Protein AF-A0A8C4QNZ6-F1 (afdb_monomer)

Sequence (370 aa):
MDEILMIPHEGCPALISRLGKADSTLLPKSSPMRVIFQTKAMSCLDMTKPEVVKLGFLVCDISASKLSGIPNEQFKTLMPKLHACGTLSNEKATIVKRKLKTSFGNLGSWTTENILQVGPLLSVFTVNELSALPNTFEVGQALVDVVMTHTASESATSLPEFQRSWDLTLLEKAAFSRLFDTGSQTRKKRTINVECSEIQAPNSTMISTLKDLTSELTSNQLYCMSNSTFKSSVDVLGAVTGFNDSQRSALLARAKEAWSPHIEQWTEAKIYSLGQIVRGLTPVSLTFLKLSSIDAVSNLAGITGWETAQAQVIVTEYLKQSKSTMSSLSSTQLSGLGPLLCFQGVDRIALLDKTAYRCVYHKQRLCQGQ

Radius of gyration: 26.6 Å; Cα contacts (8 Å, |Δi|>4): 464; chains: 1; bounding box: 53×59×66 Å

Foldseek 3Di:
DCVLVVDDLVCLLVLLLVQQPDQCLVDFLPDVVLVSSQVSNVVNDDQQDLCVLSNHLNLLVHDLVSLLNHDLVSVLSNQVSVLQSADDDLSNLVSLVVSLCVNQNQQLPDDLVSLLSNQLNCLSDDLVRLVSHDLALSNLLSLLVSCVVQPDPPPPPDDPRSDRGYPSVSSLVSSCCSLQVPDDDDDDDDDDDDDLPPPRADALVSLVSCQLSCLVDDLSNLLSDDLVRCVNRLQSQQNHQNHDLSNLVSSVNSLCVNQNVQLLNDDLVSVLSNHQSCLNADLVRLLSDDQQDLQSLLSVLPHPDHDLSNLQSSVVSNCVNVVHAQQRDALSSVVSNALSLVSNDPVRPVNHHPVSVVVNVVVDPRHPDD

Structure (mmCIF, N/CA/C/O backbone):
data_AF-A0A8C4QNZ6-F1
#
_entry.id   AF-A0A8C4QNZ6-F1
#
loop_
_atom_site.group_PDB
_atom_site.id
_atom_site.type_symbol
_atom_site.label_atom_id
_atom_site.label_alt_id
_atom_site.label_comp_id
_atom_site.label_asym_id
_atom_site.label_entity_id
_atom_site.label_seq_id
_atom_site.pdbx_PDB_ins_code
_atom_site.Cartn_x
_atom_site.Cartn_y
_atom_site.Cartn_z
_atom_site.occupancy
_atom_site.B_iso_or_equiv
_atom_site.auth_seq_id
_atom_site.auth_comp_id
_atom_site.auth_asym_id
_atom_site.auth_atom_id
_atom_site.pdbx_PDB_model_num
ATOM 1 N N . MET A 1 1 ? -25.619 -29.097 16.255 1.00 56.81 1 MET A N 1
ATOM 2 C CA . MET A 1 1 ? -25.379 -27.632 16.189 1.00 56.81 1 MET A CA 1
ATOM 3 C C . MET A 1 1 ? -26.020 -26.906 17.368 1.00 56.81 1 MET A C 1
ATOM 5 O O . MET A 1 1 ? -25.347 -26.079 17.971 1.00 56.81 1 MET A O 1
ATOM 9 N N . ASP A 1 2 ? -27.239 -27.275 17.772 1.00 67.81 2 ASP A N 1
ATOM 10 C CA . ASP A 1 2 ? -27.930 -26.667 18.927 1.00 67.81 2 ASP A CA 1
ATOM 11 C C . ASP A 1 2 ? -27.321 -26.999 20.300 1.00 67.81 2 ASP A C 1
ATOM 13 O O . ASP A 1 2 ? -27.609 -26.320 21.280 1.00 67.81 2 ASP A O 1
ATOM 17 N N . GLU A 1 3 ? -26.419 -27.981 20.385 1.00 81.06 3 GLU A N 1
ATOM 18 C CA . GLU A 1 3 ? -25.734 -28.372 21.629 1.00 81.06 3 GLU A CA 1
ATOM 19 C C . GLU A 1 3 ? -25.041 -27.198 22.336 1.00 81.06 3 GLU A C 1
ATOM 21 O O . GLU A 1 3 ? -25.032 -27.129 23.562 1.00 81.06 3 GLU A O 1
ATOM 26 N N . ILE A 1 4 ? -24.517 -26.226 21.581 1.00 83.62 4 ILE A N 1
ATOM 27 C CA . ILE A 1 4 ? -23.873 -25.032 22.152 1.00 83.62 4 ILE A CA 1
ATOM 28 C C . ILE A 1 4 ? -24.896 -24.128 22.843 1.00 83.62 4 ILE A C 1
ATOM 30 O O . ILE A 1 4 ? -24.603 -23.547 23.890 1.00 83.62 4 ILE A O 1
ATOM 34 N N . LEU A 1 5 ? -26.109 -24.032 22.292 1.00 86.06 5 LEU A N 1
ATOM 35 C CA . LEU A 1 5 ? -27.199 -23.286 22.917 1.00 86.06 5 LEU A CA 1
ATOM 36 C C . LEU A 1 5 ? -27.631 -23.947 24.233 1.00 86.06 5 LEU A C 1
ATOM 38 O O . LEU A 1 5 ? -27.939 -23.232 25.190 1.00 86.06 5 LEU A O 1
ATOM 42 N N . MET A 1 6 ? -27.537 -25.279 24.310 1.00 88.88 6 MET A N 1
ATOM 43 C CA . MET A 1 6 ? -27.914 -26.093 25.473 1.00 88.88 6 MET A CA 1
ATOM 44 C C . MET A 1 6 ? -26.901 -26.074 26.630 1.00 88.88 6 MET A C 1
ATOM 46 O O . MET A 1 6 ? -27.215 -26.565 27.711 1.00 88.88 6 MET A O 1
ATOM 50 N N . ILE A 1 7 ? -25.702 -25.499 26.457 1.00 88.19 7 ILE A N 1
ATOM 51 C CA . ILE A 1 7 ? -24.701 -25.411 27.539 1.00 88.19 7 ILE A CA 1
ATOM 52 C C . ILE A 1 7 ? -25.293 -24.630 28.733 1.00 88.19 7 ILE A C 1
ATOM 54 O O . ILE A 1 7 ? -25.724 -23.492 28.545 1.00 88.19 7 ILE A O 1
ATOM 58 N N . PRO A 1 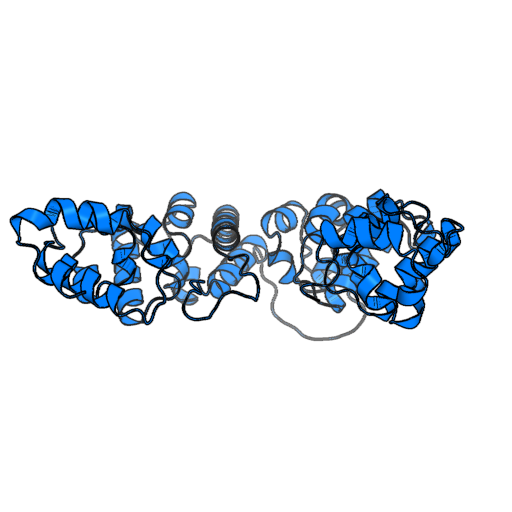8 ? -25.308 -25.166 29.965 1.00 90.69 8 PRO A N 1
ATOM 59 C CA . PRO A 1 8 ? -25.854 -24.456 31.122 1.00 90.69 8 PRO A CA 1
ATOM 60 C C . PRO A 1 8 ? -25.006 -23.230 31.486 1.00 90.69 8 PRO A C 1
ATOM 62 O O . PRO A 1 8 ? -23.842 -23.119 31.096 1.00 90.69 8 PRO A O 1
ATOM 65 N N . HIS A 1 9 ? -25.572 -22.304 32.266 1.00 86.88 9 HIS A N 1
ATOM 66 C CA . HIS A 1 9 ? -24.895 -21.050 32.625 1.00 86.88 9 HIS A CA 1
ATOM 67 C C . HIS A 1 9 ? -23.557 -21.276 33.360 1.00 86.88 9 HIS A C 1
ATOM 69 O O . HIS A 1 9 ? -22.608 -20.517 33.186 1.00 86.88 9 HIS A O 1
ATOM 75 N N . GLU A 1 10 ? -23.430 -22.364 34.117 1.00 90.44 10 GLU A N 1
ATOM 76 C CA . GLU A 1 10 ? -22.184 -22.785 34.781 1.00 90.44 10 GLU A CA 1
ATOM 77 C C . GLU A 1 10 ? -21.031 -23.032 33.790 1.00 90.44 10 GLU A C 1
ATOM 79 O O . GLU A 1 10 ? -19.866 -22.793 34.108 1.00 90.44 10 GLU A O 1
ATOM 84 N N . GLY A 1 11 ? -21.344 -23.445 32.557 1.00 91.38 11 GLY A N 1
ATOM 85 C CA . GLY A 1 11 ? -20.369 -23.653 31.485 1.00 91.38 11 GLY A CA 1
ATOM 86 C C . GLY A 1 11 ? -19.962 -22.373 30.745 1.00 91.38 11 GLY A C 1
ATOM 87 O O . GLY A 1 11 ? -19.005 -22.396 29.964 1.00 91.38 11 GLY A O 1
ATOM 88 N N . CYS A 1 12 ? -20.648 -21.249 30.981 1.00 91.75 12 CYS A N 1
ATOM 89 C CA . CYS A 1 12 ? -20.408 -19.989 30.276 1.00 91.75 12 CYS A CA 1
ATOM 90 C C . CYS A 1 12 ? -18.954 -19.489 30.365 1.00 91.75 12 CYS A C 1
ATOM 92 O O . CYS A 1 12 ? -18.400 -19.144 29.319 1.00 91.75 12 CYS A O 1
ATOM 94 N N . PRO A 1 13 ? -18.276 -19.478 31.533 1.00 89.81 13 PRO A N 1
ATOM 95 C CA . PRO A 1 13 ? -16.903 -18.977 31.615 1.00 89.81 13 PRO A CA 1
ATOM 96 C C . PRO A 1 13 ? -15.925 -19.742 30.713 1.00 89.81 13 PRO A C 1
ATOM 98 O O . PRO A 1 13 ? -15.105 -19.131 30.020 1.00 89.81 13 PRO A O 1
ATOM 101 N N . ALA A 1 14 ? -16.036 -21.074 30.681 1.00 90.38 14 ALA A N 1
ATOM 102 C CA . ALA A 1 14 ? -15.198 -21.930 29.847 1.00 90.38 14 ALA A CA 1
ATOM 103 C C . ALA A 1 14 ? -15.514 -21.746 28.357 1.00 90.38 14 ALA A C 1
ATOM 105 O O . ALA A 1 14 ? -14.595 -21.627 27.541 1.00 90.38 14 ALA A O 1
ATOM 106 N N . LEU A 1 15 ? -16.802 -21.669 28.009 1.00 90.44 15 LEU A N 1
ATOM 107 C CA . LEU A 1 15 ? -17.253 -21.451 26.638 1.00 90.44 15 LEU A CA 1
ATOM 108 C C . LEU A 1 15 ? -16.753 -20.114 26.087 1.00 90.44 15 LEU A C 1
ATOM 110 O O . LEU A 1 15 ? -16.106 -20.096 25.043 1.00 90.44 15 LEU A O 1
ATOM 114 N N . ILE A 1 16 ? -17.001 -19.009 26.796 1.00 89.75 16 ILE A N 1
ATOM 115 C CA . ILE A 1 16 ? -16.573 -17.670 26.376 1.00 89.75 16 ILE A CA 1
ATOM 116 C C . ILE A 1 16 ? -15.055 -17.613 26.217 1.00 89.75 16 ILE A C 1
ATOM 118 O O . ILE A 1 16 ? -14.563 -17.082 25.227 1.00 89.75 16 ILE A O 1
ATOM 122 N N . SER A 1 17 ? -14.302 -18.204 27.149 1.00 88.12 17 SER A N 1
ATOM 123 C CA . SER A 1 17 ? -12.841 -18.228 27.047 1.00 88.12 17 SER A CA 1
ATOM 124 C C . SER A 1 17 ? -12.354 -18.962 25.794 1.00 88.12 17 SER A C 1
ATOM 126 O O . SER A 1 17 ? -11.399 -18.515 25.160 1.00 88.12 17 SER A O 1
ATOM 128 N N . ARG A 1 18 ? -13.005 -20.068 25.412 1.00 89.56 18 ARG A N 1
ATOM 129 C CA . ARG A 1 18 ? -12.670 -20.812 24.188 1.00 89.56 18 ARG A CA 1
ATOM 130 C C . ARG A 1 18 ? -13.092 -20.058 22.932 1.00 89.56 18 ARG A C 1
ATOM 132 O O . ARG A 1 18 ? -12.281 -19.917 22.023 1.00 89.56 18 ARG A O 1
ATOM 139 N N . LEU A 1 19 ? -14.317 -19.538 22.900 1.00 87.00 19 LEU A N 1
ATOM 140 C CA . LEU A 1 19 ? -14.836 -18.785 21.761 1.00 87.00 19 LEU A CA 1
ATOM 141 C C . LEU A 1 19 ? -14.041 -17.502 21.504 1.00 87.00 19 LEU A C 1
ATOM 143 O O . LEU A 1 19 ? -13.741 -17.202 20.358 1.00 87.00 19 LEU A O 1
ATOM 147 N N . GLY A 1 20 ? -13.632 -16.784 22.550 1.00 84.62 20 GLY A N 1
ATOM 148 C CA . GLY A 1 20 ? -12.805 -15.587 22.401 1.00 84.62 20 GLY A CA 1
ATOM 149 C C . GLY A 1 20 ? -11.385 -15.857 21.910 1.00 84.62 20 GLY A C 1
ATOM 150 O O . GLY A 1 20 ? -10.763 -14.985 21.304 1.00 84.62 20 GLY A O 1
ATOM 151 N N . LYS A 1 21 ? -10.858 -17.061 22.159 1.00 86.12 21 LYS A N 1
ATOM 152 C CA . LYS A 1 21 ? -9.578 -17.509 21.593 1.00 86.12 21 LYS A CA 1
ATOM 153 C C . LYS A 1 21 ? -9.721 -17.996 20.154 1.00 86.12 21 LYS A C 1
ATOM 155 O O . LYS A 1 21 ? -8.738 -17.966 19.420 1.00 86.12 21 LYS A O 1
ATOM 160 N N . ALA A 1 22 ? -10.909 -18.453 19.765 1.00 85.69 22 ALA A N 1
ATOM 161 C CA . ALA A 1 22 ? -11.177 -18.880 18.406 1.00 85.69 22 ALA A CA 1
ATOM 162 C C . ALA A 1 22 ? -11.203 -17.669 17.471 1.00 85.69 22 ALA A C 1
ATOM 164 O O . ALA A 1 22 ? -11.805 -16.633 17.765 1.00 85.69 22 ALA A O 1
ATOM 165 N N . ASP A 1 23 ? -10.556 -17.812 16.321 1.00 82.56 23 ASP A N 1
ATOM 166 C CA . ASP A 1 23 ? -10.627 -16.805 15.283 1.00 82.56 23 ASP A CA 1
ATOM 167 C C . ASP A 1 23 ? -11.925 -16.984 14.491 1.00 82.56 23 ASP A C 1
ATOM 169 O O . ASP A 1 23 ? -12.007 -17.775 13.549 1.00 82.56 23 ASP A O 1
ATOM 173 N N . SER A 1 24 ? -12.972 -16.255 14.898 1.00 78.25 24 SER A N 1
ATOM 174 C CA . SER A 1 24 ? -14.254 -16.292 14.192 1.00 78.25 24 SER A CA 1
ATOM 175 C C . SER A 1 24 ? -14.115 -15.799 12.755 1.00 78.25 24 SER A C 1
ATOM 177 O O . SER A 1 24 ? -14.979 -16.105 11.939 1.00 78.25 24 SER A O 1
ATOM 179 N N . THR A 1 25 ? -13.038 -15.092 12.392 1.00 76.75 25 THR A N 1
ATOM 180 C CA . THR A 1 25 ? -12.791 -14.643 11.020 1.00 76.75 25 THR A CA 1
ATOM 181 C C . THR A 1 25 ? -12.532 -15.814 10.053 1.00 76.75 25 THR A C 1
ATOM 183 O O . THR A 1 25 ? -12.775 -15.702 8.851 1.00 76.75 25 THR A O 1
ATOM 186 N N . LEU A 1 26 ? -12.206 -17.002 10.562 1.00 83.00 26 LEU A N 1
ATOM 187 C CA . LEU A 1 26 ? -12.099 -18.217 9.748 1.00 83.00 26 LEU A CA 1
ATOM 188 C C . LEU A 1 26 ? -13.453 -18.778 9.290 1.00 83.00 26 LEU A C 1
ATOM 190 O O . LEU A 1 26 ? -13.490 -19.704 8.487 1.00 83.00 26 LEU A O 1
ATOM 194 N N . LEU A 1 27 ? -14.570 -18.241 9.785 1.00 86.31 27 LEU A N 1
ATOM 195 C CA . LEU A 1 27 ? -15.903 -18.595 9.300 1.00 86.31 27 LEU A CA 1
ATOM 196 C C . LEU A 1 27 ? -16.350 -17.641 8.181 1.00 86.31 27 LEU A C 1
ATOM 198 O O . LEU A 1 27 ? -16.097 -16.436 8.292 1.00 86.31 27 LEU A O 1
ATOM 202 N N . PRO A 1 28 ? -17.107 -18.113 7.175 1.00 87.94 28 PRO A N 1
ATOM 203 C CA . PRO A 1 28 ? -17.796 -17.230 6.235 1.00 87.94 28 PRO A CA 1
ATOM 204 C C . PRO A 1 28 ? -18.690 -16.220 6.968 1.00 87.94 28 PRO A C 1
ATOM 206 O O . PRO A 1 28 ? -19.259 -16.543 8.017 1.00 87.94 28 PRO A O 1
ATOM 209 N N . LYS A 1 29 ? -18.853 -15.003 6.435 1.00 84.38 29 LYS A N 1
ATOM 210 C CA . LYS A 1 29 ? -19.768 -13.980 6.988 1.00 84.38 29 LYS A CA 1
ATOM 211 C C . LYS A 1 29 ? -21.213 -14.485 7.122 1.00 84.38 29 LYS A C 1
ATOM 213 O O . LYS A 1 29 ? -21.885 -14.135 8.085 1.00 84.38 29 LYS A O 1
ATOM 218 N N . SER A 1 30 ? -21.659 -15.334 6.199 1.00 87.06 30 SER A N 1
ATOM 219 C CA . SER A 1 30 ? -23.001 -15.935 6.144 1.00 87.06 30 SER A CA 1
ATOM 220 C C . SER A 1 30 ? -23.188 -17.145 7.072 1.00 87.06 30 SER A C 1
ATOM 222 O O . SER A 1 30 ? -24.290 -17.683 7.168 1.00 87.06 30 SER A O 1
ATOM 224 N N . SER A 1 31 ? -22.134 -17.598 7.763 1.00 89.69 31 SER A N 1
ATOM 225 C CA . SER A 1 31 ? -22.170 -18.843 8.534 1.00 89.69 31 SER A CA 1
ATOM 226 C C . SER A 1 31 ? -23.193 -18.795 9.685 1.00 89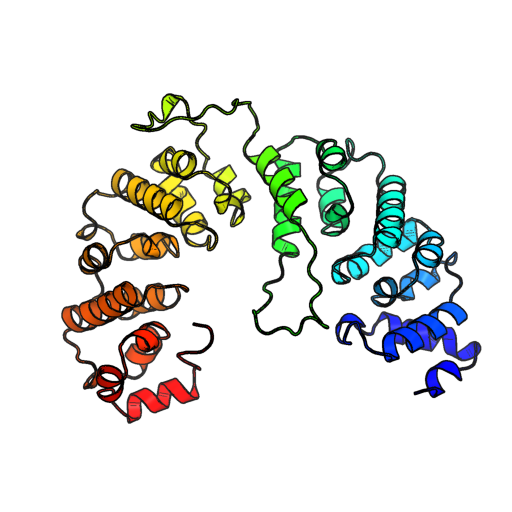.69 31 SER A C 1
ATOM 228 O O . SER A 1 31 ? -23.049 -17.959 10.585 1.00 89.69 31 SER A O 1
ATOM 230 N N . PRO A 1 32 ? -24.148 -19.747 9.763 1.00 89.94 32 PRO A N 1
ATOM 231 C CA . PRO A 1 32 ? -25.096 -19.846 10.881 1.00 89.94 32 PRO A CA 1
ATOM 232 C C . PRO A 1 32 ? -24.414 -20.015 12.246 1.00 89.94 32 PRO A C 1
ATOM 234 O O . PRO A 1 32 ? -24.936 -19.579 13.272 1.00 89.94 32 PRO A O 1
ATOM 237 N N . MET A 1 33 ? -23.207 -20.592 12.263 1.00 88.62 33 MET A N 1
ATOM 238 C CA . MET A 1 33 ? -22.416 -20.771 13.484 1.00 88.62 33 MET A CA 1
ATOM 239 C C . MET A 1 33 ? -22.080 -19.441 14.160 1.00 88.62 33 MET A C 1
ATOM 241 O O . MET A 1 33 ? -22.045 -19.384 15.388 1.00 88.62 33 MET A O 1
ATOM 245 N N . ARG A 1 34 ? -21.899 -18.355 13.394 1.00 88.06 34 ARG A N 1
ATOM 246 C CA . ARG A 1 34 ? -21.683 -17.014 13.962 1.00 88.06 34 ARG A CA 1
ATOM 247 C C . ARG A 1 34 ? -22.871 -16.569 14.803 1.00 88.06 34 ARG A C 1
ATOM 249 O O . ARG A 1 34 ? -22.679 -16.087 15.915 1.00 88.06 34 ARG A O 1
ATOM 256 N N . VAL A 1 35 ? -24.088 -16.788 14.303 1.00 88.38 35 VAL A N 1
ATOM 257 C CA . VAL A 1 35 ? -25.332 -16.426 14.999 1.00 88.38 35 VAL A CA 1
ATOM 258 C C . VAL A 1 35 ? -25.490 -17.256 16.271 1.00 88.38 35 VAL A C 1
ATOM 260 O O . VAL A 1 35 ? -25.821 -16.707 17.322 1.00 88.38 35 VAL A O 1
ATOM 263 N N . ILE A 1 36 ? -25.187 -18.558 16.213 1.00 90.12 36 ILE A N 1
ATOM 264 C CA . ILE A 1 36 ? -25.231 -19.456 17.378 1.00 90.12 36 ILE A CA 1
ATOM 265 C C . ILE A 1 36 ? -24.229 -19.004 18.448 1.00 90.12 36 ILE A C 1
ATOM 267 O O . ILE A 1 36 ? -24.603 -18.821 19.609 1.00 90.12 36 ILE A O 1
ATOM 271 N N . PHE A 1 37 ? -22.969 -18.771 18.065 1.00 89.56 37 PHE A N 1
ATOM 272 C CA . PHE A 1 37 ? -21.928 -18.303 18.983 1.00 89.56 37 PHE A CA 1
ATOM 273 C C . PHE A 1 37 ? -22.267 -16.948 19.590 1.00 89.56 37 PHE A C 1
ATOM 275 O O . PHE A 1 37 ? -22.144 -16.780 20.802 1.00 89.56 37 PHE A O 1
ATOM 282 N N . GLN A 1 38 ? -22.738 -16.003 18.776 1.00 88.88 38 GLN A N 1
ATOM 283 C CA . GLN A 1 38 ? -23.176 -14.694 19.240 1.00 88.88 38 GLN A CA 1
ATOM 284 C C . GLN A 1 38 ? -24.318 -14.835 20.249 1.00 88.88 38 GLN A C 1
ATOM 286 O O . GLN A 1 38 ? -24.228 -14.300 21.350 1.00 88.88 38 GLN A O 1
ATOM 291 N N . THR A 1 39 ? -25.373 -15.573 19.899 1.00 90.44 39 THR A N 1
ATOM 292 C CA . THR A 1 39 ? -26.559 -15.756 20.747 1.00 90.44 39 THR A CA 1
ATOM 293 C C . THR A 1 39 ? -26.166 -16.341 22.092 1.00 90.44 39 THR A C 1
ATOM 295 O O . THR A 1 39 ? -26.510 -15.789 23.141 1.00 90.44 39 THR A O 1
ATOM 298 N N . LYS A 1 40 ? -25.363 -17.411 22.072 1.00 91.88 40 LYS A N 1
ATOM 299 C CA . LYS A 1 40 ? -24.914 -18.035 23.307 1.00 91.88 40 LYS A CA 1
ATOM 300 C C . LYS A 1 40 ? -24.022 -17.106 24.121 1.00 91.88 40 LYS A C 1
ATOM 302 O O . LYS A 1 40 ? -24.237 -16.967 25.324 1.00 91.88 40 LYS A O 1
ATOM 307 N N . ALA A 1 41 ? -23.079 -16.418 23.478 1.00 90.50 41 ALA A N 1
ATOM 308 C CA . ALA A 1 41 ? -22.184 -15.500 24.165 1.00 90.50 41 ALA A CA 1
ATOM 309 C C . ALA A 1 41 ? -22.943 -14.351 24.842 1.00 90.50 41 ALA A C 1
ATOM 311 O O . ALA A 1 41 ? -22.635 -14.005 25.979 1.00 90.50 41 ALA A O 1
ATOM 312 N N . MET A 1 42 ? -23.979 -13.814 24.191 1.00 89.69 42 MET A N 1
ATOM 313 C CA . MET A 1 42 ? -24.818 -12.751 24.755 1.00 89.69 42 MET A CA 1
ATOM 314 C C . MET A 1 42 ? -25.686 -13.215 25.931 1.00 89.69 42 MET A C 1
ATOM 316 O O . MET A 1 42 ? -26.061 -12.380 26.748 1.00 89.69 42 MET A O 1
ATOM 320 N N . SER A 1 43 ? -25.995 -14.512 26.037 1.00 91.44 43 SER A N 1
ATOM 321 C CA . SER A 1 43 ? -26.660 -15.077 27.225 1.00 91.44 43 SER A CA 1
ATOM 322 C C . SER A 1 43 ? -25.704 -15.316 28.400 1.00 91.44 43 SER A C 1
ATOM 324 O O . SER A 1 43 ? -26.144 -15.419 29.537 1.00 91.44 43 SER A O 1
ATOM 326 N N . CYS A 1 44 ? -24.402 -15.407 28.117 1.00 91.06 44 CYS A N 1
ATOM 327 C CA . CYS A 1 44 ? -23.356 -15.743 29.081 1.00 91.06 44 CYS A CA 1
ATOM 328 C C . CYS A 1 44 ? -22.613 -14.523 29.646 1.00 91.06 44 CYS A C 1
ATOM 330 O O . CYS A 1 44 ? -21.883 -14.658 30.626 1.00 91.06 44 CYS A O 1
ATOM 332 N N . LEU A 1 45 ? -22.715 -13.364 28.990 1.00 90.25 45 LEU A N 1
ATOM 333 C CA . LEU A 1 45 ? -21.933 -12.175 29.316 1.00 90.25 45 LEU A CA 1
ATOM 334 C C . LEU A 1 45 ? -22.825 -10.986 29.654 1.00 90.25 45 LEU A C 1
ATOM 336 O O . LEU A 1 45 ? -23.682 -10.581 28.868 1.00 90.25 45 LEU A O 1
ATOM 340 N N . ASP A 1 46 ? -22.518 -10.354 30.782 1.00 90.12 46 ASP A N 1
ATOM 341 C CA . ASP A 1 46 ? -22.916 -8.980 31.047 1.00 90.12 46 ASP A CA 1
ATOM 342 C C . ASP A 1 46 ? -21.903 -8.040 30.378 1.00 90.12 46 ASP A C 1
ATOM 344 O O . ASP A 1 46 ? -20.723 -8.002 30.731 1.00 90.12 46 ASP A O 1
ATOM 348 N N . MET A 1 47 ? -22.375 -7.274 29.392 1.00 88.38 47 MET A N 1
ATOM 349 C CA . MET A 1 47 ? -21.545 -6.376 28.583 1.00 88.38 47 MET A CA 1
ATOM 350 C C . MET A 1 47 ? -20.901 -5.245 29.393 1.00 88.38 47 MET A C 1
ATOM 352 O O . MET A 1 47 ? -19.978 -4.606 28.896 1.00 88.38 47 MET A O 1
ATOM 356 N N . THR A 1 48 ? -21.378 -4.995 30.613 1.00 89.56 48 THR A N 1
ATOM 357 C CA . THR A 1 48 ? -20.853 -3.956 31.507 1.00 89.56 48 THR A CA 1
ATOM 358 C C . THR A 1 48 ? -19.716 -4.449 32.401 1.00 89.56 48 THR A C 1
ATOM 360 O O . THR A 1 48 ? -19.046 -3.642 33.048 1.00 89.56 48 THR A O 1
ATOM 363 N N . LYS A 1 49 ? -19.482 -5.765 32.450 1.00 91.56 49 LYS A N 1
ATOM 364 C CA . LYS A 1 49 ? -18.498 -6.383 33.340 1.00 91.56 49 LYS A CA 1
ATOM 365 C C . LYS A 1 49 ? -17.144 -6.591 32.648 1.00 91.56 49 LYS A C 1
ATOM 367 O O . LYS A 1 49 ? -17.088 -6.688 31.418 1.00 91.56 49 LYS A O 1
ATOM 372 N N . PRO A 1 50 ? -16.034 -6.684 33.407 1.00 90.31 50 PRO A N 1
ATOM 373 C CA . PRO A 1 50 ? -14.691 -6.835 32.844 1.00 90.31 50 PRO A CA 1
ATOM 374 C C . PRO A 1 50 ? -14.515 -8.058 31.935 1.00 90.31 50 PRO A C 1
ATOM 376 O O . PRO A 1 50 ? -13.691 -8.032 31.026 1.00 90.31 50 PRO A O 1
ATOM 379 N N . GLU A 1 51 ? -15.297 -9.120 32.132 1.00 90.44 51 GLU A N 1
ATOM 380 C CA . GLU A 1 51 ? -15.240 -10.365 31.364 1.00 90.44 51 GLU A CA 1
ATOM 381 C C . GLU A 1 51 ? -15.554 -10.179 29.878 1.00 90.44 51 GLU A C 1
ATOM 383 O O . GLU A 1 51 ? -15.191 -11.042 29.079 1.00 90.44 51 GLU A O 1
ATOM 388 N N . VAL A 1 52 ? -16.160 -9.056 29.482 1.00 91.94 52 VAL A N 1
ATOM 389 C CA . VAL A 1 52 ? -16.472 -8.741 28.083 1.00 91.94 52 VAL A CA 1
ATOM 390 C C . VAL A 1 52 ? -15.231 -8.717 27.180 1.00 91.94 52 VAL A C 1
ATOM 392 O O . VAL A 1 52 ? -15.332 -9.020 25.992 1.00 91.94 52 VAL A O 1
ATOM 395 N N . VAL A 1 53 ? -14.032 -8.473 27.729 1.00 93.06 53 VAL A N 1
ATOM 396 C CA . VAL A 1 53 ? -12.763 -8.568 26.973 1.00 93.06 53 VAL A CA 1
ATOM 397 C C . VAL A 1 53 ? -12.486 -9.983 26.458 1.00 93.06 53 VAL A C 1
ATOM 399 O O . VAL A 1 53 ? -11.754 -10.165 25.488 1.00 93.06 53 VAL A O 1
ATOM 402 N N . LYS A 1 54 ? -13.104 -11.001 27.072 1.00 92.00 54 LYS A N 1
ATOM 403 C CA . LYS A 1 54 ? -13.002 -12.399 26.646 1.00 92.00 54 LYS A C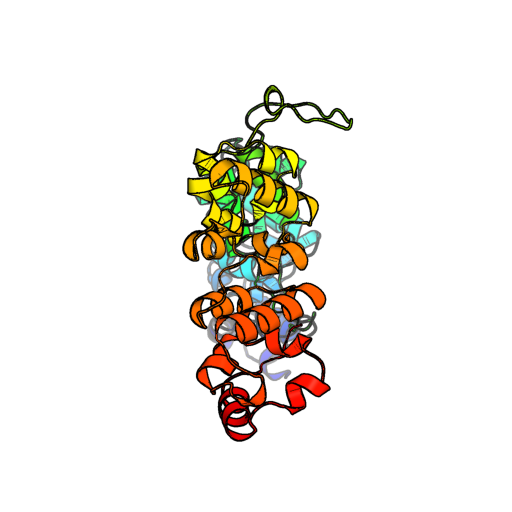A 1
ATOM 404 C C . LYS A 1 54 ? -13.823 -12.695 25.388 1.00 92.00 54 LYS A C 1
ATOM 406 O O . LYS A 1 54 ? -13.766 -13.822 24.921 1.00 92.00 54 LYS A O 1
ATOM 411 N N . LEU A 1 55 ? -14.559 -11.730 24.822 1.00 90.31 55 LEU A N 1
ATOM 412 C CA . LEU A 1 55 ? -15.255 -11.903 23.539 1.00 90.31 55 LEU A CA 1
ATOM 413 C C . LEU A 1 55 ? -14.303 -12.210 22.379 1.00 90.31 55 LEU A C 1
ATOM 415 O O . LEU A 1 55 ? -14.695 -12.898 21.438 1.00 90.31 55 LEU A O 1
ATOM 419 N N . GLY A 1 56 ? -13.068 -11.702 22.419 1.00 90.38 56 GLY A N 1
ATOM 420 C CA . GLY A 1 56 ? -12.123 -11.889 21.322 1.00 90.38 56 GLY A CA 1
ATOM 421 C C . GLY A 1 56 ? -12.683 -11.396 19.984 1.00 90.38 56 GLY A C 1
ATOM 422 O O . GLY A 1 56 ? -13.242 -10.303 19.910 1.00 90.38 56 GLY A O 1
ATOM 423 N N . PHE A 1 57 ? -12.569 -12.212 18.931 1.00 89.25 57 PHE A N 1
ATOM 424 C CA . PHE A 1 57 ? -13.066 -11.875 17.588 1.00 89.25 57 PHE A CA 1
ATOM 425 C C . PHE A 1 57 ? -14.598 -11.859 17.465 1.00 89.25 57 PHE A C 1
ATOM 427 O O . PHE A 1 57 ? -15.124 -11.262 16.528 1.00 89.25 57 PHE A O 1
ATOM 434 N N . LEU A 1 58 ? -15.343 -12.409 18.436 1.00 89.00 58 LEU A N 1
ATOM 435 C CA . LEU A 1 58 ? -16.811 -12.311 18.434 1.00 89.00 58 LEU A CA 1
ATOM 436 C C . LEU A 1 58 ? -17.314 -10.871 18.582 1.00 89.00 58 LEU A C 1
ATOM 438 O O . LEU A 1 58 ? -18.476 -10.596 18.287 1.00 89.00 58 LEU A O 1
ATOM 442 N N . VAL A 1 59 ? -16.457 -9.929 18.992 1.00 91.44 59 VAL A N 1
ATOM 443 C CA . VAL A 1 59 ? -16.782 -8.495 18.995 1.00 91.44 59 VAL A CA 1
ATOM 444 C C . VAL A 1 59 ? -17.171 -7.976 17.599 1.00 91.44 59 VAL A C 1
ATOM 446 O O . VAL A 1 59 ? -17.909 -6.999 17.492 1.00 91.44 59 VAL A O 1
ATOM 449 N N . CYS A 1 60 ? -16.754 -8.650 16.523 1.00 89.50 60 CYS A N 1
ATOM 450 C CA . CYS A 1 60 ? -17.191 -8.330 15.164 1.00 89.50 60 CYS A CA 1
ATOM 451 C C . CYS A 1 60 ? -18.678 -8.638 14.937 1.00 89.50 60 CYS A C 1
ATOM 453 O O . CYS A 1 60 ? -19.357 -7.935 14.185 1.00 89.50 60 CYS A O 1
ATOM 455 N N . ASP A 1 61 ? -19.203 -9.657 15.617 1.00 87.94 61 ASP A N 1
ATOM 456 C CA . ASP A 1 61 ? -20.531 -10.216 15.374 1.00 87.94 61 ASP A CA 1
ATOM 457 C C . ASP A 1 61 ? -21.608 -9.607 16.296 1.00 87.94 61 ASP A C 1
ATOM 459 O O . ASP A 1 61 ? -22.785 -9.598 15.947 1.00 87.94 61 ASP A O 1
ATOM 463 N N . ILE A 1 62 ? -21.241 -9.001 17.436 1.00 90.75 62 ILE A N 1
ATOM 464 C CA . ILE A 1 62 ? -22.219 -8.403 18.368 1.00 90.75 62 ILE A CA 1
ATOM 465 C C . ILE A 1 62 ? -22.987 -7.222 17.757 1.00 90.75 62 ILE A C 1
ATOM 467 O O . ILE A 1 62 ? -22.478 -6.512 16.898 1.00 90.75 62 ILE A O 1
ATOM 471 N N . SER A 1 63 ? -24.205 -6.958 18.233 1.00 91.81 63 SER A N 1
ATOM 472 C CA . SER A 1 63 ? -25.009 -5.805 17.794 1.00 91.81 63 SER A CA 1
ATOM 473 C C . SER A 1 63 ? -24.434 -4.456 18.261 1.00 91.81 63 SER A C 1
ATOM 475 O O . SER A 1 63 ? -23.687 -4.382 19.239 1.00 91.81 63 SER A O 1
ATOM 477 N N . ALA A 1 64 ? -24.832 -3.363 17.598 1.00 93.75 64 ALA A N 1
ATOM 478 C CA . ALA A 1 64 ? -24.418 -2.006 17.964 1.00 93.75 64 ALA A CA 1
ATOM 479 C C . ALA A 1 64 ? -24.840 -1.618 19.398 1.00 93.75 64 ALA A C 1
ATOM 481 O O . ALA A 1 64 ? -24.076 -0.971 20.117 1.00 93.75 64 ALA A O 1
ATOM 482 N N . SER A 1 65 ? -26.018 -2.063 19.851 1.00 92.44 65 SER A N 1
ATOM 483 C CA . SER A 1 65 ? -26.505 -1.817 21.216 1.00 92.44 65 SER A CA 1
ATOM 484 C C . SER A 1 65 ? -25.636 -2.509 22.269 1.00 92.44 65 SER A C 1
ATOM 486 O O . SER A 1 65 ? -25.241 -1.885 23.253 1.00 92.44 65 SER A O 1
ATOM 488 N N . LYS A 1 66 ? -25.257 -3.771 22.033 1.00 93.81 66 LYS A N 1
ATOM 489 C CA . LYS A 1 66 ? -24.358 -4.525 22.918 1.00 93.81 66 LYS A CA 1
ATOM 490 C C . LYS A 1 66 ? -22.950 -3.937 22.920 1.00 93.81 66 LYS A C 1
ATOM 492 O O . LYS A 1 66 ? -22.375 -3.768 23.991 1.00 93.81 66 LYS A O 1
ATOM 497 N N . LEU A 1 67 ? -22.435 -3.541 21.753 1.00 94.81 67 LEU A N 1
ATOM 498 C CA . LEU A 1 67 ? -21.158 -2.832 21.644 1.00 94.81 67 LEU A CA 1
ATOM 499 C C . LEU A 1 67 ? -21.179 -1.522 22.441 1.00 94.81 67 LEU A C 1
ATOM 501 O O . LEU A 1 67 ? -20.204 -1.202 23.111 1.00 94.81 67 LEU A O 1
ATOM 505 N N . SER A 1 68 ? -22.292 -0.781 22.420 1.00 94.56 68 SER A N 1
ATOM 506 C CA . SER A 1 68 ? -22.444 0.470 23.173 1.00 94.56 68 SER A CA 1
ATOM 507 C C . SER A 1 68 ? -22.224 0.284 24.677 1.00 94.56 68 SER A C 1
ATOM 509 O O . SER A 1 68 ? -21.574 1.133 25.293 1.00 94.56 68 SER A O 1
ATOM 511 N N . GLY A 1 69 ? -22.708 -0.832 25.232 1.00 93.44 69 GLY A N 1
ATOM 512 C CA . GLY A 1 69 ? -22.635 -1.156 26.659 1.00 93.44 69 GLY A CA 1
ATOM 513 C C . GLY A 1 69 ? -21.244 -1.525 27.185 1.00 93.44 69 GLY A C 1
ATOM 514 O O . GLY A 1 69 ? -21.050 -1.498 28.395 1.00 93.44 69 GLY A O 1
ATOM 515 N N . ILE A 1 70 ? -20.275 -1.821 26.310 1.00 95.31 70 ILE A N 1
ATOM 516 C CA . ILE A 1 70 ? -18.897 -2.152 26.716 1.00 95.31 70 ILE A CA 1
ATOM 517 C C . ILE A 1 70 ? -18.238 -0.921 27.350 1.00 95.31 70 ILE A C 1
ATOM 519 O O . ILE A 1 70 ? -18.160 0.103 26.673 1.00 95.31 70 ILE A O 1
ATOM 523 N N . PRO A 1 71 ? -17.716 -0.950 28.584 1.00 95.44 71 PRO A N 1
ATOM 524 C CA . PRO A 1 71 ? -17.040 0.222 29.130 1.00 95.44 71 PRO A CA 1
ATOM 525 C C . PRO A 1 71 ? -15.754 0.547 28.346 1.00 95.44 71 PRO A C 1
ATOM 527 O O . PRO A 1 71 ? -15.168 -0.309 27.682 1.00 95.44 71 PRO A O 1
ATOM 530 N N . ASN A 1 72 ? -15.334 1.814 28.354 1.00 94.31 72 ASN A N 1
ATOM 531 C CA . ASN A 1 72 ? -14.302 2.307 27.428 1.00 94.31 72 ASN A CA 1
ATOM 532 C C . ASN A 1 72 ? -12.938 1.623 27.600 1.00 94.31 72 ASN A C 1
ATOM 534 O O . ASN A 1 72 ? -12.249 1.393 26.608 1.00 94.31 72 ASN A O 1
ATOM 538 N N . GLU A 1 73 ? -12.581 1.241 28.825 1.00 93.31 73 GLU A N 1
ATOM 539 C CA . GLU A 1 73 ? -11.337 0.518 29.104 1.00 93.31 73 GLU A CA 1
ATOM 540 C C . GLU A 1 73 ? -11.339 -0.876 28.462 1.00 93.31 73 GLU A C 1
ATOM 542 O O . GLU A 1 73 ? -10.406 -1.239 27.750 1.00 93.31 73 GLU A O 1
ATOM 547 N N . GLN A 1 74 ? -12.436 -1.625 28.591 1.00 95.38 74 GLN A N 1
ATOM 548 C CA . GLN A 1 74 ? -12.584 -2.924 27.932 1.00 95.38 74 GLN A CA 1
ATOM 549 C C . GLN A 1 74 ? -12.693 -2.783 26.409 1.00 95.38 74 GLN A C 1
ATOM 551 O O . GLN A 1 74 ? -12.194 -3.634 25.673 1.00 95.38 74 GLN A O 1
ATOM 556 N N . PHE A 1 75 ? -13.307 -1.701 25.919 1.00 96.31 75 PHE A N 1
ATOM 557 C CA . PHE A 1 75 ? -13.334 -1.397 24.489 1.00 96.31 75 PHE A CA 1
ATOM 558 C C . PHE A 1 75 ? -11.916 -1.221 23.932 1.00 96.31 75 PHE A C 1
ATOM 560 O O . PHE A 1 75 ? -11.613 -1.826 22.906 1.00 96.31 75 PHE A O 1
ATOM 567 N N . LYS A 1 76 ? -11.033 -0.482 24.626 1.00 95.31 76 LYS A N 1
ATOM 568 C CA . LYS A 1 76 ? -9.618 -0.343 24.234 1.00 95.31 76 LYS A CA 1
ATOM 569 C C . LYS A 1 76 ? -8.925 -1.705 24.136 1.00 95.31 76 LYS A C 1
ATOM 571 O O . LYS A 1 76 ? -8.238 -1.964 23.153 1.00 95.31 76 LYS A O 1
ATOM 576 N N . THR A 1 77 ? -9.163 -2.606 25.094 1.00 94.88 77 THR A N 1
ATOM 577 C CA . THR A 1 77 ? -8.615 -3.978 25.073 1.00 94.88 77 THR A CA 1
ATOM 578 C C . THR A 1 77 ? -9.116 -4.809 23.885 1.00 94.88 77 THR A C 1
ATOM 580 O O . THR A 1 77 ? -8.397 -5.674 23.389 1.00 94.88 77 THR A O 1
ATOM 583 N N . LEU A 1 78 ? -10.339 -4.558 23.411 1.00 94.31 78 LEU A N 1
ATOM 584 C CA . LEU A 1 78 ? -10.944 -5.274 22.285 1.00 94.31 78 LEU A CA 1
ATOM 585 C C . LEU A 1 78 ? -10.588 -4.683 20.911 1.00 94.31 78 LEU A C 1
ATOM 587 O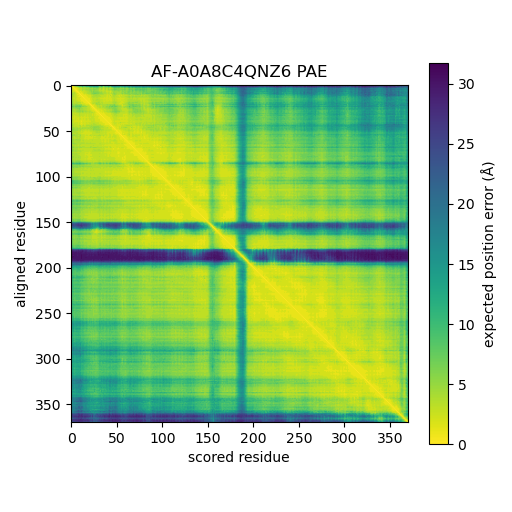 O . LEU A 1 78 ? -10.816 -5.355 19.904 1.00 94.31 78 LEU A O 1
ATOM 591 N N . MET A 1 79 ? -10.012 -3.476 20.835 1.00 95.06 79 MET A N 1
ATOM 592 C CA . MET A 1 79 ? -9.677 -2.831 19.555 1.00 95.06 79 MET A CA 1
ATOM 593 C C . MET A 1 79 ? -8.805 -3.697 18.637 1.00 95.06 79 MET A C 1
ATOM 595 O O . MET A 1 79 ? -9.200 -3.863 17.486 1.00 95.06 79 MET A O 1
ATOM 599 N N . PRO A 1 80 ? -7.726 -4.365 19.100 1.00 92.19 80 PRO A N 1
ATOM 600 C CA . PRO A 1 80 ? -6.928 -5.221 18.218 1.00 92.19 80 PRO A CA 1
ATOM 601 C C . PRO A 1 80 ? -7.743 -6.339 17.551 1.00 92.19 80 PRO A C 1
ATOM 603 O O . PRO A 1 80 ? -7.423 -6.773 16.449 1.00 92.19 80 PRO A O 1
ATOM 606 N N . LYS A 1 81 ? -8.821 -6.804 18.198 1.00 91.81 81 LYS A N 1
ATOM 607 C CA . LYS A 1 81 ? -9.761 -7.772 17.612 1.00 91.81 81 LYS A CA 1
ATOM 608 C C . LYS A 1 81 ? -10.737 -7.102 16.652 1.00 91.81 81 LYS A C 1
ATOM 610 O O . LYS A 1 81 ? -11.039 -7.676 15.611 1.00 91.81 81 LYS A O 1
ATOM 615 N N . LEU A 1 82 ? -11.170 -5.877 16.958 1.00 92.50 82 LEU A N 1
ATOM 616 C CA . LEU A 1 82 ? -11.972 -5.057 16.050 1.00 92.50 82 LEU A CA 1
ATOM 617 C C . LEU A 1 82 ? -11.233 -4.715 14.749 1.00 92.50 82 LEU A C 1
ATOM 619 O O . LEU A 1 82 ? -11.872 -4.651 13.703 1.00 92.50 82 LEU A O 1
ATOM 623 N N . HIS A 1 83 ? -9.906 -4.555 14.782 1.00 91.88 83 HIS A N 1
ATOM 624 C CA . HIS A 1 83 ? -9.103 -4.283 13.583 1.00 91.88 83 HIS A CA 1
ATOM 625 C C . HIS A 1 83 ? -9.263 -5.384 12.524 1.00 91.88 83 HIS A C 1
ATOM 627 O O . HIS A 1 83 ? -9.216 -5.096 11.334 1.00 91.88 83 HIS A O 1
ATOM 633 N N . ALA A 1 84 ? -9.531 -6.626 12.938 1.00 88.00 84 ALA A N 1
ATOM 634 C CA . ALA A 1 84 ? -9.724 -7.763 12.039 1.00 88.00 84 ALA A CA 1
ATOM 635 C C . ALA A 1 84 ? -11.168 -7.934 11.531 1.00 88.00 84 ALA A C 1
ATOM 637 O O . ALA A 1 84 ? -11.435 -8.832 10.732 1.00 88.00 84 ALA A O 1
ATOM 638 N N . CYS A 1 85 ? -12.122 -7.114 11.988 1.00 87.25 85 CYS A N 1
ATOM 639 C CA . CYS A 1 85 ? -13.512 -7.237 11.545 1.00 87.25 85 CYS A CA 1
ATOM 640 C C . CYS A 1 85 ? -13.707 -6.829 10.080 1.00 87.25 85 CYS A C 1
ATOM 642 O O . CYS A 1 85 ? -14.629 -7.327 9.431 1.00 87.25 85 CYS A O 1
ATOM 644 N N . GLY A 1 86 ? -12.857 -5.931 9.573 1.00 84.62 86 GLY A N 1
ATOM 645 C CA . GLY A 1 86 ? -13.077 -5.238 8.308 1.00 84.62 86 GLY A CA 1
ATOM 646 C C . GLY A 1 86 ? -14.280 -4.296 8.393 1.00 84.62 86 GLY A C 1
ATOM 647 O O . GLY A 1 86 ? -14.563 -3.711 9.438 1.00 84.62 86 GLY A O 1
ATOM 648 N N . THR A 1 87 ? -15.024 -4.180 7.296 1.00 83.00 87 THR A N 1
ATOM 649 C CA . THR A 1 87 ? -16.201 -3.305 7.164 1.00 83.00 87 THR A CA 1
ATOM 650 C C . THR A 1 87 ? -17.207 -3.407 8.320 1.00 83.00 87 THR A C 1
ATOM 652 O O . THR A 1 87 ? -17.686 -4.495 8.653 1.00 83.00 87 THR A O 1
ATOM 655 N N . LEU A 1 88 ? -17.620 -2.257 8.862 1.00 89.00 88 LEU A N 1
ATOM 656 C CA . LEU A 1 88 ? -18.673 -2.145 9.875 1.00 89.00 88 LEU A CA 1
ATOM 657 C C . LEU A 1 88 ? -19.974 -1.604 9.271 1.00 89.00 88 LEU A C 1
ATOM 659 O O . LEU A 1 88 ? -19.959 -0.703 8.440 1.00 89.00 88 LEU A O 1
ATOM 663 N N . SER A 1 89 ? -21.118 -2.081 9.766 1.00 90.06 89 SER A N 1
ATOM 664 C CA . SER A 1 89 ? -22.417 -1.442 9.503 1.00 90.06 89 SER A CA 1
ATOM 665 C C . SER A 1 89 ? -22.445 -0.002 10.039 1.00 90.06 89 SER A C 1
ATOM 667 O O . SER A 1 89 ? -21.855 0.255 11.093 1.00 90.06 89 SER A O 1
ATOM 669 N N . ASN A 1 90 ? -23.233 0.884 9.424 1.00 92.31 90 ASN A N 1
ATOM 670 C CA . ASN A 1 90 ? -23.376 2.295 9.826 1.00 92.31 90 ASN A CA 1
ATOM 671 C C . ASN A 1 90 ? -23.694 2.500 11.321 1.00 92.31 90 ASN A C 1
ATOM 673 O O . ASN A 1 90 ? -23.130 3.386 11.970 1.00 92.31 90 ASN A O 1
ATOM 677 N N . GLU A 1 91 ? -24.553 1.653 11.897 1.00 94.94 91 GLU A N 1
ATOM 678 C CA . GLU A 1 91 ? -24.896 1.710 13.323 1.00 94.94 91 GLU A CA 1
ATOM 679 C C . GLU A 1 91 ? -23.678 1.417 14.208 1.00 94.94 91 GLU A C 1
ATOM 681 O O . GLU A 1 91 ? -23.331 2.206 15.089 1.00 94.94 91 GLU A O 1
ATOM 686 N N . LYS A 1 92 ? -22.971 0.309 13.939 1.00 94.00 92 LYS A N 1
ATOM 687 C CA . LYS A 1 92 ? -21.734 -0.045 14.652 1.00 94.00 92 LYS A CA 1
ATOM 688 C C . LYS A 1 92 ? -20.660 1.026 14.478 1.00 94.00 92 LYS A C 1
ATOM 690 O O . LYS A 1 92 ? -20.046 1.406 15.469 1.00 94.00 92 LYS A O 1
ATOM 695 N N . ALA A 1 93 ? -20.467 1.546 13.265 1.00 95.38 93 ALA A N 1
ATOM 696 C CA . ALA A 1 93 ? -19.492 2.599 12.988 1.00 95.38 93 ALA A CA 1
ATOM 697 C C . ALA A 1 93 ? -19.762 3.858 13.832 1.00 95.38 93 ALA A C 1
ATOM 699 O O . ALA A 1 93 ? -18.835 4.425 14.405 1.00 95.38 93 ALA A O 1
ATOM 700 N N . THR A 1 94 ? -21.031 4.242 14.006 1.00 96.50 94 THR A N 1
ATOM 701 C CA . THR A 1 94 ? -21.432 5.357 14.884 1.00 96.50 94 THR A CA 1
ATOM 702 C C . THR A 1 94 ? -21.062 5.100 16.349 1.00 96.50 94 THR A C 1
ATOM 704 O O . THR A 1 94 ? -20.542 5.985 17.035 1.00 96.50 94 THR A O 1
ATOM 707 N N . ILE A 1 95 ? -21.285 3.878 16.840 1.00 97.12 95 ILE A N 1
ATOM 708 C CA . ILE A 1 95 ? -20.928 3.489 18.210 1.00 97.12 95 ILE A CA 1
ATOM 709 C C . ILE A 1 95 ? -19.409 3.462 18.408 1.00 97.12 95 ILE A C 1
ATOM 711 O O . ILE A 1 95 ? -18.926 4.025 19.390 1.00 97.12 95 ILE A O 1
ATOM 715 N N . VAL A 1 96 ? -18.662 2.861 17.475 1.00 97.06 96 VAL A N 1
ATOM 716 C CA . VAL A 1 96 ? -17.191 2.829 17.486 1.00 97.06 96 VAL A CA 1
ATOM 717 C C . VAL A 1 96 ? -16.637 4.248 17.479 1.00 97.06 96 VAL A C 1
ATOM 719 O O . VAL A 1 96 ? -15.865 4.595 18.366 1.00 97.06 96 VAL A O 1
ATOM 722 N N . LYS A 1 97 ? -17.107 5.107 16.567 1.00 96.50 97 LYS A N 1
ATOM 723 C CA . LYS A 1 97 ? -16.722 6.523 16.490 1.00 96.50 97 LYS A CA 1
ATOM 724 C C . LYS A 1 97 ? -16.888 7.236 17.828 1.00 96.50 97 LYS A C 1
ATOM 726 O O . LYS A 1 97 ? -15.970 7.907 18.296 1.00 96.50 97 LYS A O 1
ATOM 731 N N . ARG A 1 98 ? -18.055 7.088 18.463 1.00 96.31 98 ARG A N 1
ATOM 732 C CA . ARG A 1 98 ? -18.325 7.695 19.771 1.00 96.31 98 ARG A CA 1
ATOM 733 C C . ARG A 1 98 ? -17.373 7.161 20.839 1.00 96.31 98 ARG A C 1
ATOM 735 O O . ARG A 1 98 ? -16.806 7.961 21.574 1.00 96.31 98 ARG A O 1
ATOM 742 N N . LYS A 1 99 ? -17.168 5.841 20.908 1.00 96.94 99 LYS A N 1
ATOM 743 C CA . LYS A 1 99 ? -16.241 5.233 21.873 1.00 96.94 99 LYS A CA 1
ATOM 744 C C . LYS A 1 99 ? -14.809 5.706 21.680 1.00 96.94 99 LYS A C 1
ATOM 746 O O . LYS A 1 99 ? -14.163 6.026 22.666 1.00 96.94 99 LYS A O 1
ATOM 751 N N . LEU A 1 100 ? -14.342 5.828 20.441 1.00 97.19 100 LEU A N 1
ATOM 752 C CA . LEU A 1 100 ? -13.021 6.375 20.137 1.00 97.19 100 LEU A CA 1
ATOM 753 C C . LEU A 1 100 ? -12.874 7.807 20.666 1.00 97.19 100 LEU A C 1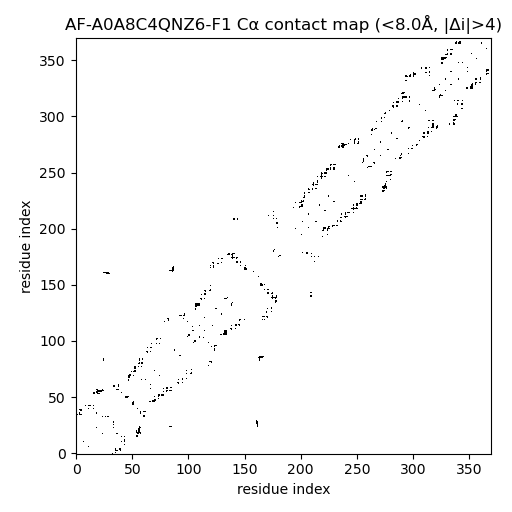
ATOM 755 O O . LEU A 1 100 ? -11.928 8.088 21.396 1.00 97.19 100 LEU A O 1
ATOM 759 N N . LYS A 1 101 ? -13.849 8.688 20.399 1.00 95.31 101 LYS A N 1
ATOM 760 C CA . LYS A 1 101 ? -13.835 10.064 20.930 1.00 95.31 101 LYS A CA 1
ATOM 761 C C . LYS A 1 101 ? -13.849 10.103 22.463 1.00 95.31 101 LYS A C 1
ATOM 763 O O . LYS A 1 101 ? -13.162 10.925 23.055 1.00 95.31 101 LYS A O 1
ATOM 768 N N . THR A 1 102 ? -14.600 9.221 23.126 1.00 95.19 102 THR A N 1
ATOM 769 C CA . THR A 1 102 ? -14.616 9.172 24.600 1.00 95.19 102 THR A CA 1
ATOM 770 C C . THR A 1 102 ? -13.327 8.583 25.184 1.00 95.19 102 THR A C 1
ATOM 772 O O . THR A 1 102 ? -12.889 9.013 26.244 1.00 95.19 102 THR A O 1
ATOM 775 N N . SER A 1 103 ? -12.714 7.615 24.503 1.00 94.94 103 SER A N 1
ATOM 776 C CA . SER A 1 103 ? -11.511 6.909 24.960 1.00 94.94 103 SER A CA 1
ATOM 777 C C . SER A 1 103 ? -10.214 7.695 24.767 1.00 94.94 103 SER A C 1
ATOM 779 O O . SER A 1 103 ? -9.295 7.520 25.568 1.00 94.94 103 SER A O 1
ATOM 781 N N . PHE A 1 104 ? -10.140 8.513 23.713 1.00 94.44 104 PHE A N 1
ATOM 782 C CA . PHE A 1 104 ? -8.923 9.211 23.273 1.00 94.44 104 PHE A CA 1
ATOM 783 C C . PHE A 1 104 ? -9.060 10.739 23.247 1.00 94.44 104 PHE A C 1
ATOM 785 O O . PHE A 1 104 ? -8.086 11.444 22.996 1.00 94.44 104 PHE A O 1
ATOM 792 N N . GLY A 1 105 ? -10.258 11.270 23.501 1.00 93.19 105 GLY A N 1
ATOM 793 C CA . GLY A 1 105 ? -10.536 12.701 23.435 1.00 93.19 105 GLY A CA 1
ATOM 794 C C . GLY A 1 105 ? -10.757 13.211 22.008 1.00 93.19 105 GLY A C 1
ATOM 795 O O . GLY A 1 105 ? -11.085 12.457 21.087 1.00 93.19 105 GLY A O 1
ATOM 796 N N . ASN A 1 106 ? -10.606 14.524 21.829 1.00 93.25 106 ASN A N 1
ATOM 797 C CA . ASN A 1 106 ? -10.802 15.191 20.542 1.00 93.25 106 ASN A CA 1
ATOM 798 C C . ASN A 1 106 ? -9.672 14.836 19.561 1.00 93.25 106 ASN A C 1
ATOM 800 O O . ASN A 1 106 ? -8.514 14.815 19.953 1.00 93.25 106 ASN A O 1
ATOM 804 N N . LEU A 1 107 ? -9.991 14.629 18.281 1.00 94.31 107 LEU A N 1
ATOM 805 C CA . LEU A 1 107 ? -9.021 14.246 17.249 1.00 94.31 107 LEU A CA 1
ATOM 806 C C . LEU A 1 107 ? -7.841 15.229 17.157 1.00 94.31 107 LEU A C 1
ATOM 808 O O . LEU A 1 107 ? -6.713 14.803 16.942 1.00 94.31 107 LEU A O 1
ATOM 812 N N . GLY A 1 108 ? -8.067 16.523 17.397 1.00 95.00 108 GLY A N 1
ATOM 813 C CA . GLY A 1 108 ? -6.995 17.527 17.386 1.00 95.00 108 GLY A CA 1
ATOM 814 C C . GLY A 1 108 ? -5.931 17.367 18.474 1.00 95.00 108 GLY A C 1
ATOM 815 O O . GLY A 1 108 ? -4.865 17.957 18.353 1.00 95.00 108 GLY A O 1
ATOM 816 N N . SER A 1 109 ? -6.185 16.564 19.512 1.00 94.38 109 SER A N 1
ATOM 817 C CA . SER A 1 109 ? -5.206 16.246 20.559 1.00 94.38 109 SER A CA 1
ATOM 818 C C . SER A 1 109 ? -4.627 14.836 20.432 1.00 94.38 109 SER A C 1
ATOM 820 O O . SER A 1 109 ? -3.974 14.362 21.360 1.00 94.38 109 SER A O 1
ATOM 822 N N . TRP A 1 110 ? -4.911 14.118 19.343 1.00 96.50 110 TRP A N 1
ATOM 823 C CA . TRP A 1 110 ? -4.420 12.753 19.179 1.00 96.50 110 TRP A CA 1
ATOM 824 C C . TRP A 1 110 ? -2.937 12.739 18.817 1.00 96.50 110 TRP A C 1
ATOM 826 O O . TRP A 1 110 ? -2.491 13.462 17.928 1.00 96.50 110 TRP A O 1
ATOM 836 N N . THR A 1 111 ? -2.189 11.878 19.501 1.00 96.44 111 THR A N 1
ATOM 837 C CA . THR A 1 111 ? -0.778 11.603 19.224 1.00 96.44 111 THR A CA 1
ATOM 838 C C . THR A 1 111 ? -0.632 10.525 18.147 1.00 96.44 111 THR A C 1
ATOM 840 O O . THR A 1 111 ? -1.590 9.822 17.811 1.00 96.44 111 THR A O 1
ATOM 843 N N . THR A 1 112 ? 0.584 10.351 17.627 1.00 97.06 112 THR A N 1
ATOM 844 C CA . THR A 1 112 ? 0.921 9.234 16.729 1.00 97.06 112 THR A CA 1
ATOM 845 C C . THR A 1 112 ? 0.645 7.877 17.377 1.00 97.06 112 THR A C 1
ATOM 847 O O . THR A 1 112 ? 0.121 6.985 16.719 1.00 97.06 112 THR A O 1
ATOM 850 N N . GLU A 1 113 ? 0.894 7.739 18.681 1.00 96.25 113 GLU A N 1
ATOM 851 C CA . GLU A 1 113 ? 0.582 6.527 19.444 1.00 96.25 113 GLU A CA 1
ATOM 852 C C . GLU A 1 113 ? -0.923 6.223 19.452 1.00 96.25 113 GLU A C 1
ATOM 854 O O . GLU A 1 113 ? -1.317 5.093 19.167 1.00 96.25 113 GLU A O 1
ATOM 859 N N . ASN A 1 114 ? -1.776 7.234 19.666 1.00 96.25 114 ASN A N 1
ATOM 860 C CA . ASN A 1 114 ? -3.229 7.056 19.586 1.00 96.25 114 ASN A CA 1
ATOM 861 C C . ASN A 1 114 ? -3.659 6.598 18.184 1.00 96.25 114 ASN A C 1
ATOM 863 O O . ASN A 1 114 ? -4.485 5.700 18.054 1.00 96.25 114 ASN A O 1
ATOM 867 N N . ILE A 1 115 ? -3.096 7.199 17.131 1.00 97.50 115 ILE A N 1
ATOM 868 C CA . ILE A 1 115 ? -3.404 6.855 15.733 1.00 97.50 115 ILE A CA 1
ATOM 869 C C . ILE A 1 115 ? -3.046 5.396 15.443 1.00 97.50 115 ILE A C 1
ATOM 871 O O . ILE A 1 115 ? -3.886 4.656 14.930 1.00 97.50 115 ILE A O 1
ATOM 875 N N . LEU A 1 116 ? -1.841 4.966 15.824 1.00 96.69 116 LEU A N 1
ATOM 876 C CA . LEU A 1 116 ? -1.383 3.588 15.643 1.00 96.69 116 LEU A CA 1
ATOM 877 C C . LEU A 1 116 ? -2.219 2.599 16.465 1.00 96.69 116 LEU A C 1
ATOM 879 O O . LEU A 1 116 ? -2.556 1.521 15.978 1.00 96.69 116 LEU A O 1
ATOM 883 N N . GLN A 1 117 ? -2.604 2.970 17.689 1.00 95.38 117 GLN A N 1
ATOM 884 C CA . GLN A 1 117 ? -3.426 2.123 18.551 1.00 95.38 117 GLN A CA 1
ATOM 885 C C . GLN A 1 117 ? -4.856 1.951 18.017 1.00 95.38 117 GLN A C 1
ATOM 887 O O . GLN A 1 117 ? -5.426 0.869 18.148 1.00 95.38 117 GLN A O 1
ATOM 892 N N . VAL A 1 118 ? -5.445 3.002 17.436 1.00 96.69 118 VAL A N 1
ATOM 893 C CA . VAL A 1 118 ? -6.789 2.959 16.830 1.00 96.69 118 VAL A CA 1
ATOM 894 C C . VAL A 1 118 ? -6.773 2.264 15.466 1.00 96.69 118 VAL A C 1
ATOM 896 O O . VAL A 1 118 ? -7.755 1.622 15.086 1.00 96.69 118 VAL A O 1
ATOM 899 N N . GLY A 1 119 ? -5.672 2.386 14.724 1.00 95.62 119 GLY A N 1
ATOM 900 C CA . GLY A 1 119 ? -5.441 1.659 13.485 1.00 95.62 119 GLY A CA 1
ATOM 901 C C . GLY A 1 119 ? -6.552 1.865 12.443 1.00 95.62 119 GLY A C 1
ATOM 902 O O . GLY A 1 119 ? -6.965 3.000 12.181 1.00 95.62 119 GLY A O 1
ATOM 903 N N . PRO A 1 120 ? -7.084 0.788 11.838 1.00 95.06 120 PRO A N 1
ATOM 904 C CA . PRO A 1 120 ? -7.985 0.888 10.698 1.00 95.06 120 PRO A CA 1
ATOM 905 C C . PRO A 1 120 ? -9.385 1.368 11.105 1.00 95.06 120 PRO A C 1
ATOM 907 O O . PRO A 1 120 ? -10.170 1.782 10.251 1.00 95.06 120 PRO A O 1
ATOM 910 N N . LEU A 1 121 ? -9.694 1.391 12.410 1.00 95.88 121 LEU A N 1
ATOM 911 C CA . LEU A 1 121 ? -10.932 1.965 12.935 1.00 95.88 121 LEU A CA 1
ATOM 912 C C . LEU A 1 121 ? -11.019 3.473 12.683 1.00 95.88 121 LEU A C 1
ATOM 914 O O . LEU A 1 121 ? -12.113 4.022 12.752 1.00 95.88 121 LEU A O 1
ATOM 918 N N . LEU A 1 122 ? -9.913 4.145 12.341 1.00 96.00 122 LEU A N 1
ATOM 919 C CA . LEU A 1 122 ? -9.926 5.536 11.881 1.00 96.00 122 LEU A CA 1
ATOM 920 C C . LEU A 1 122 ? -10.814 5.749 10.640 1.00 96.00 122 LEU A C 1
ATOM 922 O O . LEU A 1 122 ? -11.338 6.843 10.445 1.00 96.00 122 LEU A O 1
ATOM 926 N N . SER A 1 123 ? -11.053 4.708 9.838 1.00 94.12 123 SER A N 1
ATOM 927 C CA . SER A 1 123 ? -11.946 4.760 8.669 1.00 94.12 123 SER A CA 1
ATOM 928 C C . SER A 1 123 ? -13.413 5.067 9.008 1.00 94.12 123 SER A C 1
ATOM 930 O O . SER A 1 123 ? -14.174 5.467 8.131 1.00 94.12 123 SER A O 1
ATOM 932 N N . VAL A 1 124 ? -13.838 4.940 10.276 1.00 95.00 124 VAL A N 1
ATOM 933 C CA . VAL A 1 124 ? -15.207 5.318 10.677 1.00 95.00 124 VAL A CA 1
ATOM 934 C C . VAL A 1 124 ? -15.423 6.836 10.663 1.00 95.00 124 VAL A C 1
ATOM 936 O O . VAL A 1 124 ? -16.569 7.298 10.693 1.00 95.00 124 VAL A O 1
ATOM 939 N N . PHE A 1 125 ? -14.347 7.629 10.679 1.00 95.62 125 PHE A N 1
ATOM 940 C CA . PHE A 1 125 ? -14.406 9.087 10.635 1.00 95.62 125 PHE A CA 1
ATOM 941 C C . PHE A 1 125 ? -14.582 9.595 9.204 1.00 95.62 125 PHE A C 1
ATOM 943 O O . PHE A 1 125 ? -14.103 9.012 8.238 1.00 95.62 125 PHE A O 1
ATOM 950 N N . THR A 1 126 ? -15.284 10.717 9.070 1.00 93.44 126 THR A N 1
ATOM 951 C CA . THR A 1 126 ? -15.441 11.386 7.771 1.00 93.44 126 THR A CA 1
ATOM 952 C C . THR A 1 126 ? -14.211 12.230 7.430 1.00 93.44 126 THR A C 1
ATOM 954 O O . THR A 1 126 ? -13.418 12.564 8.309 1.00 93.44 126 THR A O 1
ATOM 957 N N . VAL A 1 127 ? -14.090 12.655 6.169 1.00 89.12 127 VAL A N 1
ATOM 958 C CA . VAL A 1 127 ? -13.020 13.566 5.710 1.00 89.12 127 VAL A CA 1
ATOM 959 C C . VAL A 1 127 ? -12.920 14.820 6.583 1.00 89.12 127 VAL A C 1
ATOM 961 O O . VAL A 1 127 ? -11.831 15.173 7.028 1.00 89.12 127 VAL A O 1
ATOM 964 N N . ASN A 1 128 ? -14.061 15.444 6.892 1.00 90.19 128 ASN A N 1
ATOM 965 C CA . ASN A 1 128 ? -14.125 16.661 7.708 1.00 90.19 128 ASN A CA 1
ATOM 966 C C . ASN A 1 128 ? -13.719 16.422 9.171 1.00 90.19 128 ASN A C 1
ATOM 968 O O . ASN A 1 128 ? -13.295 17.341 9.864 1.00 90.19 128 ASN A O 1
ATOM 972 N N . GLU A 1 129 ? -13.879 15.198 9.674 1.00 94.69 129 GLU A N 1
ATOM 973 C CA . GLU A 1 129 ? -13.428 14.842 11.020 1.00 94.69 129 GLU A CA 1
ATOM 974 C C . GLU A 1 129 ? -11.926 14.538 11.025 1.00 94.69 129 GLU A C 1
ATOM 976 O O . GLU A 1 129 ? -11.210 15.014 11.901 1.00 94.69 129 GLU A O 1
ATOM 981 N N . LEU A 1 130 ? -11.424 13.804 10.027 1.00 94.75 130 LEU A N 1
ATOM 982 C CA . LEU A 1 130 ? -10.001 13.478 9.894 1.00 94.75 130 LEU A CA 1
ATOM 983 C C . LEU A 1 130 ? -9.129 14.712 9.626 1.00 94.75 130 LEU A C 1
ATOM 985 O O . LEU A 1 130 ? -7.954 14.726 9.999 1.00 94.75 130 LEU A O 1
ATOM 989 N N . SER A 1 131 ? -9.676 15.780 9.039 1.00 91.19 131 SER A N 1
ATOM 990 C CA . SER A 1 131 ? -8.966 17.061 8.922 1.00 91.19 131 SER A CA 1
ATOM 991 C C . SER A 1 131 ? -8.687 17.725 10.273 1.00 91.19 131 SER A C 1
ATOM 993 O O . SER A 1 131 ? -7.826 18.593 10.339 1.00 91.19 131 SER A O 1
ATOM 995 N N . ALA A 1 132 ? -9.372 17.317 11.350 1.00 94.69 132 ALA A N 1
ATOM 996 C CA . ALA A 1 132 ? -9.103 17.824 12.693 1.00 94.69 132 ALA A CA 1
ATOM 997 C C . ALA A 1 132 ? -7.866 17.190 13.348 1.00 94.69 132 ALA A C 1
ATOM 999 O O . ALA A 1 132 ? -7.374 17.749 14.322 1.00 94.69 132 ALA A O 1
ATOM 1000 N N . LEU A 1 133 ? -7.360 16.048 12.853 1.00 95.94 133 LEU A N 1
ATOM 1001 C CA . LEU A 1 133 ? -6.090 15.485 13.330 1.00 95.94 133 LEU A CA 1
ATOM 1002 C C . LEU A 1 133 ? -4.947 16.483 13.075 1.00 95.94 133 LEU A C 1
ATOM 1004 O O . LEU A 1 133 ? -4.980 17.157 12.037 1.00 95.94 133 LEU A O 1
ATOM 1008 N N . PRO A 1 134 ? -3.909 16.538 13.931 1.00 95.00 134 PRO A N 1
ATOM 1009 C CA . PRO A 1 134 ? -2.799 17.467 13.744 1.00 95.00 134 PRO A CA 1
ATOM 1010 C C . PRO A 1 134 ? -2.204 17.385 12.331 1.00 95.00 134 PRO A C 1
ATOM 1012 O O . PRO A 1 134 ? -2.001 16.298 11.782 1.00 95.00 134 PRO A O 1
ATOM 1015 N N . ASN A 1 135 ? -1.960 18.542 11.715 1.00 92.62 135 ASN A N 1
ATOM 1016 C CA . ASN A 1 135 ? -1.366 18.632 10.380 1.00 92.62 135 ASN A CA 1
ATOM 1017 C C . ASN A 1 135 ? 0.166 18.630 10.485 1.00 92.62 135 ASN A C 1
ATOM 1019 O O . ASN A 1 135 ? 0.809 19.642 10.219 1.00 92.62 135 ASN A O 1
ATOM 1023 N N . THR A 1 136 ? 0.733 17.521 10.963 1.00 92.69 136 THR A N 1
ATOM 1024 C CA . THR A 1 136 ? 2.186 17.346 11.100 1.00 92.69 136 THR A CA 1
ATOM 1025 C C . THR A 1 136 ? 2.672 16.150 10.294 1.00 92.69 136 THR A C 1
ATOM 1027 O O . THR A 1 136 ? 1.901 15.237 9.974 1.00 92.69 136 THR A O 1
ATOM 1030 N N . PHE A 1 137 ? 3.966 16.152 9.977 1.00 91.19 137 PHE A N 1
ATOM 1031 C CA . PHE A 1 137 ? 4.604 15.079 9.223 1.00 91.19 137 PHE A CA 1
ATOM 1032 C C . PHE A 1 137 ? 4.501 13.733 9.956 1.00 91.19 137 PHE A C 1
ATOM 1034 O O . PHE A 1 137 ? 4.187 12.717 9.343 1.00 91.19 137 PHE A O 1
ATOM 1041 N N . GLU A 1 138 ? 4.676 13.728 11.279 1.00 94.88 138 GLU A N 1
ATOM 1042 C CA . GLU A 1 138 ? 4.638 12.527 12.120 1.00 94.88 138 GLU A CA 1
ATOM 1043 C C . GLU A 1 138 ? 3.242 11.894 12.140 1.00 94.88 138 GLU A C 1
ATOM 1045 O O . GLU A 1 138 ? 3.110 10.673 12.091 1.00 94.88 138 GLU A O 1
ATOM 1050 N N . VAL A 1 139 ? 2.186 12.717 12.164 1.00 95.88 139 VAL A N 1
ATOM 1051 C CA . VAL A 1 139 ? 0.803 12.236 12.033 1.00 95.88 139 VAL A CA 1
ATOM 1052 C C . VAL A 1 139 ? 0.556 11.670 10.638 1.00 95.88 139 VAL A C 1
ATOM 1054 O O . VAL A 1 139 ? -0.067 10.617 10.515 1.00 95.88 139 VAL A O 1
ATOM 1057 N N . GLY A 1 140 ? 1.069 12.328 9.595 1.00 95.00 140 GLY A N 1
ATOM 1058 C CA . GLY A 1 140 ? 1.038 11.802 8.231 1.00 95.00 140 GLY A CA 1
ATOM 1059 C C . GLY A 1 140 ? 1.693 10.422 8.133 1.00 95.00 140 GLY A C 1
ATOM 1060 O O . GLY A 1 140 ? 1.082 9.493 7.614 1.00 95.00 140 GLY A O 1
ATOM 1061 N N . GLN A 1 141 ? 2.886 10.261 8.709 1.00 94.81 141 GLN A N 1
ATOM 1062 C CA . GLN A 1 141 ? 3.610 8.990 8.750 1.00 94.81 141 GLN A CA 1
ATOM 1063 C C . GLN A 1 141 ? 2.841 7.907 9.514 1.00 94.81 141 GLN A C 1
ATOM 1065 O O . GLN A 1 141 ? 2.685 6.804 9.000 1.00 94.81 141 GLN A O 1
ATOM 1070 N N . ALA A 1 142 ? 2.301 8.223 10.695 1.00 97.12 142 ALA A N 1
ATOM 1071 C CA . ALA A 1 142 ? 1.510 7.270 11.471 1.00 97.12 142 ALA A CA 1
ATOM 1072 C C . ALA A 1 142 ? 0.278 6.773 10.691 1.00 97.12 142 ALA A C 1
ATOM 1074 O O . ALA A 1 142 ? -0.065 5.595 10.764 1.00 97.12 142 ALA A O 1
ATOM 1075 N N . LEU A 1 143 ? -0.370 7.644 9.907 1.00 96.62 143 LEU A N 1
ATOM 1076 C CA . LEU A 1 143 ? -1.468 7.242 9.025 1.00 96.62 143 LEU A CA 1
ATOM 1077 C C . LEU A 1 143 ? -0.993 6.319 7.894 1.00 96.62 143 LEU A C 1
ATOM 1079 O O . LEU A 1 143 ? -1.683 5.343 7.605 1.00 96.62 143 LEU A O 1
ATOM 1083 N N . VAL A 1 144 ? 0.175 6.575 7.289 1.00 95.25 144 VAL A N 1
ATOM 1084 C CA . VAL A 1 144 ? 0.757 5.645 6.304 1.00 95.25 144 VAL A CA 1
ATOM 1085 C C . VAL A 1 144 ? 1.031 4.289 6.940 1.00 95.25 144 VAL A C 1
ATOM 1087 O O . VAL A 1 144 ? 0.666 3.273 6.362 1.00 95.25 144 VAL A O 1
ATOM 1090 N N . ASP A 1 145 ? 1.609 4.246 8.138 1.00 95.19 145 ASP A N 1
ATOM 1091 C CA . ASP A 1 145 ? 1.890 2.982 8.823 1.00 95.19 145 ASP A CA 1
ATOM 1092 C C . ASP A 1 145 ? 0.602 2.185 9.094 1.00 95.19 145 ASP A C 1
ATOM 1094 O O . ASP A 1 145 ? 0.575 0.970 8.886 1.00 95.19 145 ASP A O 1
ATOM 1098 N N . VAL A 1 146 ? -0.497 2.858 9.459 1.00 95.31 146 VAL A N 1
ATOM 1099 C CA . VAL A 1 146 ? -1.825 2.229 9.576 1.00 95.31 146 VAL A CA 1
ATOM 1100 C C . VAL A 1 146 ? -2.302 1.670 8.234 1.00 95.31 146 VAL A C 1
ATOM 1102 O O . VAL A 1 146 ? -2.742 0.520 8.182 1.00 95.31 146 VAL A O 1
ATOM 1105 N N . VAL A 1 147 ? -2.207 2.453 7.153 1.00 93.62 147 VAL A N 1
ATOM 1106 C CA . VAL A 1 147 ? -2.593 2.014 5.803 1.00 93.62 147 VAL A CA 1
ATOM 1107 C C . VAL A 1 147 ? -1.774 0.795 5.384 1.00 93.62 147 VAL A C 1
ATOM 1109 O O . VAL A 1 147 ? -2.343 -0.225 5.018 1.00 93.62 147 VAL A O 1
ATOM 1112 N N . MET A 1 148 ? -0.450 0.838 5.506 1.00 89.69 148 MET A N 1
ATOM 1113 C CA . MET A 1 148 ? 0.433 -0.250 5.073 1.00 89.69 148 MET A CA 1
ATOM 1114 C C . MET A 1 148 ? 0.277 -1.520 5.921 1.00 89.69 148 MET A C 1
ATOM 1116 O O . MET A 1 148 ? 0.454 -2.623 5.419 1.00 89.69 148 MET A O 1
ATOM 1120 N N . THR A 1 149 ? -0.077 -1.392 7.203 1.00 90.19 149 THR A N 1
ATOM 1121 C CA . THR A 1 149 ? -0.298 -2.555 8.085 1.00 90.19 149 THR A CA 1
ATOM 1122 C C . THR A 1 149 ? -1.642 -3.243 7.814 1.00 90.19 149 THR A C 1
ATOM 1124 O O . THR A 1 149 ? -1.831 -4.409 8.173 1.00 90.19 149 THR A O 1
ATOM 1127 N N . HIS A 1 150 ? -2.606 -2.535 7.215 1.00 87.06 150 HIS A N 1
ATOM 1128 C CA . HIS A 1 150 ? -3.993 -3.000 7.073 1.00 87.06 150 HIS A CA 1
ATOM 1129 C C . HIS A 1 150 ? -4.534 -3.004 5.644 1.00 87.06 150 HIS A C 1
ATOM 1131 O O . HIS A 1 150 ? -5.661 -3.446 5.417 1.00 87.06 150 HIS A O 1
ATOM 1137 N N . THR A 1 151 ? -3.722 -2.596 4.677 1.00 80.38 151 THR A N 1
ATOM 1138 C CA . THR A 1 151 ? -3.883 -2.982 3.281 1.00 80.38 151 THR A CA 1
ATOM 1139 C C . THR A 1 151 ? -3.529 -4.458 3.197 1.00 80.38 151 THR A C 1
ATOM 1141 O O . THR A 1 151 ? -2.375 -4.876 3.265 1.00 80.38 151 THR A O 1
ATOM 1144 N N . ALA A 1 152 ? -4.561 -5.294 3.165 1.00 60.62 152 ALA A N 1
ATOM 1145 C CA . ALA A 1 152 ? -4.354 -6.710 2.969 1.00 60.62 152 ALA A CA 1
ATOM 1146 C C . ALA A 1 152 ? -3.675 -6.918 1.608 1.00 60.62 152 ALA A C 1
ATOM 1148 O O . ALA A 1 152 ? -4.144 -6.411 0.589 1.00 60.62 152 ALA A O 1
ATOM 1149 N N . SER A 1 153 ? -2.620 -7.736 1.583 1.00 51.66 153 SER A N 1
ATOM 1150 C CA . SER A 1 153 ? -2.255 -8.493 0.384 1.00 51.66 153 SER A CA 1
ATOM 1151 C C . SER A 1 153 ? -3.369 -9.517 0.145 1.00 51.66 153 SER A C 1
ATOM 1153 O O . SER A 1 153 ? -3.244 -10.710 0.420 1.00 51.66 153 SER A O 1
ATOM 1155 N N . GLU A 1 154 ? -4.544 -9.026 -0.244 1.00 48.53 154 GLU A N 1
ATOM 1156 C CA . GLU A 1 154 ? -5.635 -9.864 -0.698 1.00 48.53 154 GLU A CA 1
ATOM 1157 C C . GLU A 1 154 ? -5.174 -10.462 -2.019 1.00 48.53 154 GLU A C 1
ATOM 1159 O O . GLU A 1 154 ? -5.262 -9.853 -3.083 1.00 48.53 154 GLU A O 1
ATOM 1164 N N . SER A 1 155 ? -4.644 -11.685 -1.950 1.00 45.94 155 SER A N 1
ATOM 1165 C CA . SER A 1 155 ? -4.591 -12.535 -3.131 1.00 45.94 155 SER A CA 1
ATOM 1166 C C . SER A 1 155 ? -5.980 -12.492 -3.773 1.00 45.94 155 SER A C 1
ATOM 1168 O O . SER A 1 155 ? -6.981 -12.732 -3.089 1.00 45.94 155 SER A O 1
ATOM 1170 N N . ALA A 1 156 ? -6.045 -12.187 -5.071 1.00 47.94 156 ALA A N 1
ATOM 1171 C CA . ALA A 1 156 ? -7.276 -12.041 -5.860 1.00 47.94 156 ALA A CA 1
ATOM 1172 C C . ALA A 1 156 ? -8.173 -13.308 -5.887 1.00 47.94 156 ALA A C 1
ATOM 1174 O O . ALA A 1 156 ? -9.127 -13.401 -6.651 1.00 47.94 156 ALA A O 1
ATOM 1175 N N . THR A 1 157 ? -7.846 -14.308 -5.069 1.00 52.66 157 THR A N 1
ATOM 1176 C CA . THR A 1 157 ? -8.455 -15.630 -4.947 1.00 52.66 157 THR A CA 1
ATOM 1177 C C . THR A 1 157 ? -9.276 -15.803 -3.663 1.00 52.66 157 THR A C 1
ATOM 1179 O O . THR A 1 157 ? -9.887 -16.856 -3.486 1.00 52.66 157 THR A O 1
ATOM 1182 N N . SER A 1 158 ? -9.298 -14.827 -2.744 1.00 63.34 158 SER A N 1
ATOM 1183 C CA . SER A 1 158 ? -10.123 -14.951 -1.533 1.00 63.34 158 SER A CA 1
ATOM 1184 C C . SER A 1 158 ? -11.611 -14.771 -1.861 1.00 63.34 158 SER A C 1
ATOM 1186 O O . SER A 1 158 ? -12.002 -13.843 -2.566 1.00 63.34 158 SER A O 1
ATOM 1188 N N . LEU A 1 159 ? -12.454 -15.690 -1.382 1.00 74.50 159 LEU A N 1
ATOM 1189 C CA . LEU A 1 159 ? -13.899 -15.626 -1.605 1.00 74.50 159 LEU A CA 1
ATOM 1190 C C . LEU A 1 159 ? -14.502 -14.413 -0.862 1.00 74.50 159 LEU A C 1
ATOM 1192 O O . LEU A 1 159 ? -14.138 -14.191 0.299 1.00 74.50 159 LEU A O 1
ATOM 1196 N N . PRO A 1 160 ? -15.482 -13.689 -1.448 1.00 79.62 160 PRO A N 1
ATOM 1197 C CA . PRO A 1 160 ? -16.095 -12.503 -0.830 1.00 79.62 160 PRO A CA 1
ATOM 1198 C C . PRO A 1 160 ? -16.623 -12.722 0.597 1.00 79.62 160 PRO A C 1
ATOM 1200 O O . PRO A 1 160 ? -16.619 -11.812 1.427 1.00 79.62 160 PRO A O 1
ATOM 1203 N N . GLU A 1 161 ? -17.048 -13.948 0.921 1.00 81.12 161 GLU A N 1
ATOM 1204 C CA . GLU A 1 161 ? -17.548 -14.304 2.253 1.00 81.12 161 GLU A CA 1
ATOM 1205 C C . GLU A 1 161 ? -16.477 -14.286 3.358 1.00 81.12 161 GLU A C 1
ATOM 1207 O O . GLU A 1 161 ? -16.831 -14.268 4.539 1.00 81.12 161 GLU A O 1
ATOM 1212 N N . PHE A 1 162 ? -15.191 -14.263 3.003 1.00 81.81 162 PHE A N 1
ATOM 1213 C CA . PHE A 1 162 ? -14.061 -14.217 3.939 1.00 81.81 162 PHE A CA 1
ATOM 1214 C C . PHE A 1 162 ? -13.286 -12.896 3.887 1.00 81.81 162 PHE A C 1
ATOM 1216 O O . PHE A 1 162 ? -12.479 -12.632 4.778 1.00 81.81 162 PHE A O 1
ATOM 1223 N N . GLN A 1 163 ? -13.555 -12.054 2.889 1.00 78.50 163 GLN A N 1
ATOM 1224 C CA . GLN A 1 163 ? -12.880 -10.774 2.697 1.00 78.50 163 GLN A CA 1
ATOM 1225 C C . GLN A 1 163 ? -13.201 -9.807 3.850 1.00 78.50 163 GLN A C 1
ATOM 1227 O O . GLN A 1 163 ? -14.372 -9.544 4.151 1.00 78.50 163 GLN A O 1
ATOM 1232 N N . ARG A 1 164 ? -12.171 -9.283 4.524 1.00 79.56 164 ARG A N 1
ATOM 1233 C CA . ARG A 1 164 ? -12.296 -8.374 5.685 1.00 79.56 164 ARG A CA 1
ATOM 1234 C C . ARG A 1 164 ? -11.339 -7.194 5.591 1.00 79.56 164 ARG A C 1
ATOM 1236 O O . ARG A 1 164 ? -10.634 -6.870 6.542 1.00 79.56 164 ARG A O 1
ATOM 1243 N N . SER A 1 165 ? -11.351 -6.539 4.444 1.00 84.94 165 SER A N 1
ATOM 1244 C CA . SER A 1 165 ? -10.657 -5.280 4.247 1.00 84.94 165 SER A CA 1
ATOM 1245 C C . SER A 1 165 ? -11.432 -4.110 4.850 1.00 84.94 165 SER A C 1
ATOM 1247 O O . SER A 1 165 ? -12.659 -4.131 5.017 1.00 84.94 165 SER A O 1
ATOM 1249 N N . TRP A 1 166 ? -10.673 -3.088 5.216 1.00 89.62 166 TRP A N 1
ATOM 1250 C CA . TRP A 1 166 ? -11.187 -1.765 5.520 1.00 89.62 166 TRP A CA 1
ATOM 1251 C C . TRP A 1 166 ? -11.084 -0.898 4.272 1.00 89.62 166 TRP A C 1
ATOM 1253 O O . TRP A 1 166 ? -10.122 -1.018 3.518 1.00 89.62 166 TRP A O 1
ATOM 1263 N N . ASP A 1 167 ? -12.044 0.003 4.085 1.00 90.44 167 ASP A N 1
ATOM 1264 C CA . ASP A 1 167 ? -11.861 1.113 3.154 1.00 90.44 167 ASP A CA 1
ATOM 1265 C C . ASP A 1 167 ? -10.963 2.157 3.832 1.00 90.44 167 ASP A C 1
ATOM 1267 O O . ASP A 1 167 ? -11.373 2.842 4.774 1.00 90.44 167 ASP A O 1
ATOM 1271 N N . LEU A 1 168 ? -9.707 2.219 3.391 1.00 92.50 168 LEU A N 1
ATOM 1272 C CA . LEU A 1 168 ? -8.687 3.112 3.937 1.00 92.50 168 LEU A CA 1
ATOM 1273 C C . LEU A 1 168 ? -8.443 4.334 3.045 1.00 92.50 168 LEU A C 1
ATOM 1275 O O . LEU A 1 168 ? -7.613 5.172 3.393 1.00 92.50 168 LEU A O 1
ATOM 1279 N N . THR A 1 169 ? -9.206 4.513 1.961 1.00 91.44 169 THR A N 1
ATOM 1280 C CA . THR A 1 169 ? -8.978 5.577 0.970 1.00 91.44 169 THR A CA 1
ATOM 1281 C C . THR A 1 169 ? -9.012 6.980 1.580 1.00 91.44 169 THR A C 1
ATOM 1283 O O . THR A 1 169 ? -8.308 7.891 1.139 1.00 91.44 169 THR A O 1
ATOM 1286 N N . LEU A 1 170 ? -9.818 7.201 2.624 1.00 92.44 170 LEU A N 1
ATOM 1287 C CA . LEU A 1 170 ? -9.822 8.488 3.327 1.00 92.44 170 LEU A CA 1
ATOM 1288 C C . LEU A 1 170 ? -8.556 8.710 4.163 1.00 92.44 170 LEU A C 1
ATOM 1290 O O . LEU A 1 170 ? -8.103 9.849 4.274 1.00 92.44 170 LEU A O 1
ATOM 1294 N N . LEU A 1 171 ? -7.985 7.645 4.733 1.00 94.75 171 LEU A N 1
ATOM 1295 C CA . LEU A 1 171 ? -6.734 7.720 5.487 1.00 94.75 171 LEU A CA 1
ATOM 1296 C C . LEU A 1 171 ? -5.553 7.952 4.555 1.00 94.75 171 LEU A C 1
ATOM 1298 O O . LEU A 1 171 ? -4.708 8.778 4.872 1.00 94.75 171 LEU A O 1
ATOM 1302 N N . GLU A 1 172 ? -5.540 7.306 3.390 1.00 92.81 172 GLU A N 1
ATOM 1303 C CA . GLU A 1 172 ? -4.544 7.531 2.337 1.00 92.81 172 GLU A CA 1
ATOM 1304 C C . GLU A 1 172 ? -4.498 9.007 1.936 1.00 92.81 172 GLU A C 1
ATOM 1306 O O . GLU A 1 172 ? -3.446 9.642 1.996 1.00 92.81 172 GLU A O 1
ATOM 1311 N N . LYS A 1 173 ? -5.664 9.600 1.642 1.00 90.88 173 LYS A N 1
ATOM 1312 C CA . LYS A 1 173 ? -5.783 11.030 1.317 1.00 90.88 173 LYS A CA 1
ATOM 1313 C C . LYS A 1 173 ? -5.326 11.929 2.465 1.00 90.88 173 LYS A C 1
ATOM 1315 O O . LYS A 1 173 ? -4.630 12.915 2.231 1.00 90.88 173 LYS A O 1
ATOM 1320 N N . ALA A 1 174 ? -5.715 11.598 3.697 1.00 92.62 174 ALA A N 1
ATOM 1321 C CA . ALA A 1 174 ? -5.343 12.358 4.888 1.00 92.62 174 ALA A CA 1
ATOM 1322 C C . ALA A 1 174 ? -3.841 12.260 5.215 1.00 92.62 174 ALA A C 1
ATOM 1324 O O . ALA A 1 174 ? -3.264 13.229 5.717 1.00 92.62 174 ALA A O 1
ATOM 1325 N N . ALA A 1 175 ? -3.215 11.113 4.949 1.00 93.50 175 ALA A N 1
ATOM 1326 C CA . ALA A 1 175 ? -1.781 10.899 5.090 1.00 93.50 175 ALA A CA 1
ATOM 1327 C C . ALA A 1 175 ? -1.022 11.683 4.020 1.00 93.50 175 ALA A C 1
ATOM 1329 O O . ALA A 1 175 ? -0.138 12.478 4.338 1.00 93.50 175 ALA A O 1
ATOM 1330 N N . PHE A 1 176 ? -1.432 11.526 2.759 1.00 91.25 176 PHE A N 1
ATOM 1331 C CA . PHE A 1 176 ? -0.820 12.198 1.622 1.00 91.25 176 PHE A CA 1
ATOM 1332 C C . PHE A 1 176 ? -0.843 13.720 1.780 1.00 91.25 176 PHE A C 1
ATOM 1334 O O . PHE A 1 176 ? 0.196 14.360 1.643 1.00 91.25 176 PHE A O 1
ATOM 1341 N N . SER A 1 177 ? -1.982 14.314 2.158 1.00 90.00 177 SER A N 1
ATOM 1342 C CA . SER A 1 177 ? -2.060 15.766 2.364 1.00 90.00 177 SER A CA 1
ATOM 1343 C C . SER A 1 177 ? -1.113 16.257 3.467 1.00 90.00 177 SER A C 1
ATOM 1345 O O . SER A 1 177 ? -0.538 17.327 3.352 1.00 90.00 177 SER A O 1
ATOM 1347 N N . ARG A 1 178 ? -0.893 15.480 4.531 1.00 91.38 178 ARG A N 1
ATOM 1348 C CA . ARG A 1 178 ? 0.021 15.866 5.625 1.00 91.38 178 ARG A CA 1
ATOM 1349 C C . ARG A 1 178 ? 1.490 15.747 5.250 1.00 91.38 178 ARG A C 1
ATOM 1351 O O . ARG A 1 178 ? 2.315 16.507 5.744 1.00 91.38 178 ARG A O 1
ATOM 1358 N N . LEU A 1 179 ? 1.814 14.774 4.406 1.00 90.50 179 LEU A N 1
ATOM 1359 C CA . LEU A 1 179 ? 3.184 14.507 3.979 1.00 90.50 179 LEU A CA 1
ATOM 1360 C C . LEU A 1 179 ? 3.602 15.375 2.795 1.00 90.50 179 LEU A C 1
ATOM 1362 O O . LEU A 1 179 ? 4.788 15.656 2.647 1.00 90.50 179 LEU A O 1
ATOM 1366 N N . PHE A 1 180 ? 2.646 15.780 1.959 1.00 84.12 180 PHE A N 1
ATOM 1367 C CA . PHE A 1 180 ? 2.918 16.474 0.709 1.00 84.12 180 PHE A CA 1
ATOM 1368 C C . PHE A 1 180 ? 2.350 17.900 0.655 1.00 84.12 180 PHE A C 1
ATOM 1370 O O . PHE A 1 180 ? 3.009 18.783 0.124 1.00 84.12 180 PHE A O 1
ATOM 1377 N N . ASP A 1 181 ? 1.181 18.179 1.237 1.00 72.19 181 ASP A N 1
ATOM 1378 C CA . ASP A 1 181 ? 0.490 19.484 1.145 1.00 72.19 181 ASP A CA 1
ATOM 1379 C C . ASP A 1 181 ? 0.887 20.466 2.269 1.00 72.19 181 ASP A C 1
ATOM 1381 O O . ASP A 1 181 ? 0.124 21.354 2.656 1.00 72.19 181 ASP A O 1
ATOM 1385 N N . THR A 1 182 ? 2.103 20.352 2.820 1.00 53.97 182 THR A N 1
ATOM 1386 C CA . THR A 1 182 ? 2.667 21.380 3.712 1.00 53.97 182 THR A CA 1
ATOM 1387 C C . THR A 1 182 ? 3.057 22.622 2.900 1.00 53.97 182 THR A C 1
ATOM 1389 O O . THR A 1 182 ? 4.238 22.925 2.744 1.00 53.97 182 THR A O 1
ATOM 1392 N N . GLY A 1 183 ? 2.057 23.324 2.355 1.00 45.22 183 GLY A N 1
ATOM 1393 C CA . GLY A 1 183 ? 2.212 24.613 1.683 1.00 45.22 183 GLY A CA 1
ATOM 1394 C C . GLY A 1 183 ? 1.534 24.727 0.317 1.00 45.22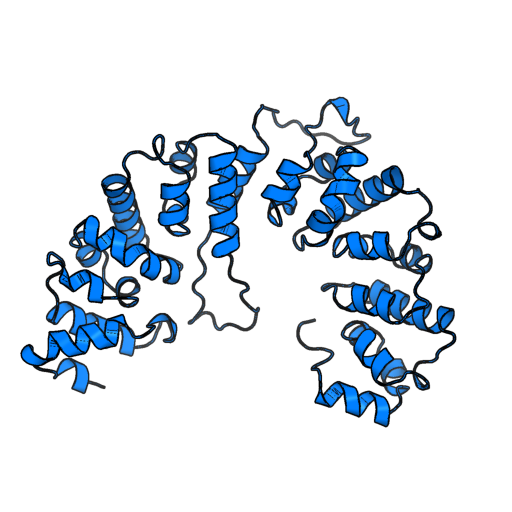 183 GLY A C 1
ATOM 1395 O O . GLY A 1 183 ? 2.227 24.829 -0.683 1.00 45.22 183 GLY A O 1
ATOM 1396 N N . SER A 1 184 ? 0.196 24.804 0.303 1.00 42.72 184 SER A N 1
ATOM 1397 C CA . SER A 1 184 ? -0.642 25.531 -0.671 1.00 42.72 184 SER A CA 1
ATOM 1398 C C . SER A 1 184 ? -0.134 25.589 -2.118 1.00 42.72 184 SER A C 1
ATOM 1400 O O . SER A 1 184 ? 0.640 26.487 -2.448 1.00 42.72 184 SER A O 1
ATOM 1402 N N . GLN A 1 185 ? -0.763 24.846 -3.034 1.00 40.25 185 GLN A N 1
ATOM 1403 C CA . GLN A 1 185 ? -0.976 25.374 -4.386 1.00 40.25 185 GLN A CA 1
ATOM 1404 C C . GLN A 1 185 ? -2.376 25.082 -4.930 1.00 40.25 185 GLN A C 1
ATOM 1406 O O . GLN A 1 185 ? -2.895 23.967 -4.940 1.00 40.25 185 GLN A O 1
ATOM 1411 N N . THR A 1 186 ? -2.992 26.166 -5.389 1.00 37.53 186 THR A N 1
ATOM 1412 C CA . THR A 1 186 ? -4.315 26.221 -6.001 1.00 37.53 186 THR A CA 1
ATOM 1413 C C . THR A 1 186 ? -4.327 25.489 -7.344 1.00 37.53 186 THR A C 1
ATOM 1415 O O . THR A 1 186 ? -3.419 25.617 -8.162 1.00 37.53 186 THR A O 1
ATOM 1418 N N . ARG A 1 187 ? -5.398 24.729 -7.610 1.00 42.34 187 ARG A N 1
ATOM 1419 C CA . ARG A 1 187 ? -5.629 24.085 -8.914 1.00 42.34 187 ARG A CA 1
ATOM 1420 C C . ARG A 1 187 ? -5.683 25.129 -10.028 1.00 42.34 187 ARG A C 1
ATOM 1422 O O . ARG A 1 187 ? -6.640 25.903 -10.070 1.00 42.34 187 ARG A O 1
ATOM 1429 N N . LYS A 1 188 ? -4.798 25.036 -11.023 1.00 45.00 188 LYS A N 1
ATOM 1430 C CA . LYS A 1 188 ? -5.078 25.532 -12.380 1.00 45.00 188 LYS A CA 1
ATOM 1431 C C . LYS A 1 188 ? -4.586 24.550 -13.445 1.00 45.00 188 LYS A C 1
ATOM 1433 O O . LYS A 1 188 ? -3.466 24.063 -13.410 1.00 45.00 188 LYS A O 1
ATOM 1438 N N . LYS A 1 189 ? -5.479 24.255 -14.395 1.00 46.53 189 LYS A N 1
ATOM 1439 C CA . LYS A 1 189 ? -5.205 23.528 -15.644 1.00 46.53 189 LYS A CA 1
ATOM 1440 C C . LYS A 1 189 ? -4.383 24.415 -16.589 1.00 46.53 189 LYS A C 1
ATOM 1442 O O . LYS A 1 189 ? -4.836 25.526 -16.853 1.00 46.53 189 LYS A O 1
ATOM 1447 N N . ARG A 1 190 ? -3.348 23.864 -17.237 1.00 41.62 190 ARG A N 1
ATOM 1448 C CA . ARG A 1 190 ? -3.240 23.648 -18.705 1.00 41.62 190 ARG A CA 1
ATOM 1449 C C . ARG A 1 190 ? -1.842 23.132 -19.102 1.00 41.62 190 ARG A C 1
ATOM 1451 O O . ARG A 1 190 ? -0.940 23.054 -18.285 1.00 41.62 190 ARG A O 1
ATOM 1458 N N . THR A 1 191 ? -1.773 22.676 -20.347 1.00 43.38 191 THR A N 1
ATOM 1459 C CA . THR A 1 191 ? -0.791 21.833 -21.045 1.00 43.38 191 THR A CA 1
ATOM 1460 C C . THR A 1 191 ? 0.525 22.528 -21.465 1.00 43.38 191 THR A C 1
ATOM 1462 O O . THR A 1 191 ? 0.504 23.720 -21.744 1.00 43.38 191 THR A O 1
ATOM 1465 N N . ILE A 1 192 ? 1.567 21.698 -21.688 1.00 53.09 192 ILE A N 1
ATOM 1466 C CA . ILE A 1 192 ? 2.808 21.865 -22.499 1.00 53.09 192 ILE A CA 1
ATOM 1467 C C . ILE A 1 192 ? 3.974 22.659 -21.860 1.00 53.09 192 ILE A C 1
ATOM 1469 O O . ILE A 1 192 ? 3.825 23.811 -21.486 1.00 53.09 192 ILE A O 1
ATOM 1473 N N . ASN A 1 193 ? 5.143 21.994 -21.807 1.00 52.06 193 ASN A N 1
ATOM 1474 C CA . ASN A 1 193 ? 6.439 22.392 -21.229 1.00 52.06 193 ASN A CA 1
ATOM 1475 C C . ASN A 1 193 ? 6.390 22.864 -19.774 1.00 52.06 193 ASN A C 1
ATOM 1477 O O . ASN A 1 193 ? 6.312 24.044 -19.459 1.00 52.06 193 ASN A O 1
ATOM 1481 N N . VAL A 1 194 ? 6.469 21.885 -18.880 1.00 56.09 194 VAL A N 1
ATOM 1482 C CA . VAL A 1 194 ? 6.449 22.100 -17.441 1.00 56.09 194 VAL A CA 1
ATOM 1483 C C . VAL A 1 194 ? 7.830 22.557 -16.980 1.00 56.09 194 VAL A C 1
ATOM 1485 O O . VAL A 1 194 ? 8.738 21.743 -16.812 1.00 56.09 194 VAL A O 1
ATOM 1488 N N . GLU A 1 195 ? 7.992 23.859 -16.766 1.00 73.00 195 GLU A N 1
ATOM 1489 C CA . GLU A 1 195 ? 9.082 24.356 -15.934 1.00 73.00 195 GLU A CA 1
ATOM 1490 C C . GLU A 1 195 ? 8.848 23.882 -14.496 1.00 73.00 195 GLU A C 1
ATOM 1492 O O . GLU A 1 195 ? 7.824 24.171 -13.877 1.00 73.00 195 GLU A O 1
ATOM 1497 N N . CYS A 1 196 ? 9.806 23.134 -13.948 1.00 83.19 196 CYS A N 1
ATOM 1498 C CA . CYS A 1 196 ? 9.719 22.605 -12.586 1.00 83.19 196 CYS A CA 1
ATOM 1499 C C . CYS A 1 196 ? 9.752 23.686 -11.492 1.00 83.19 196 CYS A C 1
ATOM 1501 O O . CYS A 1 196 ? 9.578 23.365 -10.321 1.00 83.19 196 CYS A O 1
ATOM 1503 N N . SER A 1 197 ? 9.941 24.952 -11.869 1.00 79.00 197 SER A N 1
ATOM 1504 C CA . SER A 1 197 ? 9.992 26.117 -10.983 1.00 79.00 197 SER A CA 1
ATOM 1505 C C . SER A 1 197 ? 8.707 26.325 -10.172 1.00 79.00 197 SER A C 1
ATOM 1507 O O . SER A 1 197 ? 8.779 26.773 -9.032 1.00 79.00 197 SER A O 1
ATOM 1509 N N . GLU A 1 198 ? 7.538 25.990 -10.730 1.00 81.00 198 GLU A N 1
ATOM 1510 C CA . GLU A 1 198 ? 6.231 26.187 -10.071 1.00 81.00 198 GLU A CA 1
ATOM 1511 C C . GLU A 1 198 ? 5.660 24.903 -9.449 1.00 81.00 198 GLU A C 1
ATOM 1513 O O . GLU A 1 198 ? 4.588 24.916 -8.841 1.00 81.00 198 GLU A O 1
ATOM 1518 N N . ILE A 1 199 ? 6.358 23.774 -9.597 1.00 84.56 199 ILE A N 1
ATOM 1519 C CA . ILE A 1 199 ? 5.886 22.477 -9.118 1.00 84.56 199 ILE A CA 1
ATOM 1520 C C . ILE A 1 199 ? 6.585 22.118 -7.824 1.00 84.56 199 ILE A C 1
ATOM 1522 O O . ILE A 1 199 ? 7.798 21.927 -7.778 1.00 84.56 199 ILE A O 1
ATOM 1526 N N . GLN A 1 200 ? 5.785 21.918 -6.780 1.00 87.44 200 GLN A N 1
ATOM 1527 C CA . GLN A 1 200 ? 6.268 21.288 -5.567 1.00 87.44 200 GLN A CA 1
ATOM 1528 C C . GLN A 1 200 ? 6.679 19.848 -5.883 1.00 87.44 200 GLN A C 1
ATOM 1530 O O . GLN A 1 200 ? 5.839 18.992 -6.157 1.00 87.44 200 GLN A O 1
ATOM 1535 N N . ALA A 1 201 ? 7.981 19.594 -5.879 1.00 89.50 201 ALA A N 1
ATOM 1536 C CA . ALA A 1 201 ? 8.538 18.273 -6.104 1.00 89.50 201 ALA A CA 1
ATOM 1537 C C . ALA A 1 201 ? 8.704 17.512 -4.775 1.00 89.50 201 ALA A C 1
ATOM 1539 O O . ALA A 1 201 ? 8.996 18.129 -3.746 1.00 89.50 201 ALA A O 1
ATOM 1540 N N . PRO A 1 202 ? 8.551 16.176 -4.771 1.00 92.81 202 PRO A N 1
ATOM 1541 C CA . PRO A 1 202 ? 8.807 15.374 -3.584 1.00 92.81 202 PRO A CA 1
ATOM 1542 C C . PRO A 1 202 ? 10.302 15.380 -3.240 1.00 92.81 202 PRO A C 1
ATOM 1544 O O . PRO A 1 202 ? 11.158 15.416 -4.127 1.00 92.81 202 PRO A O 1
ATOM 1547 N N . ASN A 1 203 ? 10.621 15.284 -1.949 1.00 92.81 203 ASN A N 1
ATOM 1548 C CA . ASN A 1 203 ? 11.974 14.990 -1.474 1.00 92.81 203 ASN A CA 1
ATOM 1549 C C . ASN A 1 203 ? 12.115 13.504 -1.087 1.00 92.81 203 ASN A C 1
ATOM 1551 O O . ASN A 1 203 ? 11.134 12.760 -1.057 1.00 92.81 203 ASN A O 1
ATOM 1555 N N . SER A 1 204 ? 13.337 13.059 -0.786 1.00 93.69 204 SER A N 1
ATOM 1556 C CA . SER A 1 204 ? 13.613 11.640 -0.515 1.00 93.69 204 SER A CA 1
ATOM 1557 C C . SER A 1 204 ? 12.940 11.129 0.756 1.00 93.69 204 SER A C 1
ATOM 1559 O O . SER A 1 204 ? 12.473 9.994 0.786 1.00 93.69 204 SER A O 1
ATOM 1561 N N . THR A 1 205 ? 12.840 11.969 1.789 1.00 92.50 205 THR A N 1
ATOM 1562 C CA . THR A 1 205 ? 12.146 11.621 3.034 1.00 92.50 205 THR A CA 1
ATOM 1563 C C . THR A 1 205 ? 10.657 11.416 2.772 1.00 92.50 205 THR A C 1
ATOM 1565 O O . THR A 1 205 ? 10.099 10.410 3.191 1.00 92.50 205 THR A O 1
ATOM 1568 N N . MET A 1 206 ? 10.024 12.309 2.005 1.00 91.44 206 MET A N 1
ATOM 1569 C CA . MET A 1 206 ? 8.619 12.177 1.609 1.00 91.44 206 MET A CA 1
ATOM 1570 C C . MET A 1 206 ? 8.369 10.887 0.822 1.00 91.44 206 MET A C 1
ATOM 1572 O O . MET A 1 206 ? 7.442 10.159 1.156 1.00 91.44 206 MET A O 1
ATOM 1576 N N . ILE A 1 207 ? 9.202 10.572 -0.178 1.00 94.94 207 ILE A N 1
ATOM 1577 C CA . ILE A 1 207 ? 9.066 9.341 -0.981 1.00 94.94 207 ILE A CA 1
ATOM 1578 C C . ILE A 1 207 ? 9.225 8.099 -0.098 1.00 94.94 207 ILE A C 1
ATOM 1580 O O . ILE A 1 207 ? 8.399 7.189 -0.145 1.00 94.94 207 ILE A O 1
ATOM 1584 N N . SER A 1 208 ? 10.259 8.079 0.748 1.00 93.81 208 SER A N 1
ATOM 1585 C CA . SER A 1 208 ? 10.507 6.962 1.661 1.00 93.81 208 SER A CA 1
ATOM 1586 C C . SER A 1 208 ? 9.363 6.755 2.656 1.00 93.81 208 SER A C 1
ATOM 1588 O O . SER A 1 208 ? 9.089 5.614 3.027 1.00 93.81 208 SER A O 1
ATOM 1590 N N . THR A 1 209 ? 8.708 7.831 3.097 1.00 93.25 209 THR A N 1
ATOM 1591 C CA . THR A 1 209 ? 7.572 7.752 4.020 1.00 93.25 209 THR A CA 1
ATOM 1592 C C . THR A 1 209 ? 6.289 7.344 3.305 1.00 93.25 209 THR A C 1
ATOM 1594 O O . THR A 1 209 ? 5.570 6.502 3.827 1.00 93.25 209 THR A O 1
ATOM 1597 N N . LEU A 1 210 ? 6.005 7.890 2.117 1.00 91.81 210 LEU A N 1
ATOM 1598 C CA . LEU A 1 210 ? 4.785 7.597 1.356 1.00 91.81 210 LEU A CA 1
ATOM 1599 C C . LEU A 1 210 ? 4.722 6.150 0.849 1.00 91.81 210 LEU A C 1
ATOM 1601 O O . LEU A 1 210 ? 3.624 5.601 0.766 1.00 91.81 210 LEU A O 1
ATOM 1605 N N . LYS A 1 211 ? 5.865 5.523 0.525 1.00 90.94 211 LYS A N 1
ATOM 1606 C CA . LYS A 1 211 ? 5.925 4.144 -0.007 1.00 90.94 211 LYS A CA 1
ATOM 1607 C C . LYS A 1 211 ? 4.961 3.977 -1.193 1.00 90.94 211 LYS A C 1
ATOM 1609 O O . LYS A 1 211 ? 5.074 4.734 -2.155 1.00 90.94 211 LYS A O 1
ATOM 1614 N N . ASP A 1 212 ? 3.993 3.063 -1.129 1.00 89.31 212 ASP A N 1
ATOM 1615 C CA . ASP A 1 212 ? 3.035 2.816 -2.216 1.00 89.31 212 ASP A CA 1
ATOM 1616 C C . ASP A 1 212 ? 2.124 4.019 -2.510 1.00 89.31 212 ASP A C 1
ATOM 1618 O O . ASP A 1 212 ? 1.739 4.235 -3.664 1.00 89.31 212 ASP A O 1
ATOM 1622 N N . LEU A 1 213 ? 1.874 4.886 -1.518 1.00 89.81 213 LEU A N 1
ATOM 1623 C CA . LEU A 1 213 ? 1.121 6.134 -1.708 1.00 89.81 213 LEU A CA 1
ATOM 1624 C C . LEU A 1 213 ? 1.882 7.172 -2.536 1.00 89.81 213 LEU A C 1
ATOM 1626 O O . LEU A 1 213 ? 1.322 8.196 -2.915 1.00 89.81 213 LEU A O 1
ATOM 1630 N N . THR A 1 214 ? 3.142 6.911 -2.888 1.00 93.31 214 THR A N 1
ATOM 1631 C CA . THR A 1 214 ? 3.860 7.719 -3.882 1.00 93.31 214 THR A CA 1
ATOM 1632 C C . THR A 1 214 ? 3.152 7.683 -5.243 1.00 93.31 214 THR A C 1
ATOM 1634 O O . THR A 1 214 ? 3.303 8.614 -6.032 1.00 93.31 214 THR A O 1
ATOM 1637 N N . SER A 1 215 ? 2.323 6.663 -5.503 1.00 92.75 215 SER A N 1
ATOM 1638 C CA . SER A 1 215 ? 1.443 6.599 -6.679 1.00 92.75 215 SER A CA 1
ATOM 1639 C C . SER A 1 215 ? 0.373 7.699 -6.734 1.00 92.75 215 SER A C 1
ATOM 1641 O O . SER A 1 215 ? -0.142 7.970 -7.817 1.00 92.75 215 SER A O 1
ATOM 1643 N N . GLU A 1 216 ? 0.107 8.411 -5.635 1.00 90.81 216 GLU A N 1
ATOM 1644 C CA . GLU A 1 216 ? -0.772 9.590 -5.623 1.00 90.81 216 GLU A CA 1
ATOM 1645 C C . GLU A 1 216 ? -0.097 10.847 -6.209 1.00 90.81 216 GLU A C 1
ATOM 1647 O O . GLU A 1 216 ? -0.769 11.813 -6.577 1.00 90.81 216 GLU A O 1
ATOM 1652 N N . LEU A 1 217 ? 1.237 10.857 -6.343 1.00 92.12 217 LEU A N 1
ATOM 1653 C CA . LEU A 1 217 ? 1.958 11.972 -6.959 1.00 92.12 217 LEU A CA 1
ATOM 1654 C C . LEU A 1 217 ? 1.690 12.041 -8.458 1.00 92.12 217 LEU A C 1
ATOM 1656 O O . LEU A 1 217 ? 1.815 11.064 -9.190 1.00 92.12 217 LEU A O 1
ATOM 1660 N N . THR A 1 218 ? 1.420 13.234 -8.968 1.00 93.00 218 THR A N 1
ATOM 1661 C CA . THR A 1 218 ? 1.265 13.446 -10.409 1.00 93.00 218 THR A CA 1
ATOM 1662 C C . THR A 1 218 ? 2.565 13.157 -11.165 1.00 93.00 218 THR A C 1
ATOM 1664 O O . THR A 1 218 ? 3.670 13.309 -10.641 1.00 93.00 218 THR A O 1
ATOM 1667 N N . SER A 1 219 ? 2.448 12.820 -12.452 1.00 94.81 219 SER A N 1
ATOM 1668 C CA . SER A 1 219 ? 3.607 12.611 -13.328 1.00 94.81 219 SER A CA 1
ATOM 1669 C C . SER A 1 219 ? 4.555 13.816 -13.349 1.00 94.81 219 SER A C 1
ATOM 1671 O O . SER A 1 219 ? 5.765 13.628 -13.374 1.00 94.81 219 SER A O 1
ATOM 1673 N N . ASN A 1 220 ? 4.035 15.045 -13.261 1.00 91.31 220 ASN A N 1
ATOM 1674 C CA . ASN A 1 220 ? 4.877 16.242 -13.221 1.00 91.31 220 ASN A CA 1
ATOM 1675 C C . ASN A 1 220 ? 5.619 16.391 -11.887 1.00 91.31 220 ASN A C 1
ATOM 1677 O O . ASN A 1 220 ? 6.783 16.768 -11.887 1.00 91.31 220 ASN A O 1
ATOM 1681 N N . GLN A 1 221 ? 4.983 16.064 -10.757 1.00 93.38 221 GLN A N 1
ATOM 1682 C CA . GLN A 1 221 ? 5.653 16.066 -9.451 1.00 93.38 221 GLN A CA 1
ATOM 1683 C C . GLN A 1 221 ? 6.782 15.032 -9.415 1.00 93.38 221 GLN A C 1
ATOM 1685 O O . GLN A 1 221 ? 7.886 15.346 -8.980 1.00 93.38 221 GLN A O 1
ATOM 1690 N N . LEU A 1 222 ? 6.536 13.826 -9.940 1.00 95.75 222 LEU A N 1
ATOM 1691 C CA . LEU A 1 222 ? 7.563 12.790 -10.072 1.00 95.75 222 LEU A CA 1
ATOM 1692 C C . LEU A 1 222 ? 8.682 13.220 -11.022 1.00 95.75 222 LEU A C 1
ATOM 1694 O O . LEU A 1 222 ? 9.855 13.036 -10.713 1.00 95.75 222 LEU A O 1
ATOM 1698 N N . TYR A 1 223 ? 8.338 13.823 -12.162 1.00 95.00 223 TYR A N 1
ATOM 1699 C CA . TYR A 1 223 ? 9.338 14.342 -13.082 1.00 95.00 223 TYR A CA 1
ATOM 1700 C C . TYR A 1 223 ? 10.172 15.434 -12.424 1.00 95.00 223 TYR A C 1
ATOM 1702 O O . TYR A 1 223 ? 11.377 15.406 -12.574 1.00 95.00 223 TYR A O 1
ATOM 1710 N N . CYS A 1 224 ? 9.588 16.369 -11.679 1.00 94.06 224 CYS A N 1
ATOM 1711 C CA . CYS A 1 224 ? 10.296 17.548 -11.178 1.00 94.06 224 CYS A CA 1
ATOM 1712 C C . CYS A 1 224 ? 11.169 17.328 -9.936 1.00 94.06 224 CYS A C 1
ATOM 1714 O O . CYS A 1 224 ? 11.815 18.270 -9.479 1.00 94.06 224 CYS A O 1
ATOM 1716 N N . MET A 1 225 ? 11.244 16.105 -9.399 1.00 95.00 225 MET A N 1
ATOM 1717 C CA . MET A 1 225 ? 12.197 15.801 -8.328 1.00 95.00 225 MET A CA 1
ATOM 1718 C C . MET A 1 225 ? 13.644 15.985 -8.791 1.00 95.00 225 MET A C 1
ATOM 1720 O O . MET A 1 225 ? 13.979 15.778 -9.955 1.00 95.00 225 MET A O 1
ATOM 1724 N N . SER A 1 226 ? 14.530 16.346 -7.867 1.00 95.06 226 SER A N 1
ATOM 1725 C CA . SER A 1 226 ? 15.942 16.529 -8.203 1.00 95.06 226 SER A CA 1
ATOM 1726 C C . SER A 1 226 ? 16.618 15.204 -8.586 1.00 95.06 226 SER A C 1
ATOM 1728 O O . SER A 1 226 ? 16.213 14.121 -8.154 1.00 95.06 226 SER A O 1
ATOM 1730 N N . ASN A 1 227 ? 17.716 15.277 -9.343 1.00 96.50 227 ASN A N 1
ATOM 1731 C CA . ASN A 1 227 ? 18.500 14.091 -9.700 1.00 96.50 227 ASN A CA 1
ATOM 1732 C C . ASN A 1 227 ? 19.057 13.356 -8.470 1.00 96.50 227 ASN A C 1
ATOM 1734 O O . ASN A 1 227 ? 19.178 12.132 -8.501 1.00 96.50 227 ASN A O 1
ATOM 1738 N N . SER A 1 228 ? 19.412 14.074 -7.398 1.00 96.62 228 SER A N 1
ATOM 1739 C CA . SER A 1 228 ? 19.866 13.454 -6.148 1.00 96.62 228 SER A CA 1
ATOM 1740 C C . SER A 1 228 ? 18.717 12.756 -5.426 1.00 96.62 228 SER A C 1
ATOM 1742 O O . SER A 1 228 ? 18.893 11.617 -5.006 1.00 96.62 228 SER A O 1
ATOM 1744 N N . THR A 1 229 ? 17.536 13.382 -5.362 1.00 97.31 229 THR A N 1
ATOM 1745 C CA . THR A 1 229 ? 16.317 12.779 -4.799 1.00 97.31 229 THR A CA 1
ATOM 1746 C C . THR A 1 229 ? 15.928 11.499 -5.528 1.00 97.31 229 THR A C 1
ATOM 1748 O O . THR A 1 229 ? 15.666 10.488 -4.881 1.00 97.31 229 THR A O 1
ATOM 1751 N N . PHE A 1 230 ? 15.927 11.521 -6.864 1.00 98.06 230 PHE A N 1
ATOM 1752 C CA . PHE A 1 230 ? 15.649 10.329 -7.657 1.00 98.06 230 PHE A CA 1
ATOM 1753 C C . PHE A 1 230 ? 16.643 9.213 -7.325 1.00 98.06 230 PHE A C 1
ATOM 1755 O O . PHE A 1 230 ? 16.236 8.117 -6.960 1.00 98.06 230 PHE A O 1
ATOM 1762 N N . LYS A 1 231 ? 17.951 9.501 -7.371 1.00 97.56 231 LYS A N 1
ATOM 1763 C CA . LYS A 1 231 ? 18.999 8.503 -7.096 1.00 97.56 231 LYS A CA 1
ATOM 1764 C C . LYS A 1 231 ? 18.899 7.893 -5.701 1.00 97.56 231 LYS A C 1
ATOM 1766 O O . LYS A 1 231 ? 19.159 6.706 -5.569 1.00 97.56 231 LYS A O 1
ATOM 1771 N N . SER A 1 232 ? 18.557 8.679 -4.682 1.00 97.06 232 SER A N 1
ATOM 1772 C CA . SER A 1 232 ? 18.442 8.178 -3.309 1.00 97.06 232 SER A CA 1
ATOM 1773 C C . SER A 1 232 ? 17.128 7.453 -3.021 1.00 97.06 232 SER A C 1
ATOM 1775 O O . SER A 1 232 ? 17.038 6.777 -2.002 1.00 97.06 232 SER A O 1
ATOM 1777 N N . SER A 1 233 ? 16.121 7.586 -3.892 1.00 97.50 233 SER A N 1
ATOM 1778 C CA . SER A 1 233 ? 14.768 7.058 -3.652 1.00 97.50 233 SER A CA 1
ATOM 1779 C C . SER A 1 233 ? 14.303 6.059 -4.714 1.00 97.50 233 SER A C 1
ATOM 1781 O O . SER A 1 233 ? 13.189 5.551 -4.616 1.00 97.50 233 SER A O 1
ATOM 1783 N N . VAL A 1 234 ? 15.120 5.780 -5.735 1.00 97.75 234 VAL A N 1
ATOM 1784 C CA . VAL A 1 234 ? 14.732 4.957 -6.889 1.00 97.75 234 VAL A CA 1
ATOM 1785 C C . VAL A 1 234 ? 14.321 3.544 -6.490 1.00 97.75 234 VAL A C 1
ATOM 1787 O O . VAL A 1 234 ? 13.351 3.056 -7.045 1.00 97.75 234 VAL A O 1
ATOM 1790 N N . ASP A 1 235 ? 14.954 2.937 -5.482 1.00 96.44 235 ASP A N 1
ATOM 1791 C CA . ASP A 1 235 ? 14.582 1.595 -5.013 1.00 96.44 235 ASP A CA 1
ATOM 1792 C C . ASP A 1 235 ? 13.174 1.582 -4.395 1.00 96.44 235 ASP A C 1
ATOM 1794 O O . ASP A 1 235 ? 12.398 0.653 -4.617 1.00 96.44 235 ASP A O 1
ATOM 1798 N N . VAL A 1 236 ? 12.811 2.646 -3.664 1.00 96.44 236 VAL A N 1
ATOM 1799 C CA . VAL A 1 236 ? 11.456 2.814 -3.114 1.00 96.44 236 VAL A CA 1
ATOM 1800 C C . VAL A 1 236 ? 10.464 3.037 -4.248 1.00 96.44 236 VAL A C 1
ATOM 1802 O O . VAL A 1 236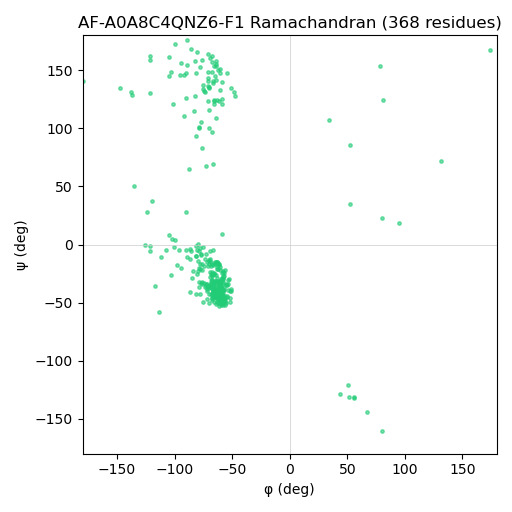 ? 9.442 2.363 -4.303 1.00 96.44 236 VAL A O 1
ATOM 1805 N N . LEU A 1 237 ? 10.780 3.938 -5.185 1.00 97.56 237 LEU A N 1
ATOM 1806 C CA . LEU A 1 237 ? 9.940 4.210 -6.355 1.00 97.56 237 LEU A CA 1
ATOM 1807 C C . LEU A 1 237 ? 9.751 2.949 -7.213 1.00 97.56 237 LEU A C 1
ATOM 1809 O O . LEU A 1 237 ? 8.656 2.692 -7.702 1.00 97.56 237 LEU A O 1
ATOM 1813 N N . GLY A 1 238 ? 10.793 2.138 -7.378 1.00 96.12 238 GLY A N 1
ATOM 1814 C CA . GLY A 1 238 ? 10.759 0.904 -8.151 1.00 96.12 238 GLY A CA 1
ATOM 1815 C C . GLY A 1 238 ? 9.888 -0.186 -7.530 1.00 96.12 238 GLY A C 1
ATOM 1816 O O . GLY A 1 238 ? 9.382 -1.041 -8.254 1.00 96.12 238 GLY A O 1
ATOM 1817 N N . ALA A 1 239 ? 9.657 -0.153 -6.217 1.00 94.12 239 ALA A N 1
ATOM 1818 C CA . ALA A 1 239 ? 8.760 -1.091 -5.545 1.00 94.12 239 ALA A CA 1
ATOM 1819 C C . ALA A 1 239 ? 7.268 -0.744 -5.727 1.00 94.12 239 ALA A C 1
ATOM 1821 O O . ALA A 1 239 ? 6.422 -1.630 -5.609 1.00 94.12 239 ALA A O 1
ATOM 1822 N N . VAL A 1 240 ? 6.938 0.512 -6.054 1.00 93.81 240 VAL A N 1
ATOM 1823 C CA . VAL A 1 240 ? 5.548 0.983 -6.148 1.00 93.81 240 VAL A CA 1
ATOM 1824 C C . VAL A 1 240 ? 4.846 0.371 -7.360 1.00 93.81 240 VAL A C 1
ATOM 1826 O O . VAL A 1 240 ? 5.175 0.645 -8.516 1.00 93.81 240 VAL A O 1
ATOM 1829 N N . THR A 1 241 ? 3.816 -0.433 -7.101 1.00 90.31 241 THR A N 1
ATOM 1830 C CA . THR A 1 241 ? 3.035 -1.120 -8.148 1.00 90.31 241 THR A CA 1
ATOM 1831 C C . THR A 1 241 ? 1.920 -0.254 -8.744 1.00 90.31 241 THR A C 1
ATOM 1833 O O . THR A 1 241 ? 1.506 -0.485 -9.881 1.00 90.31 241 THR A O 1
ATOM 1836 N N . GLY A 1 242 ? 1.464 0.765 -8.006 1.00 90.94 242 GLY A N 1
ATOM 1837 C CA . GLY A 1 242 ? 0.305 1.597 -8.349 1.00 90.94 242 GLY A CA 1
ATOM 1838 C C . GLY A 1 242 ? 0.540 2.676 -9.409 1.00 90.94 242 GLY A C 1
ATOM 1839 O O . GLY A 1 242 ? -0.402 3.375 -9.774 1.00 90.94 242 GLY A O 1
ATOM 1840 N N . PHE A 1 243 ? 1.765 2.848 -9.920 1.00 95.19 243 PHE A N 1
ATOM 1841 C CA . PHE A 1 243 ? 2.015 3.865 -10.942 1.00 95.19 243 PHE A CA 1
ATOM 1842 C C . PHE A 1 243 ? 1.252 3.575 -12.243 1.00 95.19 243 PHE A C 1
ATOM 1844 O O . PHE A 1 243 ? 1.177 2.438 -12.707 1.00 95.19 243 PHE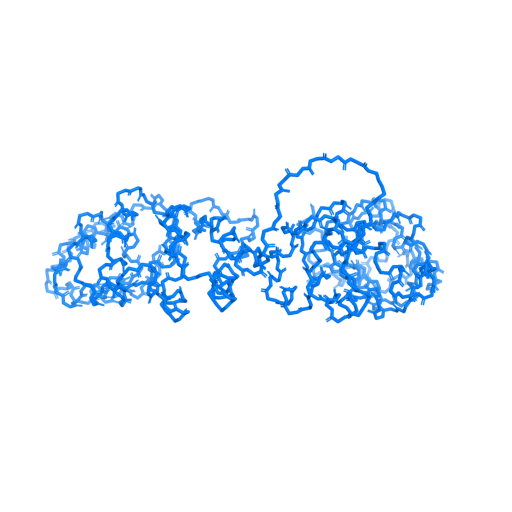 A O 1
ATOM 1851 N N . ASN A 1 244 ? 0.738 4.621 -12.881 1.00 94.56 244 ASN A N 1
ATOM 1852 C CA . ASN A 1 244 ? 0.197 4.576 -14.237 1.00 94.56 244 ASN A CA 1
ATOM 1853 C C . ASN A 1 244 ? 1.289 4.845 -15.295 1.00 94.56 244 ASN A C 1
ATOM 1855 O O . ASN A 1 244 ? 2.444 5.144 -14.973 1.00 94.56 244 ASN A O 1
ATOM 1859 N N . ASP A 1 245 ? 0.930 4.750 -16.577 1.00 93.56 245 ASP A N 1
ATOM 1860 C CA . ASP A 1 245 ? 1.888 4.886 -17.682 1.00 93.56 245 ASP A CA 1
ATOM 1861 C C . ASP A 1 245 ? 2.537 6.269 -17.756 1.00 93.56 245 ASP A C 1
ATOM 1863 O O . ASP A 1 245 ? 3.734 6.371 -18.038 1.00 93.56 245 ASP A O 1
ATOM 1867 N N . SER A 1 246 ? 1.798 7.342 -17.454 1.00 95.19 246 SER A N 1
ATOM 1868 C CA . SER A 1 246 ? 2.363 8.693 -17.487 1.00 95.19 246 SER A CA 1
ATOM 1869 C C . SER A 1 246 ? 3.341 8.919 -16.332 1.00 95.19 246 SER A C 1
ATOM 1871 O O . SER A 1 246 ? 4.367 9.572 -16.512 1.00 95.19 246 SER A O 1
ATOM 1873 N N . GLN A 1 247 ? 3.076 8.351 -15.152 1.00 97.19 247 GLN A N 1
ATOM 1874 C CA . GLN A 1 247 ? 3.988 8.377 -14.003 1.00 97.19 247 GLN A CA 1
ATOM 1875 C C . GLN A 1 247 ? 5.257 7.558 -14.266 1.00 97.19 247 GLN A C 1
ATOM 1877 O O . GLN A 1 247 ? 6.356 8.072 -14.059 1.00 97.19 247 GLN A O 1
ATOM 1882 N N . ARG A 1 248 ? 5.135 6.334 -14.803 1.00 97.25 248 ARG A N 1
ATOM 1883 C CA . ARG A 1 248 ? 6.300 5.533 -15.228 1.00 97.25 248 ARG A CA 1
ATOM 1884 C C . ARG A 1 248 ? 7.139 6.271 -16.269 1.00 97.25 248 ARG A C 1
ATOM 1886 O O . ARG A 1 248 ? 8.359 6.336 -16.140 1.00 97.25 248 ARG A O 1
ATOM 1893 N N . SER A 1 249 ? 6.494 6.882 -17.261 1.00 95.56 249 SER A N 1
ATOM 1894 C CA . SER A 1 249 ? 7.176 7.666 -18.300 1.00 95.56 249 SER A CA 1
ATOM 1895 C C . SER A 1 249 ? 7.943 8.856 -17.714 1.00 95.56 249 SER A C 1
ATOM 1897 O O . SER A 1 249 ? 9.099 9.079 -18.071 1.00 95.56 249 SER A O 1
ATOM 1899 N N . ALA A 1 250 ? 7.334 9.587 -16.775 1.00 96.44 250 ALA A N 1
ATOM 1900 C CA . ALA A 1 250 ? 7.984 10.689 -16.071 1.00 96.44 250 ALA A CA 1
ATOM 1901 C C . ALA A 1 250 ? 9.206 10.233 -15.259 1.00 96.44 250 ALA A C 1
ATOM 1903 O O . ALA A 1 250 ? 10.264 10.861 -15.325 1.00 96.44 250 ALA A O 1
ATOM 1904 N N . LEU A 1 251 ? 9.087 9.116 -14.537 1.00 98.25 251 LEU A N 1
ATOM 1905 C CA . LEU A 1 251 ? 10.187 8.536 -13.766 1.00 98.25 251 LEU A CA 1
ATOM 1906 C C . LEU A 1 251 ? 11.332 8.053 -14.665 1.00 98.25 251 LEU A C 1
ATOM 1908 O O . LEU A 1 251 ? 12.496 8.281 -14.347 1.00 98.25 251 LEU A O 1
ATOM 1912 N N . LEU A 1 252 ? 11.027 7.457 -15.821 1.00 97.69 252 LEU A N 1
ATOM 1913 C CA . LEU A 1 252 ? 12.039 7.070 -16.809 1.00 97.69 252 LEU A CA 1
ATOM 1914 C C . LEU A 1 252 ? 12.734 8.281 -17.440 1.00 97.69 252 LEU A C 1
ATOM 1916 O O . LEU A 1 252 ? 13.938 8.230 -17.690 1.00 97.69 252 LEU A O 1
ATOM 1920 N N . ALA A 1 253 ? 12.011 9.376 -17.682 1.00 96.19 253 ALA A N 1
ATOM 1921 C CA . ALA A 1 253 ? 12.613 10.624 -18.145 1.00 96.19 253 ALA A CA 1
ATOM 1922 C C . ALA A 1 253 ? 13.567 11.204 -17.085 1.00 96.19 253 ALA A C 1
ATOM 1924 O O . ALA A 1 253 ? 14.715 11.520 -17.399 1.00 96.19 253 ALA A O 1
ATOM 1925 N N . ARG A 1 254 ? 13.152 11.227 -15.812 1.00 96.81 254 ARG A N 1
ATOM 1926 C CA . ARG A 1 254 ? 14.020 11.620 -14.692 1.00 96.81 254 ARG A CA 1
ATOM 1927 C C . ARG A 1 254 ? 15.237 10.695 -14.550 1.00 96.81 254 ARG A C 1
ATOM 1929 O O . ARG A 1 254 ? 16.339 11.184 -14.314 1.00 96.81 254 ARG A O 1
ATOM 1936 N N . ALA A 1 255 ? 15.086 9.387 -14.766 1.00 97.44 255 ALA A N 1
ATOM 1937 C CA . ALA A 1 255 ? 16.198 8.431 -14.764 1.00 97.44 255 ALA A CA 1
ATOM 1938 C C . ALA A 1 255 ? 17.235 8.737 -15.857 1.00 97.44 255 ALA A C 1
ATOM 1940 O O . ALA A 1 255 ? 18.442 8.707 -15.600 1.00 97.44 255 ALA A O 1
ATOM 1941 N N . LYS A 1 256 ? 16.772 9.090 -17.063 1.00 96.31 256 LYS A N 1
ATOM 1942 C CA . LYS A 1 256 ? 17.634 9.504 -18.178 1.00 96.31 256 LYS A CA 1
ATOM 1943 C C . LYS A 1 256 ? 18.435 10.762 -17.848 1.00 96.31 256 LYS A C 1
ATOM 1945 O O . LYS A 1 256 ? 19.640 10.777 -18.081 1.00 96.31 256 LYS A O 1
ATOM 1950 N N . GLU A 1 257 ? 17.808 11.771 -17.246 1.00 95.19 257 GLU A N 1
ATOM 1951 C CA . GLU A 1 257 ? 18.514 12.982 -16.802 1.00 95.19 257 GLU A CA 1
ATOM 1952 C C . GLU A 1 257 ? 19.491 12.713 -15.648 1.00 95.19 257 GLU A C 1
ATOM 1954 O O . GLU A 1 257 ? 20.574 13.294 -15.589 1.00 95.19 257 GLU A O 1
ATOM 1959 N N . ALA A 1 258 ? 19.127 11.827 -14.719 1.00 96.81 258 ALA A N 1
ATOM 1960 C CA . ALA A 1 258 ? 19.932 11.547 -13.538 1.00 96.81 258 ALA A CA 1
ATOM 1961 C C . ALA A 1 258 ? 21.149 10.652 -13.832 1.00 96.81 258 ALA A C 1
ATOM 1963 O O . ALA A 1 258 ? 22.181 10.781 -13.159 1.00 96.81 258 ALA A O 1
ATOM 1964 N N . TRP A 1 259 ? 21.039 9.722 -14.783 1.00 96.44 259 TRP A N 1
ATOM 1965 C CA . TRP A 1 259 ? 22.062 8.709 -15.052 1.00 96.44 259 TRP A CA 1
ATOM 1966 C C . TRP A 1 259 ? 22.737 8.845 -16.410 1.00 96.44 259 TRP A C 1
ATOM 1968 O O . TRP A 1 259 ? 23.963 8.881 -16.452 1.00 96.44 259 TRP A O 1
ATOM 1978 N N . SER A 1 260 ? 21.961 8.807 -17.489 1.00 93.81 260 SER A N 1
ATOM 1979 C CA . SER A 1 260 ? 22.398 8.988 -18.876 1.00 93.81 260 SER A CA 1
ATOM 1980 C C . SER A 1 260 ? 21.174 8.887 -19.794 1.00 93.81 260 SER A C 1
ATOM 1982 O O . SER A 1 260 ? 20.341 8.001 -19.565 1.00 93.81 260 SER A O 1
ATOM 1984 N N . PRO A 1 261 ? 21.065 9.707 -20.856 1.00 93.50 261 PRO A N 1
ATOM 1985 C CA . PRO A 1 261 ? 20.009 9.559 -21.859 1.00 93.50 261 PRO A CA 1
ATOM 1986 C C . PRO A 1 261 ? 20.085 8.229 -22.631 1.00 93.50 261 PRO A C 1
ATOM 1988 O O . PRO A 1 261 ? 19.074 7.780 -23.173 1.00 93.50 261 PRO A O 1
ATOM 1991 N N . HIS A 1 262 ? 21.259 7.594 -22.642 1.00 92.75 262 HIS A N 1
ATOM 1992 C CA . HIS A 1 262 ? 21.562 6.339 -23.326 1.00 92.75 262 HIS A CA 1
ATOM 1993 C C . HIS A 1 262 ? 21.334 5.136 -22.399 1.00 92.75 262 HIS A C 1
ATOM 1995 O O . HIS A 1 262 ? 22.081 4.933 -21.437 1.00 92.75 262 HIS A O 1
ATOM 2001 N N . ILE A 1 263 ? 20.310 4.325 -22.683 1.00 91.06 263 ILE A N 1
ATOM 2002 C CA . ILE A 1 263 ? 19.903 3.176 -21.849 1.00 91.06 263 ILE A CA 1
ATOM 2003 C C . ILE A 1 263 ? 20.984 2.083 -21.837 1.00 91.06 263 ILE A C 1
ATOM 2005 O O . ILE A 1 263 ? 21.213 1.444 -20.816 1.00 91.06 263 ILE A O 1
ATOM 2009 N N . GLU A 1 264 ? 21.723 1.923 -22.930 1.00 91.00 264 GLU A N 1
ATOM 2010 C CA . GLU A 1 264 ? 22.848 0.994 -23.077 1.00 91.00 264 GLU A CA 1
ATOM 2011 C C . GLU A 1 264 ? 24.006 1.265 -22.091 1.00 91.00 264 GLU A C 1
ATOM 2013 O O . GLU A 1 264 ? 24.836 0.389 -21.816 1.00 91.00 264 GLU A O 1
ATOM 2018 N N . GLN A 1 265 ? 24.058 2.477 -21.525 1.00 92.06 265 GLN A N 1
ATOM 2019 C CA . GLN A 1 265 ? 25.029 2.878 -20.504 1.00 92.06 265 GLN A CA 1
ATOM 2020 C C . GLN A 1 265 ? 24.534 2.612 -19.074 1.00 92.06 265 GLN A C 1
ATOM 2022 O O . GLN A 1 265 ? 25.269 2.838 -18.107 1.00 92.06 265 GLN A O 1
ATOM 2027 N N . TRP A 1 266 ? 23.293 2.153 -18.900 1.00 92.69 266 TRP A N 1
ATOM 2028 C CA . TRP A 1 266 ? 22.755 1.813 -17.589 1.00 92.69 266 TRP A CA 1
ATOM 2029 C C . TRP A 1 266 ? 23.344 0.475 -17.122 1.00 92.69 266 TRP A C 1
ATOM 2031 O O . TRP A 1 266 ? 23.526 -0.466 -17.893 1.00 92.69 266 TRP A O 1
ATOM 2041 N N . THR A 1 267 ? 23.715 0.409 -15.845 1.00 91.38 267 THR A N 1
ATOM 2042 C CA . THR A 1 267 ? 24.246 -0.808 -15.221 1.00 91.38 267 THR A CA 1
ATOM 2043 C C . THR A 1 267 ? 23.098 -1.719 -14.799 1.00 91.38 267 THR A C 1
ATOM 2045 O O . THR A 1 267 ? 21.994 -1.235 -14.559 1.00 91.38 267 THR A O 1
ATOM 2048 N N . GLU A 1 268 ? 23.357 -3.018 -14.631 1.00 87.25 268 GLU A N 1
ATOM 2049 C CA . GLU A 1 268 ? 22.350 -3.968 -14.127 1.00 87.25 268 GLU A CA 1
ATOM 2050 C C . GLU A 1 268 ? 21.745 -3.503 -12.793 1.00 87.25 268 GLU A C 1
ATOM 2052 O O . GLU A 1 268 ? 20.532 -3.546 -12.628 1.00 87.25 268 GLU A O 1
ATOM 2057 N N . ALA A 1 269 ? 22.562 -2.935 -11.896 1.00 90.44 269 ALA A N 1
ATOM 2058 C CA . ALA A 1 269 ? 22.091 -2.350 -10.640 1.00 90.44 269 ALA A CA 1
ATOM 2059 C C . ALA A 1 269 ? 21.079 -1.205 -10.846 1.00 90.44 269 ALA A C 1
ATOM 2061 O O . ALA A 1 269 ? 20.080 -1.145 -10.143 1.00 90.44 269 ALA A O 1
ATOM 2062 N N . LYS A 1 270 ? 21.282 -0.325 -11.841 1.00 93.38 270 LYS A N 1
ATOM 2063 C CA . LYS A 1 270 ? 20.316 0.743 -12.162 1.00 93.38 270 LYS A CA 1
ATOM 2064 C C . LYS A 1 270 ? 19.003 0.173 -12.698 1.00 93.38 270 LYS A C 1
ATOM 2066 O O . LYS A 1 270 ? 17.943 0.683 -12.356 1.00 93.38 270 LYS A O 1
ATOM 2071 N N . ILE A 1 271 ? 19.070 -0.872 -13.526 1.00 91.25 271 ILE A N 1
ATOM 2072 C CA . ILE A 1 271 ? 17.875 -1.561 -14.041 1.00 91.25 271 ILE A CA 1
ATOM 2073 C C . ILE A 1 271 ? 17.119 -2.245 -12.906 1.00 91.25 271 ILE A C 1
ATOM 2075 O O . ILE A 1 271 ? 15.901 -2.126 -12.834 1.00 91.25 271 ILE A O 1
ATOM 2079 N N . TYR A 1 272 ? 17.843 -2.904 -12.004 1.00 91.00 272 TYR A N 1
ATOM 2080 C CA . TYR A 1 272 ? 17.280 -3.526 -10.813 1.00 91.00 272 TYR A CA 1
ATOM 2081 C C . TYR A 1 272 ? 16.541 -2.502 -9.944 1.00 91.00 272 TYR A C 1
ATOM 2083 O O . TYR A 1 272 ? 15.365 -2.690 -9.644 1.00 91.00 272 TYR A O 1
ATOM 2091 N N . SER A 1 273 ? 17.192 -1.377 -9.634 1.00 94.31 273 SER A N 1
ATOM 2092 C CA . SER A 1 273 ? 16.604 -0.289 -8.848 1.00 94.31 273 SER A CA 1
ATOM 2093 C C . SER A 1 273 ? 15.333 0.302 -9.459 1.00 94.31 273 SER A C 1
ATOM 2095 O O . SER A 1 273 ? 14.475 0.783 -8.728 1.00 94.31 273 SER A O 1
ATOM 2097 N N . LEU A 1 274 ? 15.173 0.276 -10.790 1.00 95.19 274 LEU A N 1
ATOM 2098 C CA . LEU A 1 274 ? 13.949 0.771 -11.425 1.00 95.19 274 LEU A CA 1
ATOM 2099 C C . LEU A 1 274 ? 12.719 -0.077 -11.088 1.00 95.19 274 LEU A C 1
ATOM 2101 O O . LEU A 1 274 ? 11.613 0.456 -11.160 1.00 95.19 274 LEU A O 1
ATOM 2105 N N . GLY A 1 275 ? 12.872 -1.361 -10.748 1.00 94.31 275 GLY A N 1
ATOM 2106 C CA . GLY A 1 275 ? 11.751 -2.247 -10.423 1.00 94.31 275 GLY A CA 1
ATOM 2107 C C . GLY A 1 275 ? 10.576 -2.094 -11.401 1.00 94.31 275 GLY A C 1
ATOM 2108 O O . GLY A 1 275 ? 10.767 -2.078 -12.614 1.00 94.31 275 GLY A O 1
ATOM 2109 N N . GLN A 1 276 ? 9.363 -1.891 -10.887 1.00 93.56 276 GLN A N 1
ATOM 2110 C CA . GLN A 1 276 ? 8.116 -1.697 -11.644 1.00 93.56 276 GLN A CA 1
ATOM 2111 C C . GLN A 1 276 ? 8.144 -0.530 -12.650 1.00 93.56 276 GLN A C 1
ATOM 2113 O O . GLN A 1 276 ? 7.376 -0.533 -13.616 1.00 93.56 276 GLN A O 1
ATOM 2118 N N . ILE A 1 277 ? 9.033 0.456 -12.483 1.00 96.69 277 ILE A N 1
ATOM 2119 C CA . ILE A 1 277 ? 9.169 1.601 -13.399 1.00 96.69 277 ILE A CA 1
ATOM 2120 C C . ILE A 1 277 ? 9.636 1.139 -14.784 1.00 96.69 277 ILE A C 1
ATOM 2122 O O . ILE A 1 277 ? 9.236 1.723 -15.794 1.00 96.69 277 ILE A O 1
ATOM 2126 N N . VAL A 1 278 ? 10.431 0.064 -14.855 1.00 95.19 278 VAL A N 1
ATOM 2127 C CA . VAL A 1 278 ? 10.986 -0.466 -16.111 1.00 95.19 278 VAL A CA 1
ATOM 2128 C C . VAL A 1 278 ? 9.899 -0.843 -17.127 1.00 95.19 278 VAL A C 1
ATOM 2130 O O . VAL A 1 278 ? 10.144 -0.793 -18.329 1.00 95.19 278 VAL A O 1
ATOM 2133 N N . ARG A 1 279 ? 8.670 -1.128 -16.668 1.00 94.19 279 ARG A N 1
ATOM 2134 C CA . ARG A 1 279 ? 7.503 -1.401 -17.524 1.00 94.19 279 ARG A CA 1
ATOM 2135 C C . ARG A 1 279 ? 7.092 -0.216 -18.396 1.00 94.19 279 ARG A C 1
ATOM 2137 O O . ARG A 1 279 ? 6.358 -0.405 -19.355 1.00 94.19 279 ARG A O 1
ATOM 2144 N N . GLY A 1 280 ? 7.558 0.997 -18.099 1.00 94.19 280 GLY A N 1
ATOM 2145 C CA . GLY A 1 280 ? 7.362 2.149 -18.981 1.00 94.19 280 GLY A CA 1
ATOM 2146 C C . GLY A 1 280 ? 8.291 2.157 -20.203 1.00 94.19 280 GLY A C 1
ATOM 2147 O O . GLY A 1 280 ? 8.137 3.010 -21.076 1.00 94.19 280 GLY A O 1
ATOM 2148 N N . LEU A 1 281 ? 9.279 1.255 -20.282 1.00 94.94 281 LEU A N 1
ATOM 2149 C CA . LEU A 1 281 ? 10.153 1.143 -21.448 1.00 94.94 281 LEU A CA 1
ATOM 2150 C C . LEU A 1 281 ? 9.412 0.484 -22.610 1.00 94.94 281 LEU A C 1
ATOM 2152 O O . LEU A 1 281 ? 8.826 -0.587 -22.476 1.00 94.94 281 LEU A O 1
ATOM 2156 N N . THR A 1 282 ? 9.502 1.090 -23.791 1.00 94.62 282 THR A N 1
ATOM 2157 C CA . THR A 1 282 ? 8.966 0.478 -25.013 1.00 94.62 282 THR A CA 1
ATOM 2158 C C . THR A 1 282 ? 9.702 -0.828 -25.342 1.00 94.62 282 THR A C 1
ATOM 2160 O O . THR A 1 282 ? 10.871 -0.971 -24.967 1.00 94.62 282 THR A O 1
ATOM 2163 N N . PRO A 1 283 ? 9.095 -1.747 -26.116 1.00 95.38 283 PRO A N 1
ATOM 2164 C CA . PRO A 1 283 ? 9.790 -2.936 -26.608 1.00 95.38 283 PRO A CA 1
ATOM 2165 C C . PRO A 1 283 ? 11.128 -2.608 -27.290 1.00 95.38 283 PRO A C 1
ATOM 2167 O O . PRO A 1 283 ? 12.117 -3.285 -27.052 1.00 95.38 283 PRO A O 1
ATOM 2170 N N . VAL A 1 284 ? 11.204 -1.510 -28.051 1.00 94.38 284 VAL A N 1
ATOM 2171 C CA . VAL A 1 284 ? 12.458 -1.047 -28.674 1.00 94.38 284 VAL A CA 1
ATOM 2172 C C . VAL A 1 284 ? 13.478 -0.602 -27.625 1.00 94.38 284 VAL A C 1
ATOM 2174 O O . VAL A 1 284 ? 14.656 -0.908 -27.728 1.00 94.38 284 VAL A O 1
ATOM 2177 N N . SER A 1 285 ? 13.054 0.108 -26.581 1.00 93.88 285 SER A N 1
ATOM 2178 C CA . SER A 1 285 ? 13.970 0.529 -25.515 1.00 93.88 285 SER A CA 1
ATOM 2179 C C . SER A 1 285 ? 14.532 -0.655 -24.720 1.00 93.88 285 SER A C 1
ATOM 2181 O O . SER A 1 285 ? 15.687 -0.613 -24.301 1.00 93.88 285 SER A O 1
ATOM 2183 N N . LEU A 1 286 ? 13.744 -1.721 -24.547 1.00 95.00 286 LEU A N 1
ATOM 2184 C CA . LEU A 1 286 ? 14.164 -2.937 -23.847 1.00 95.00 286 LEU A CA 1
ATOM 2185 C C . LEU A 1 286 ? 15.288 -3.690 -24.576 1.00 95.00 286 LEU A C 1
ATOM 2187 O O . LEU A 1 286 ? 16.082 -4.351 -23.912 1.00 95.00 286 LEU A O 1
ATOM 2191 N N . THR A 1 287 ? 15.428 -3.555 -25.903 1.00 94.00 287 THR A N 1
ATOM 2192 C CA . THR A 1 287 ? 16.522 -4.218 -26.644 1.00 94.00 287 THR A CA 1
ATOM 2193 C C . THR A 1 287 ? 17.905 -3.655 -26.318 1.00 94.00 287 THR A C 1
ATOM 2195 O O . THR A 1 287 ? 18.907 -4.301 -26.604 1.00 94.00 287 THR A O 1
ATOM 2198 N N . PHE A 1 288 ? 17.982 -2.450 -25.742 1.00 92.50 288 PHE A N 1
ATOM 2199 C CA . PHE A 1 288 ? 19.252 -1.828 -25.347 1.00 92.50 288 PHE A CA 1
ATOM 2200 C C . PHE A 1 288 ? 19.728 -2.262 -23.956 1.00 92.50 288 PHE A C 1
ATOM 2202 O O . PHE A 1 288 ? 20.830 -1.895 -23.543 1.00 92.50 288 PHE A O 1
ATOM 2209 N N . LEU A 1 289 ? 18.919 -3.032 -23.220 1.00 91.88 289 LEU A N 1
ATOM 2210 C CA . LEU A 1 289 ? 19.308 -3.555 -21.917 1.00 91.88 289 LEU A CA 1
ATOM 2211 C C . LEU A 1 289 ? 20.372 -4.650 -22.060 1.00 91.88 289 LEU A C 1
ATOM 2213 O O . LEU A 1 289 ? 20.342 -5.476 -22.974 1.00 91.88 289 LEU A O 1
ATOM 2217 N N . LYS A 1 290 ? 21.308 -4.677 -21.110 1.00 89.69 290 LYS A N 1
ATOM 2218 C CA . LYS A 1 290 ? 22.290 -5.758 -20.976 1.00 89.69 290 LYS A CA 1
ATOM 2219 C C . LYS A 1 290 ? 21.612 -6.942 -20.289 1.00 89.69 290 LYS A C 1
ATOM 2221 O O . LYS A 1 290 ? 21.410 -6.921 -19.081 1.00 89.69 290 LYS A O 1
ATOM 2226 N N . LEU A 1 291 ? 21.235 -7.939 -21.082 1.00 90.62 291 LEU A N 1
ATOM 2227 C CA . LEU A 1 291 ? 20.505 -9.142 -20.675 1.00 90.62 291 LEU A CA 1
ATOM 2228 C C . LEU A 1 291 ? 21.335 -10.397 -20.976 1.00 90.62 291 LEU A C 1
ATOM 2230 O O . LEU A 1 291 ? 20.810 -11.406 -21.424 1.00 90.62 291 LEU A O 1
ATOM 2234 N N . SER A 1 292 ? 22.652 -10.345 -20.791 1.00 88.44 292 SER A N 1
ATOM 2235 C CA . SER A 1 292 ? 23.528 -11.491 -21.063 1.00 88.44 292 SER A CA 1
ATOM 2236 C C . SER A 1 292 ? 23.516 -12.540 -19.943 1.00 88.44 292 SER A C 1
ATOM 2238 O O . SER A 1 292 ? 23.824 -13.704 -20.203 1.00 88.44 292 SER A O 1
ATOM 2240 N N . SER A 1 293 ? 23.153 -12.154 -18.714 1.00 90.94 293 SER A N 1
ATOM 2241 C CA . SER A 1 293 ? 23.116 -13.023 -17.533 1.00 90.94 293 SER A CA 1
ATOM 2242 C C . SER A 1 293 ? 21.688 -13.446 -17.177 1.00 90.94 293 SER A C 1
ATOM 2244 O O . SER A 1 293 ? 20.722 -12.709 -17.390 1.00 90.94 293 SER A O 1
ATOM 2246 N N . ILE A 1 294 ? 21.539 -14.655 -16.624 1.00 91.94 294 ILE A N 1
ATOM 2247 C CA . ILE A 1 294 ? 20.231 -15.122 -16.146 1.00 91.94 294 ILE A CA 1
ATOM 2248 C C . ILE A 1 294 ? 19.757 -14.326 -14.925 1.00 91.94 294 ILE A C 1
ATOM 2250 O O . ILE A 1 294 ? 18.558 -14.110 -14.776 1.00 91.94 294 ILE A O 1
ATOM 2254 N N . ASP A 1 295 ? 20.676 -13.836 -14.094 1.00 88.75 295 ASP A N 1
ATOM 2255 C CA . ASP A 1 295 ? 20.347 -13.044 -12.908 1.00 88.75 295 ASP A CA 1
ATOM 2256 C C . ASP A 1 295 ? 19.688 -11.713 -13.297 1.00 88.75 295 ASP A C 1
ATOM 2258 O O . ASP A 1 295 ? 18.656 -11.345 -12.732 1.00 88.75 295 ASP A O 1
ATOM 2262 N N . ALA A 1 296 ? 20.201 -11.036 -14.335 1.00 87.31 296 ALA A N 1
ATOM 2263 C CA . ALA A 1 296 ? 19.599 -9.811 -14.861 1.00 87.31 296 ALA A CA 1
ATOM 2264 C C . ALA A 1 296 ? 18.151 -10.035 -15.324 1.00 87.31 296 ALA A C 1
ATOM 2266 O O . ALA A 1 296 ? 17.265 -9.234 -15.021 1.00 87.31 296 ALA A O 1
ATOM 2267 N N . VAL A 1 297 ? 17.886 -11.146 -16.017 1.00 92.31 297 VAL A N 1
ATOM 2268 C CA . VAL A 1 297 ? 16.537 -11.461 -16.509 1.00 92.31 297 VAL A CA 1
ATOM 2269 C C . VAL A 1 297 ? 15.621 -11.964 -15.401 1.00 92.31 297 VAL A C 1
ATOM 2271 O O . VAL A 1 297 ? 14.440 -11.636 -15.416 1.00 92.31 297 VAL A O 1
ATOM 2274 N N . SER A 1 298 ? 16.145 -12.693 -14.416 1.00 91.12 298 SER A N 1
ATOM 2275 C CA . SER A 1 298 ? 15.360 -13.184 -13.275 1.00 91.12 298 SER A CA 1
ATOM 2276 C C . SER A 1 298 ? 14.765 -12.038 -12.463 1.00 91.12 298 SER A C 1
ATOM 2278 O O . SER A 1 298 ? 13.612 -12.104 -12.040 1.00 91.12 298 SER A O 1
ATOM 2280 N N . ASN A 1 299 ? 15.511 -10.941 -12.329 1.00 87.81 299 ASN A N 1
ATOM 2281 C CA . ASN A 1 299 ? 15.006 -9.718 -11.712 1.00 87.81 299 ASN A CA 1
ATOM 2282 C C . ASN A 1 299 ? 13.839 -9.109 -12.504 1.00 87.81 299 ASN A C 1
ATOM 2284 O O . ASN A 1 299 ? 12.828 -8.731 -11.918 1.00 87.81 299 ASN A O 1
ATOM 2288 N N . LEU A 1 300 ? 13.935 -9.066 -13.838 1.00 92.50 300 LEU A N 1
ATOM 2289 C CA . LEU A 1 300 ? 12.834 -8.606 -14.692 1.00 92.50 300 LEU A CA 1
ATOM 2290 C C . LEU A 1 300 ? 11.644 -9.574 -14.673 1.00 92.50 300 LEU A C 1
ATOM 2292 O O . LEU A 1 300 ? 10.498 -9.137 -14.740 1.00 92.50 300 LEU A O 1
ATOM 2296 N N . ALA A 1 301 ? 11.894 -10.877 -14.556 1.00 90.56 301 ALA A N 1
ATOM 2297 C CA . ALA A 1 301 ? 10.857 -11.900 -14.485 1.00 90.56 301 ALA A CA 1
ATOM 2298 C C . ALA A 1 301 ? 10.028 -11.823 -13.195 1.00 90.56 301 ALA A C 1
ATOM 2300 O O . ALA A 1 301 ? 8.856 -12.196 -13.204 1.00 90.56 301 ALA A O 1
ATOM 2301 N N . GLY A 1 302 ? 10.612 -11.309 -12.106 1.00 87.56 302 GLY A N 1
ATOM 2302 C CA . GLY A 1 302 ? 9.902 -11.034 -10.854 1.00 87.56 302 GLY A CA 1
ATOM 2303 C C . GLY A 1 302 ? 8.911 -9.866 -10.935 1.00 87.56 302 GLY A C 1
ATOM 2304 O O . GLY A 1 302 ? 8.071 -9.714 -10.050 1.00 87.56 302 GLY A O 1
ATOM 2305 N N . ILE A 1 303 ? 8.976 -9.050 -11.990 1.00 89.75 303 ILE A N 1
ATOM 2306 C CA . ILE A 1 303 ? 8.069 -7.919 -12.198 1.00 89.75 303 ILE A CA 1
ATOM 2307 C C . ILE A 1 303 ? 6.759 -8.420 -12.815 1.00 89.75 303 ILE A C 1
ATOM 2309 O O . ILE A 1 303 ? 6.739 -9.108 -13.834 1.00 89.75 303 ILE A O 1
ATOM 2313 N N . THR A 1 304 ? 5.642 -8.051 -12.198 1.00 86.88 304 THR A N 1
ATOM 2314 C CA . THR A 1 304 ? 4.292 -8.408 -12.646 1.00 86.88 304 THR A CA 1
ATOM 2315 C C . THR A 1 304 ? 3.714 -7.376 -13.621 1.00 86.88 304 THR A C 1
ATOM 2317 O O . THR A 1 304 ? 4.077 -6.202 -13.604 1.00 86.88 304 THR A O 1
ATOM 2320 N N . GLY A 1 305 ? 2.779 -7.802 -14.478 1.00 87.69 305 GLY A N 1
ATOM 2321 C CA . GLY A 1 305 ? 2.049 -6.901 -15.381 1.00 87.69 305 GLY A CA 1
ATOM 2322 C C . GLY A 1 305 ? 2.800 -6.487 -16.653 1.00 87.69 305 GLY A C 1
ATOM 2323 O O . GLY A 1 305 ? 2.500 -5.438 -17.225 1.00 87.69 305 GLY A O 1
ATOM 2324 N N . TRP A 1 306 ? 3.789 -7.264 -17.093 1.00 91.94 306 TRP A N 1
ATOM 2325 C CA . TRP A 1 306 ? 4.420 -7.068 -18.400 1.00 91.94 306 TRP A CA 1
ATOM 2326 C C . TRP A 1 306 ? 3.413 -7.168 -19.547 1.00 91.94 306 TRP A C 1
ATOM 2328 O O . TRP A 1 306 ? 2.576 -8.069 -19.568 1.00 91.94 306 TRP A O 1
ATOM 2338 N N . GLU A 1 307 ? 3.547 -6.294 -20.544 1.00 92.69 307 GLU A N 1
ATOM 2339 C CA . GLU A 1 307 ? 2.867 -6.497 -21.820 1.00 92.69 307 GLU A CA 1
ATOM 2340 C C . GLU A 1 307 ? 3.510 -7.656 -22.590 1.00 92.69 307 GLU A C 1
ATOM 2342 O O . GLU A 1 307 ? 4.726 -7.866 -22.536 1.00 92.69 307 GLU A O 1
ATOM 2347 N N . THR A 1 308 ? 2.713 -8.378 -23.382 1.00 93.44 308 THR A N 1
ATOM 2348 C CA . THR A 1 308 ? 3.194 -9.524 -24.172 1.00 93.44 308 THR A CA 1
ATOM 2349 C C . THR A 1 308 ? 4.379 -9.155 -25.066 1.00 93.44 308 THR A C 1
ATOM 2351 O O . THR A 1 308 ? 5.374 -9.877 -25.088 1.00 93.44 308 THR A O 1
ATOM 2354 N N . ALA A 1 309 ? 4.319 -8.007 -25.751 1.00 95.31 309 ALA A N 1
ATOM 2355 C CA . ALA A 1 309 ? 5.403 -7.544 -26.617 1.00 95.31 309 ALA A CA 1
ATOM 2356 C C . ALA A 1 309 ? 6.700 -7.271 -25.834 1.00 95.31 309 ALA A C 1
ATOM 2358 O O . ALA A 1 309 ? 7.785 -7.638 -26.283 1.00 95.31 309 ALA A O 1
ATOM 2359 N N . GLN A 1 310 ? 6.600 -6.676 -24.641 1.00 95.88 310 GLN A N 1
ATOM 2360 C CA . GLN A 1 310 ? 7.754 -6.416 -23.777 1.00 95.88 310 GLN A CA 1
ATOM 2361 C C . GLN A 1 310 ? 8.378 -7.726 -23.281 1.00 95.88 310 GLN A C 1
ATOM 2363 O O . GLN A 1 310 ? 9.582 -7.934 -23.434 1.00 95.88 310 GLN A O 1
ATOM 2368 N N . ALA A 1 311 ? 7.563 -8.644 -22.754 1.00 94.81 311 ALA A N 1
ATOM 2369 C CA . ALA A 1 311 ? 8.033 -9.935 -22.254 1.00 94.81 311 ALA A CA 1
ATOM 2370 C C . ALA A 1 311 ? 8.688 -10.790 -23.354 1.00 94.81 311 ALA A C 1
ATOM 2372 O O . ALA A 1 311 ? 9.697 -11.460 -23.120 1.00 94.81 311 ALA A O 1
ATOM 2373 N N . GLN A 1 312 ? 8.153 -10.755 -24.577 1.00 95.00 312 GLN A N 1
ATOM 2374 C CA . GLN A 1 312 ? 8.754 -11.424 -25.734 1.00 95.00 312 GLN A CA 1
ATOM 2375 C C . GLN A 1 312 ? 10.118 -10.842 -26.102 1.00 95.00 312 GLN A C 1
ATOM 2377 O O . GLN A 1 312 ? 11.052 -11.607 -26.361 1.00 95.00 312 GLN A O 1
ATOM 2382 N N . VAL A 1 313 ? 10.260 -9.513 -26.091 1.00 96.50 313 VAL A N 1
ATOM 2383 C CA . VAL A 1 313 ? 11.546 -8.861 -26.364 1.00 96.50 313 VAL A CA 1
ATOM 2384 C C . VAL A 1 313 ? 12.587 -9.220 -25.308 1.00 96.50 313 VAL A C 1
ATOM 2386 O O . VAL A 1 313 ? 13.698 -9.581 -25.685 1.00 96.50 313 VAL A O 1
ATOM 2389 N N . ILE A 1 314 ? 12.236 -9.202 -24.017 1.00 95.75 314 ILE A N 1
ATOM 2390 C CA . ILE A 1 314 ? 13.175 -9.531 -22.928 1.00 95.75 314 ILE A CA 1
ATOM 2391 C C . ILE A 1 314 ? 13.772 -10.930 -23.126 1.00 95.75 314 ILE A C 1
ATOM 2393 O O . ILE A 1 314 ? 14.991 -11.096 -23.108 1.00 95.75 314 ILE A O 1
ATOM 2397 N N . VAL A 1 315 ? 12.929 -11.939 -23.375 1.00 95.50 315 VAL A N 1
ATOM 2398 C CA . VAL A 1 315 ? 13.401 -13.317 -23.597 1.00 95.50 315 VAL A CA 1
ATOM 2399 C C . VAL A 1 315 ? 14.202 -13.432 -24.895 1.00 95.50 315 VAL A C 1
ATOM 2401 O O . VAL A 1 315 ? 15.214 -14.126 -24.937 1.00 95.50 315 VAL A O 1
ATOM 2404 N N . THR A 1 316 ? 13.773 -12.761 -25.964 1.00 95.44 316 THR A N 1
ATOM 2405 C CA . THR A 1 316 ? 14.472 -12.800 -27.258 1.00 95.44 316 THR A CA 1
ATOM 2406 C C . THR A 1 316 ? 15.868 -12.192 -27.160 1.00 95.44 316 THR A C 1
ATOM 2408 O O . THR A 1 316 ? 16.837 -12.789 -27.631 1.00 95.44 316 THR A O 1
ATOM 2411 N N . GLU A 1 317 ? 15.989 -11.036 -26.513 1.00 95.12 317 GLU A N 1
ATOM 2412 C CA . GLU A 1 317 ? 17.268 -10.357 -26.352 1.00 95.12 317 GLU A CA 1
ATOM 2413 C C . GLU A 1 317 ? 18.187 -11.125 -25.388 1.00 95.12 317 GLU A C 1
ATOM 2415 O O . GLU A 1 317 ? 19.377 -11.257 -25.669 1.00 95.12 317 GLU A O 1
ATOM 2420 N N . TYR A 1 318 ? 17.640 -11.752 -24.337 1.00 95.69 318 TYR A N 1
ATOM 2421 C CA . TYR A 1 318 ? 18.397 -12.683 -23.492 1.00 95.69 318 TYR A CA 1
ATOM 2422 C C . TYR A 1 318 ? 19.013 -13.831 -24.296 1.00 95.69 318 TYR A C 1
ATOM 2424 O O . TYR A 1 318 ? 20.215 -14.083 -24.208 1.00 95.69 318 TYR A O 1
ATOM 2432 N N . LEU A 1 319 ? 18.209 -14.528 -25.104 1.00 95.38 319 LEU A N 1
ATOM 2433 C CA . LEU A 1 319 ? 18.679 -15.649 -25.922 1.00 95.38 319 LEU A CA 1
ATOM 2434 C C . LEU A 1 319 ? 19.793 -15.212 -26.878 1.00 95.38 319 LEU A C 1
ATOM 2436 O O . LEU A 1 319 ? 20.826 -15.872 -26.982 1.00 95.38 319 LEU A O 1
ATOM 2440 N N . LYS A 1 320 ? 19.621 -14.052 -27.514 1.00 95.38 320 LYS A N 1
ATOM 2441 C CA . LYS A 1 320 ? 20.609 -13.467 -28.422 1.00 95.38 320 LYS A CA 1
ATOM 2442 C C . LYS A 1 320 ? 21.924 -13.125 -27.712 1.00 95.38 320 LYS A C 1
ATOM 2444 O O . LYS A 1 320 ? 22.985 -13.523 -28.191 1.00 95.38 320 LYS A O 1
ATOM 2449 N N . GLN A 1 321 ? 21.880 -12.422 -26.578 1.00 94.50 321 GLN A N 1
ATOM 2450 C CA . GLN A 1 321 ? 23.087 -11.986 -25.861 1.00 94.50 321 GLN A CA 1
ATOM 2451 C C . GLN A 1 321 ? 23.808 -13.141 -25.152 1.00 94.50 321 GLN A C 1
ATOM 2453 O O . GLN A 1 321 ? 25.038 -13.176 -25.129 1.00 94.50 321 GLN A O 1
ATOM 2458 N N . SER A 1 322 ? 23.060 -14.114 -24.626 1.00 93.88 322 SER A N 1
ATOM 2459 C CA . SER A 1 322 ? 23.605 -15.328 -24.001 1.00 93.88 322 SER A CA 1
ATOM 2460 C C . SER A 1 322 ? 24.004 -16.414 -25.008 1.00 93.88 322 SER A C 1
ATOM 2462 O O . SER A 1 322 ? 24.477 -17.476 -24.602 1.00 93.88 322 SER A O 1
ATOM 2464 N N . 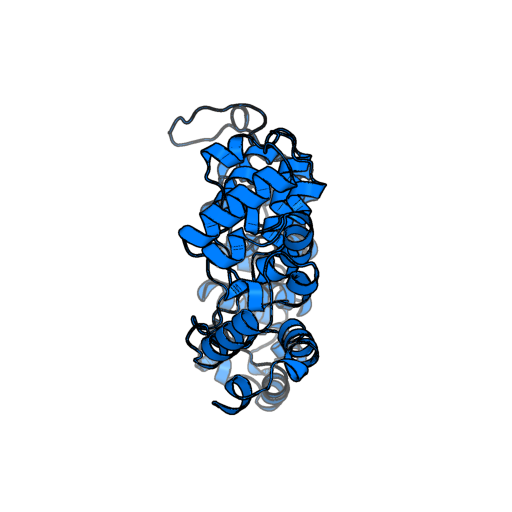LYS A 1 323 ? 23.809 -16.173 -26.315 1.00 93.81 323 LYS A N 1
ATOM 2465 C CA . LYS A 1 323 ? 24.038 -17.141 -27.404 1.00 93.81 323 LYS A CA 1
ATOM 2466 C C . LYS A 1 323 ? 23.314 -18.477 -27.171 1.00 93.81 323 LYS A C 1
ATOM 2468 O O . LYS A 1 323 ? 23.821 -19.538 -27.527 1.00 93.81 323 LYS A O 1
ATOM 2473 N N . SER A 1 324 ? 22.134 -18.413 -26.558 1.00 92.81 324 SER A N 1
ATOM 2474 C CA . SER A 1 324 ? 21.279 -19.559 -26.252 1.00 92.81 324 SER A CA 1
ATOM 2475 C C . SER A 1 324 ? 20.090 -19.629 -27.211 1.00 92.81 324 SER A C 1
ATOM 2477 O O . SER A 1 324 ? 19.700 -18.653 -27.845 1.00 92.81 324 SER A O 1
ATOM 2479 N N . THR A 1 325 ? 19.474 -20.801 -27.297 1.00 93.12 325 THR A N 1
ATOM 2480 C CA . THR A 1 325 ? 18.225 -21.042 -28.031 1.00 93.12 325 THR A CA 1
ATOM 2481 C C . THR A 1 325 ? 17.175 -21.585 -27.071 1.00 93.12 325 THR A C 1
ATOM 2483 O O . THR A 1 325 ? 17.529 -22.092 -26.011 1.00 93.12 325 THR A O 1
ATOM 2486 N N . MET A 1 326 ? 15.891 -21.532 -27.441 1.00 91.75 326 MET A N 1
ATOM 2487 C CA . MET A 1 326 ? 14.812 -22.108 -26.619 1.00 91.75 326 MET A CA 1
ATOM 2488 C C . MET A 1 326 ? 15.097 -23.571 -26.230 1.00 91.75 326 MET A C 1
ATOM 2490 O O . MET A 1 326 ? 14.901 -23.955 -25.082 1.00 91.75 326 MET A O 1
ATOM 2494 N N . SER A 1 327 ? 15.636 -24.364 -27.157 1.00 92.38 327 SER A N 1
ATOM 2495 C CA . SER A 1 327 ? 15.972 -25.776 -26.944 1.00 92.38 327 SER A CA 1
ATOM 2496 C C . SER A 1 327 ? 17.218 -26.018 -26.093 1.00 92.38 327 SER A C 1
ATOM 2498 O O . SER A 1 327 ? 17.392 -27.120 -25.588 1.00 92.38 327 SER A O 1
ATOM 2500 N N . SER A 1 328 ? 18.096 -25.023 -25.932 1.00 93.62 328 SER A N 1
ATOM 2501 C CA . SER A 1 328 ? 19.344 -25.164 -25.168 1.00 93.62 328 SER A CA 1
ATOM 2502 C C . SER A 1 328 ? 19.256 -24.606 -23.744 1.00 93.62 328 SER A C 1
ATOM 2504 O O . SER A 1 328 ? 20.271 -24.561 -23.052 1.00 93.62 328 SER A O 1
ATOM 2506 N N . LEU A 1 329 ? 18.081 -24.134 -23.313 1.00 92.94 329 LEU A N 1
ATOM 2507 C CA . LEU A 1 329 ? 17.888 -23.571 -21.978 1.00 92.94 329 LEU A CA 1
ATOM 2508 C C . LEU A 1 329 ? 17.952 -24.664 -20.904 1.00 92.94 329 LEU A C 1
ATOM 2510 O O . LEU A 1 329 ? 17.170 -25.613 -20.905 1.00 92.94 329 LEU A O 1
ATOM 2514 N N . SER A 1 330 ? 18.857 -24.490 -19.943 1.00 92.88 330 SER A N 1
ATOM 2515 C CA . SER A 1 330 ? 18.944 -25.331 -18.746 1.00 92.88 330 SER A CA 1
ATOM 2516 C C . SER A 1 330 ? 17.775 -25.091 -17.784 1.00 92.88 330 SER A C 1
ATOM 2518 O O . SER A 1 330 ? 17.106 -24.058 -17.832 1.00 92.88 330 SER A O 1
ATOM 2520 N N . SER A 1 331 ? 17.564 -26.004 -16.830 1.00 89.25 331 SER A N 1
ATOM 2521 C CA . SER A 1 331 ? 16.539 -25.841 -15.788 1.00 89.25 331 SER A CA 1
ATOM 2522 C C . SER A 1 331 ? 16.721 -24.562 -14.963 1.00 89.25 331 SER A C 1
ATOM 2524 O O . SER A 1 331 ? 15.733 -23.950 -14.566 1.00 89.25 331 SER A O 1
ATOM 2526 N N . THR A 1 332 ? 17.965 -24.129 -14.728 1.00 90.25 332 THR A N 1
ATOM 2527 C CA . THR A 1 332 ? 18.264 -22.873 -14.020 1.00 90.25 332 THR A CA 1
ATOM 2528 C C . THR A 1 332 ? 17.842 -21.665 -14.847 1.00 90.25 332 THR A C 1
ATOM 2530 O O . THR A 1 332 ? 17.196 -20.761 -14.326 1.00 90.25 332 THR A O 1
ATOM 2533 N N . GLN A 1 333 ? 18.134 -21.673 -16.152 1.00 92.69 333 GLN A N 1
ATOM 2534 C CA . GLN A 1 333 ? 17.712 -20.599 -17.051 1.00 92.69 333 GLN A CA 1
ATOM 2535 C C . GLN A 1 333 ? 16.191 -20.554 -17.196 1.00 92.69 333 GLN A C 1
ATOM 2537 O O . GLN A 1 333 ? 15.603 -19.483 -17.139 1.00 92.69 333 GLN A O 1
ATOM 2542 N N . LEU A 1 334 ? 15.528 -21.706 -17.303 1.00 91.56 334 LEU A N 1
ATOM 2543 C CA . LEU A 1 334 ? 14.066 -21.768 -17.331 1.00 91.56 334 LEU A CA 1
ATOM 2544 C C . LEU A 1 334 ? 13.439 -21.239 -16.039 1.00 91.56 334 LEU A C 1
ATOM 2546 O O . LEU A 1 334 ? 12.473 -20.483 -16.097 1.00 91.56 334 LEU A O 1
ATOM 2550 N N . SER A 1 335 ? 14.007 -21.594 -14.884 1.00 89.44 335 SER A N 1
ATOM 2551 C CA . SER A 1 335 ? 13.551 -21.080 -13.592 1.00 89.44 335 SER A CA 1
ATOM 2552 C C . SER A 1 335 ? 13.738 -19.567 -13.478 1.00 89.44 335 SER A C 1
ATOM 2554 O O . SER A 1 335 ? 12.853 -18.902 -12.950 1.00 89.44 335 SER A O 1
ATOM 2556 N N . GLY A 1 336 ? 14.851 -19.027 -13.983 1.00 90.94 336 GLY A N 1
ATOM 2557 C CA . GLY A 1 336 ? 15.110 -17.589 -13.974 1.00 90.94 336 GLY A CA 1
ATOM 2558 C C . GLY A 1 336 ? 14.228 -16.803 -14.948 1.00 90.94 336 GLY A C 1
ATOM 2559 O O . GLY A 1 336 ? 13.747 -15.729 -14.613 1.00 90.94 336 GLY A O 1
ATOM 2560 N N . LEU A 1 337 ? 13.932 -17.350 -16.132 1.00 91.56 337 LEU A N 1
ATOM 2561 C CA . LEU A 1 337 ? 12.982 -16.732 -17.067 1.00 91.56 337 LEU A CA 1
ATOM 2562 C C . LEU A 1 337 ? 11.551 -16.710 -16.504 1.00 91.56 337 LEU A C 1
ATOM 2564 O O . LEU A 1 337 ? 10.800 -15.774 -16.781 1.00 91.56 337 LEU A O 1
ATOM 2568 N N . GLY A 1 338 ? 11.181 -17.724 -15.714 1.00 89.25 338 GLY A N 1
ATOM 2569 C CA . GLY A 1 338 ? 9.984 -17.710 -14.878 1.00 89.25 338 GLY A CA 1
ATOM 2570 C C . GLY A 1 338 ? 8.701 -17.326 -15.641 1.00 89.25 338 GLY A C 1
ATOM 2571 O O . GLY A 1 338 ? 8.458 -17.862 -16.729 1.00 89.25 338 GLY A O 1
ATOM 2572 N N . PRO A 1 339 ? 7.885 -16.387 -15.115 1.00 88.50 339 PRO A N 1
ATOM 2573 C CA . PRO A 1 339 ? 6.632 -15.959 -15.746 1.00 88.50 339 PRO A CA 1
ATOM 2574 C C . PRO A 1 339 ? 6.779 -15.326 -17.139 1.00 88.50 339 PRO A C 1
ATOM 2576 O O . PRO A 1 339 ? 5.800 -15.253 -17.878 1.00 88.50 339 PRO A O 1
ATOM 2579 N N . LEU A 1 340 ? 7.977 -14.886 -17.552 1.00 90.81 340 LEU A N 1
ATOM 2580 C CA . LEU A 1 340 ? 8.184 -14.338 -18.902 1.00 90.81 340 LEU A CA 1
ATOM 2581 C C . LEU A 1 340 ? 7.992 -15.402 -19.992 1.00 90.81 340 LEU A C 1
ATOM 2583 O O . LEU A 1 340 ? 7.650 -15.071 -21.133 1.00 90.81 340 LEU A O 1
ATOM 2587 N N . LEU A 1 341 ? 8.182 -16.682 -19.650 1.00 89.88 341 LEU A N 1
ATOM 2588 C CA . LEU A 1 341 ? 7.963 -17.803 -20.565 1.00 89.88 341 LEU A CA 1
ATOM 2589 C C . LEU A 1 341 ? 6.499 -17.914 -21.004 1.00 89.88 341 LEU A C 1
ATOM 2591 O O . LEU A 1 341 ? 6.237 -18.340 -22.128 1.00 89.88 341 LEU A O 1
ATOM 2595 N N . CYS A 1 342 ? 5.556 -17.475 -20.169 1.00 87.62 342 CYS A N 1
ATOM 2596 C CA . CYS A 1 342 ? 4.120 -17.569 -20.437 1.00 87.62 342 CYS A CA 1
ATOM 2597 C C . CYS A 1 342 ? 3.670 -16.679 -21.610 1.00 87.62 342 CYS A C 1
ATOM 2599 O O . CYS A 1 342 ? 2.629 -16.930 -22.209 1.00 87.62 342 CYS A O 1
ATOM 2601 N N . PHE A 1 343 ? 4.491 -15.702 -22.007 1.00 89.00 343 PHE A N 1
ATOM 2602 C CA . PHE A 1 343 ? 4.207 -14.793 -23.120 1.00 89.00 343 PHE A CA 1
ATOM 2603 C C . PHE A 1 343 ? 4.833 -15.212 -24.460 1.00 89.00 343 PHE A C 1
ATOM 2605 O O . PHE A 1 343 ? 4.600 -14.553 -25.473 1.00 89.00 343 PHE A O 1
ATOM 2612 N N . GLN A 1 344 ? 5.642 -16.278 -24.509 1.00 87.75 344 GLN A N 1
ATOM 2613 C CA . GLN A 1 344 ? 6.448 -16.598 -25.702 1.00 87.75 344 GLN A CA 1
ATOM 2614 C C . GLN A 1 344 ? 5.663 -17.277 -26.836 1.00 87.75 344 GLN A C 1
ATOM 2616 O O . GLN A 1 344 ? 6.211 -17.467 -27.921 1.00 87.75 344 GLN A O 1
ATOM 2621 N N . GLY A 1 345 ? 4.389 -17.610 -26.611 1.00 84.88 345 GLY A N 1
ATOM 2622 C CA . GLY A 1 345 ? 3.554 -18.349 -27.558 1.00 84.88 345 GLY A CA 1
ATOM 2623 C C . GLY A 1 345 ? 3.837 -19.855 -27.553 1.00 84.88 345 GLY A C 1
ATOM 2624 O O . GLY A 1 345 ? 4.932 -20.308 -27.208 1.00 84.88 345 GLY A O 1
ATOM 2625 N N . VAL A 1 346 ? 2.830 -20.644 -27.933 1.00 84.88 346 VAL A N 1
ATOM 2626 C CA . VAL A 1 346 ? 2.864 -22.114 -27.833 1.00 84.88 346 VAL A CA 1
ATOM 2627 C C . VAL A 1 346 ? 3.992 -22.716 -28.674 1.00 84.88 346 VAL A C 1
ATOM 2629 O O . VAL A 1 346 ? 4.703 -23.592 -28.187 1.00 84.88 346 VAL A O 1
ATOM 2632 N N . ASP A 1 347 ? 4.222 -22.199 -29.882 1.00 88.00 347 ASP A N 1
ATOM 2633 C CA . ASP A 1 347 ? 5.237 -22.731 -30.800 1.00 88.00 347 ASP A CA 1
ATOM 2634 C C . ASP A 1 347 ? 6.654 -22.625 -30.228 1.00 88.00 347 ASP A C 1
ATOM 2636 O O . ASP A 1 347 ? 7.440 -23.565 -30.315 1.00 88.00 347 ASP A O 1
ATOM 2640 N N . ARG A 1 348 ? 6.987 -21.500 -29.581 1.00 86.56 348 ARG A N 1
ATOM 2641 C CA . ARG A 1 348 ? 8.309 -21.317 -28.964 1.00 86.56 348 ARG A CA 1
ATOM 2642 C C . ARG A 1 348 ? 8.456 -22.132 -27.688 1.00 86.56 348 ARG A C 1
ATOM 2644 O O . ARG A 1 348 ? 9.537 -22.659 -27.439 1.00 86.56 348 ARG A O 1
ATOM 2651 N N . ILE A 1 349 ? 7.392 -22.254 -26.894 1.00 86.44 349 ILE A N 1
ATOM 2652 C CA . ILE A 1 349 ? 7.384 -23.097 -25.689 1.00 86.44 349 ILE A CA 1
ATOM 2653 C C . ILE A 1 349 ? 7.563 -24.576 -26.066 1.00 86.44 349 ILE A C 1
ATOM 2655 O O . ILE A 1 349 ? 8.257 -25.305 -25.362 1.00 86.44 349 ILE A O 1
ATOM 2659 N N . ALA A 1 350 ? 7.012 -25.017 -27.201 1.00 87.75 350 ALA A N 1
ATOM 2660 C CA . ALA A 1 350 ? 7.163 -26.387 -27.689 1.00 87.75 350 ALA A CA 1
ATOM 2661 C C . ALA A 1 350 ? 8.619 -26.769 -28.025 1.00 87.75 350 ALA A C 1
ATOM 2663 O O . ALA A 1 350 ? 8.940 -27.957 -28.064 1.00 87.75 350 ALA A O 1
ATOM 2664 N N . LEU A 1 351 ? 9.503 -25.784 -28.232 1.00 91.56 351 LEU A N 1
ATOM 2665 C CA . LEU A 1 351 ? 10.929 -26.000 -28.499 1.00 91.56 351 LEU A CA 1
ATOM 2666 C C . LEU A 1 351 ? 11.762 -26.256 -27.236 1.00 91.56 351 LEU A C 1
ATOM 2668 O O . LEU A 1 351 ? 12.937 -26.591 -27.360 1.00 91.56 351 LEU A O 1
ATOM 2672 N N . LEU A 1 352 ? 11.204 -26.063 -26.037 1.00 90.62 352 LEU A N 1
ATOM 2673 C CA . LEU A 1 352 ? 11.940 -26.244 -24.785 1.00 90.62 352 LEU A CA 1
ATOM 2674 C C . LEU A 1 352 ? 12.358 -27.704 -24.574 1.00 90.62 352 LEU A C 1
ATOM 2676 O O . LEU A 1 352 ? 11.604 -28.635 -24.872 1.00 90.62 352 LEU A O 1
ATOM 2680 N N . ASP A 1 353 ? 13.536 -27.906 -23.977 1.00 91.38 353 ASP A N 1
ATOM 2681 C CA . ASP A 1 353 ? 13.955 -29.242 -23.562 1.00 91.38 353 ASP A CA 1
ATOM 2682 C C . ASP A 1 353 ? 12.981 -29.812 -22.517 1.00 91.38 353 ASP A C 1
ATOM 2684 O O . ASP A 1 353 ? 12.741 -29.233 -21.451 1.00 91.38 353 ASP A O 1
ATOM 2688 N N . LYS A 1 354 ? 12.417 -30.985 -22.824 1.00 88.12 354 LYS A N 1
ATOM 2689 C CA . LYS A 1 354 ? 11.372 -31.615 -22.005 1.00 88.12 354 LYS A CA 1
ATOM 2690 C C . LYS A 1 354 ? 11.882 -31.997 -20.616 1.00 88.12 354 LYS A C 1
ATOM 2692 O O . LYS A 1 354 ? 11.099 -31.993 -19.665 1.00 88.12 354 LYS A O 1
ATOM 2697 N N . THR A 1 355 ? 13.162 -32.344 -20.490 1.00 86.88 355 THR A N 1
ATOM 2698 C CA . THR A 1 355 ? 13.761 -32.771 -19.220 1.00 86.88 355 THR A CA 1
ATOM 2699 C C . THR A 1 355 ? 13.977 -31.567 -18.311 1.00 86.88 355 THR A C 1
ATOM 2701 O O . THR A 1 355 ? 13.510 -31.564 -17.171 1.00 86.88 355 THR A O 1
ATOM 2704 N N . ALA A 1 356 ? 14.593 -30.508 -18.837 1.00 85.75 356 ALA A N 1
ATOM 2705 C CA . ALA A 1 356 ? 14.796 -29.247 -18.139 1.00 85.75 356 ALA A CA 1
ATOM 2706 C C . ALA A 1 356 ? 13.461 -28.613 -17.717 1.00 85.75 356 ALA A C 1
ATOM 2708 O O . ALA A 1 356 ? 13.324 -28.177 -16.572 1.00 85.75 356 ALA A O 1
ATOM 2709 N N . TYR A 1 357 ? 12.455 -28.630 -18.598 1.00 84.44 357 TYR A N 1
ATOM 2710 C CA . TYR A 1 357 ? 11.126 -28.091 -18.312 1.00 84.44 357 TYR A CA 1
ATOM 2711 C C . TYR A 1 357 ? 10.410 -28.843 -17.178 1.00 84.44 357 TYR A C 1
ATOM 2713 O O . TYR A 1 357 ? 9.880 -28.216 -16.257 1.00 84.44 357 TYR A O 1
ATOM 2721 N N . ARG A 1 358 ? 10.440 -30.186 -17.179 1.00 83.81 358 ARG A N 1
ATOM 2722 C CA . ARG A 1 358 ? 9.837 -31.004 -16.105 1.00 83.81 358 ARG A CA 1
ATOM 2723 C C . ARG A 1 358 ? 10.423 -30.684 -14.729 1.00 83.81 358 ARG A C 1
ATOM 2725 O O . ARG A 1 358 ? 9.674 -30.613 -13.757 1.00 83.81 358 ARG A O 1
ATOM 2732 N N . CYS A 1 359 ? 11.732 -30.444 -14.644 1.00 77.94 359 CYS A N 1
ATOM 2733 C CA . CYS A 1 359 ? 12.394 -30.080 -13.389 1.00 77.94 359 CYS A CA 1
ATOM 2734 C C . CYS A 1 359 ? 11.866 -28.771 -12.777 1.00 77.94 359 CYS A C 1
ATOM 2736 O O . CYS A 1 359 ? 11.848 -28.643 -11.552 1.00 77.94 359 CYS A O 1
ATOM 2738 N N . VAL A 1 360 ? 11.432 -27.814 -13.603 1.00 78.56 360 VAL A N 1
ATOM 2739 C CA . VAL A 1 360 ? 10.894 -26.522 -13.143 1.00 78.56 360 VAL A CA 1
ATOM 2740 C C . VAL A 1 360 ? 9.399 -26.618 -12.847 1.00 78.56 360 VAL A C 1
ATOM 2742 O O . VAL A 1 360 ? 8.956 -26.124 -11.815 1.00 78.56 360 VAL A O 1
ATOM 2745 N N . TYR A 1 361 ? 8.629 -27.325 -13.679 1.00 67.25 361 TYR A N 1
ATOM 2746 C CA . TYR A 1 361 ? 7.180 -27.481 -13.497 1.00 67.25 361 TYR A CA 1
ATOM 2747 C C . TYR A 1 361 ? 6.806 -28.150 -12.163 1.00 67.25 361 TYR A C 1
ATOM 2749 O O . TYR A 1 361 ? 5.861 -27.736 -11.497 1.00 67.25 361 TYR A O 1
ATOM 2757 N N . HIS A 1 362 ? 7.578 -29.150 -11.723 1.00 57.47 362 HIS A N 1
ATOM 2758 C CA . HIS A 1 362 ? 7.369 -29.777 -10.412 1.00 57.47 362 HIS A CA 1
ATOM 2759 C C . HIS A 1 362 ? 7.733 -28.866 -9.227 1.00 57.47 362 HIS A C 1
ATOM 2761 O O . HIS A 1 362 ? 7.316 -29.145 -8.105 1.00 57.47 362 HIS A O 1
ATOM 2767 N N . LYS A 1 363 ? 8.498 -27.791 -9.460 1.00 53.34 363 LYS A N 1
ATOM 2768 C CA . LYS A 1 363 ? 8.964 -26.859 -8.424 1.00 53.34 363 LYS A CA 1
ATOM 2769 C C . LYS A 1 363 ? 8.193 -25.533 -8.400 1.00 53.34 363 LYS A C 1
ATOM 2771 O O . LYS A 1 363 ? 8.123 -24.920 -7.340 1.00 53.34 363 LYS A O 1
ATOM 2776 N N . GLN A 1 364 ? 7.612 -25.089 -9.519 1.00 52.72 364 GLN A N 1
ATOM 2777 C CA . GLN A 1 364 ? 6.935 -23.792 -9.651 1.00 52.72 364 GLN A CA 1
ATOM 2778 C C . GLN A 1 364 ? 5.748 -23.855 -10.632 1.00 52.72 364 GLN A C 1
ATOM 2780 O O . GLN A 1 364 ? 5.857 -24.361 -11.748 1.00 52.72 364 GLN A O 1
ATOM 2785 N N . ARG A 1 365 ? 4.607 -23.265 -10.244 1.00 57.03 365 ARG A N 1
ATOM 2786 C CA . ARG A 1 365 ? 3.465 -22.979 -11.134 1.00 57.03 365 ARG A CA 1
ATOM 2787 C C . ARG A 1 365 ? 3.808 -21.759 -12.007 1.00 57.03 365 ARG A C 1
ATOM 2789 O O . ARG A 1 365 ? 3.440 -20.642 -11.673 1.00 57.03 365 ARG A O 1
ATOM 2796 N N . LEU A 1 366 ? 4.533 -21.989 -13.106 1.00 60.44 366 LEU A N 1
ATOM 2797 C CA . LEU A 1 366 ? 5.141 -20.951 -13.963 1.00 60.44 366 LEU A CA 1
ATOM 2798 C C . LEU A 1 366 ? 4.177 -19.864 -14.483 1.00 60.44 366 LEU A C 1
ATOM 2800 O O . LEU A 1 366 ? 4.615 -18.736 -14.666 1.00 60.44 366 LEU A O 1
ATOM 2804 N N . CYS A 1 367 ? 2.894 -20.181 -14.698 1.00 66.62 367 CYS A N 1
ATOM 2805 C CA . CYS A 1 367 ? 1.921 -19.271 -15.327 1.00 66.62 367 CYS A CA 1
ATOM 2806 C C . CYS A 1 367 ? 0.660 -19.006 -14.484 1.00 66.62 367 CYS A C 1
ATOM 2808 O O . CYS A 1 367 ? -0.409 -18.780 -15.041 1.00 66.62 367 CYS A O 1
ATOM 2810 N N . GLN A 1 368 ? 0.727 -19.090 -13.152 1.00 50.84 368 GLN A N 1
ATOM 2811 C CA . GLN A 1 368 ? -0.432 -18.746 -12.316 1.00 50.84 368 GLN A CA 1
ATOM 2812 C C . GLN A 1 368 ? -0.436 -17.267 -11.924 1.00 50.84 368 GLN A C 1
ATOM 2814 O O . GLN A 1 368 ? 0.527 -16.793 -11.331 1.00 50.84 368 GLN A O 1
ATOM 2819 N N . GLY A 1 369 ? -1.547 -16.575 -12.203 1.00 48.34 369 GLY A N 1
ATOM 2820 C CA . GLY A 1 369 ? -1.778 -15.184 -11.790 1.00 48.34 369 GLY A CA 1
ATOM 2821 C C . GLY A 1 369 ? -1.422 -14.110 -12.825 1.00 48.34 369 GLY A C 1
ATOM 2822 O O . GLY A 1 369 ? -1.244 -12.960 -12.431 1.00 48.34 369 GLY A O 1
ATOM 2823 N N . GLN A 1 370 ? -1.305 -14.472 -14.108 1.00 39.75 370 GLN A N 1
ATOM 2824 C CA . GLN A 1 370 ? -1.255 -13.524 -15.231 1.00 39.75 370 GLN A CA 1
ATOM 2825 C C . GLN A 1 370 ? -2.591 -13.451 -15.957 1.00 39.75 370 GLN A C 1
ATOM 2827 O O . GLN A 1 370 ? -3.234 -14.519 -16.087 1.00 39.75 370 GLN A O 1
#

Secondary structure (DSSP, 8-state):
-GGGTT--GGGHHHHHHHHHHS-GGGS-TT-HHHHHHHHHHHHH--TTSGGGGGGGGGGGTS-HHHHHHS-HHHHHHHHHHHGGG-S--HHHHHHHHHHHHHHH--GGG--HHHHHHHGGGGGGS-HHHHTTS--SHHHHHHHHHHHHHHS----TTS-TTT------HHHHHHHHHHHH-TT--------S---GGGS-PPPHHHHHHHGGGGGGS-HHHHHTS-HHHHHHHHHHHHH-----HHHHHHHHHHHHHHH-S-GGG--HHHHHHHGGGGGGS-HHHHTTS---SHHHHHHHHT-----HHHHHHHHHHHHHHTT--GGG--HHHHHHHGGGGGGS-HHHHTTS-HHHHHHHHTT--TTTT-

Mean predicted aligned error: 7.94 Å

InterPro domains:
  IPR026664 Stereocilin-related [PTHR23412] (7-350)

Organism: Eptatretus burgeri (NCBI:txid7764)

Nearest PDB structures (foldseek):
  8rbz-assembly1_g  TM=3.105E-01  e=1.026E+00  Homo sapiens
  7kzv-assembly1_V  TM=1.982E-01  e=3.243E-01  Homo sapiens
  7emf-assembly1_W  TM=1.678E-01  e=2.981E+00  Homo sapiens

pLDDT: mean 88.12, std 12.3, range [37.53, 98.25]

Solvent-accessible surface area (backbone atoms only — not comparable to full-atom values): 20706 Å² total; per-residue (Å²): 124,67,65,66,69,66,55,54,77,88,49,29,69,65,49,41,52,52,53,19,70,38,67,55,69,81,44,49,74,83,40,68,64,56,56,52,51,46,55,42,48,62,75,59,50,61,46,74,44,83,69,47,50,41,38,34,37,49,64,60,72,54,52,44,71,56,58,60,49,36,46,61,70,48,44,61,71,36,38,77,39,48,58,64,44,26,72,67,57,74,65,40,31,53,42,51,48,52,50,48,39,73,67,62,43,59,52,60,71,48,50,47,67,54,49,53,69,53,32,67,61,58,52,59,54,51,72,81,54,58,66,42,34,57,88,36,54,64,44,12,44,32,37,40,54,33,48,66,74,52,58,69,89,68,61,95,77,67,54,77,52,60,65,44,57,59,74,48,68,68,47,53,53,55,14,47,44,29,58,68,56,81,70,81,80,81,92,75,92,84,84,84,82,84,67,53,88,83,49,81,41,61,48,43,68,49,47,67,61,42,43,60,58,47,47,76,52,49,34,65,30,57,34,46,31,47,54,66,35,45,71,76,31,34,56,58,58,10,67,28,77,67,53,51,68,63,36,20,42,23,45,52,52,40,46,24,76,55,75,44,83,52,62,68,74,56,49,69,68,58,58,58,32,29,43,55,37,57,72,50,53,48,50,74,60,54,67,43,53,82,32,55,48,58,68,59,41,28,60,57,29,71,51,82,87,69,52,56,66,42,32,36,42,53,55,52,45,25,27,62,63,51,74,48,49,62,54,69,46,47,40,66,50,51,54,27,40,32,48,36,60,69,47,52,49,69,75,53,58,69,46,39,35,69,69,32,49,51,65,34,56,81,74,41,79,55,72,74,92,122